Protein AF-A0A418CLB9-F1 (afdb_monomer_lite)

InterPro domains:
  IPR007603 Choline transporter-like [PF04515] (67-381)
  IPR007603 Choline transporter-like [PTHR12385] (2-391)

Sequence (410 aa):
MVLVGALYSLSWICVFFYLPKDIYIRFSTISSFVGLAPLALVLVLSGSWGGFFLGLGVALIAFSDFLWTRKNKLGFDFVAAVFDLVAKVLLDLPSVLLAVVGILLLGTTWAFWCGQLLADVRDDEGWSFNLLWLFFHFYWTSHLVHTLISLLVSGTVMYWYHHWDNSNDAPHLFADPPSSPRSLESKVSSVDLDDDIARRRGSKTKAVRAHVVVLHYTRMSMSYALGSACLAAIFCPIAHLLWNILRMANRDDSYRWLRVVVRPVAPSIETFIQLYHKYSLVFVAGFGQSFATSAADAWKLMHDRGIEAIVDDDLTSRLLLFVANGCAGTMGTLCNIVLLGSHLRVYGTIVSFLVGYFVCQAATTMMNITVKTLFICFAVHPARLSRLNPIIYHRFMRLSELKSFGERHR

Radius of gyration: 22.67 Å; chains: 1; bounding box: 70×41×63 Å

Secondary structure (DSSP, 8-state):
-HHHHHHHHHHHHHHHHHS-HHHHHHHHHHHHHHHHHHHHHHHHTT-SHHHHHHHHHHHHHHHHHHHHHHHTGGGHHHHHHHHHHHHHHHHT-HHHHHHHHHHHHHHHHHHHHHHHHHHHGGGSSS--HHHHHHHHHHHHHHHHHHHHHHHHHHHHHHHHHHHSS-S-------S--SS----SSSSS------TTSHHHHHHHHHHHHHHHHHHHHHHHHHHTSHHHHHHHHHHHHHHHHHHHHHHHHHH-GGGHHHHHHHTTTHHHHHHHHHHH-TTHHHHHHHH---HHHHHHHHHHHHHHTTHHHHHHS--HHHHHHHHHHHHHHHHHHHHHHHTTT-TTHHHHHHHHHHHHHHHHHHHHHHHHHHHHHHHHHHHH-HHHHHHH-HHHHHHHHHHHHHHHHHHHT-

Organism: Aphanomyces astaci (NCBI:txid112090)

Foldseek 3Di:
DLVVLLVLLVVLLVCLQPDQQLVNLVCLLVLLLLQLLLLLVLLCVPPDPLSNVVSVVSVVVSVVSVVVCVVCVVCSVVLSVLSVLLSVLVVLQVLLVVVLSVLLVVLSVVLVVLLVVLVVVPVDPDDDPVNVVSVVVNQLVLLLSLLLNLLLLLLLSLVCLVPVPVPPPDPPPDPDDPDDDDDDPPDPDDDDDDDDVCPVCVVVVSVVVSNVSSVVSNCCCVPVCVVVSSVLSPQQVVLVVLVVLLCVLPPDPVPPVSVVVCVVCVVVSVVSNLQRHPLLSSQCSHVVDHSRVSSNVSVVLCVVQQLVLVVVSDPNLVSLQSSLSSQLSNQLSVQLVVCPPHPCNNVSSVSSSVSSNSSNSSSSSSSVSSSSSVSVSCSVPVPSVCVSPVVSSVVSNVRSVVSVVVVVVD

Structure (mmCIF, N/CA/C/O backbone):
data_AF-A0A418CLB9-F1
#
_entry.id   AF-A0A418CLB9-F1
#
loop_
_atom_site.group_PDB
_atom_site.id
_atom_site.type_symbol
_atom_site.label_atom_id
_atom_site.label_alt_id
_atom_site.label_comp_id
_atom_site.label_asym_id
_atom_site.label_entity_id
_atom_site.label_seq_id
_atom_site.pdbx_PDB_ins_code
_atom_site.Cartn_x
_atom_site.Cartn_y
_atom_site.Cartn_z
_atom_site.occupancy
_atom_site.B_iso_or_equiv
_atom_site.auth_seq_id
_atom_site.auth_comp_id
_atom_site.auth_asym_id
_atom_site.auth_atom_id
_atom_site.pdbx_PDB_model_num
ATOM 1 N N . MET A 1 1 ? -1.755 0.285 -22.817 1.00 73.25 1 MET A N 1
ATOM 2 C CA . MET A 1 1 ? -1.200 -0.020 -21.477 1.00 73.25 1 MET A CA 1
ATOM 3 C C . MET A 1 1 ? -2.201 0.241 -20.362 1.00 73.25 1 MET A C 1
ATOM 5 O O . MET A 1 1 ? -2.532 -0.707 -19.670 1.00 73.25 1 MET A O 1
ATOM 9 N N . VAL A 1 2 ? -2.766 1.449 -20.226 1.00 77.50 2 VAL A N 1
ATOM 10 C CA . VAL A 1 2 ? -3.738 1.743 -19.147 1.00 77.50 2 VAL A CA 1
ATOM 11 C C . VAL A 1 2 ? -4.958 0.826 -19.155 1.00 77.50 2 VAL A C 1
ATOM 13 O O . VAL A 1 2 ? -5.301 0.276 -18.117 1.00 77.50 2 VAL A O 1
ATOM 16 N N . LEU A 1 3 ? -5.562 0.589 -20.323 1.00 81.44 3 LEU A N 1
ATOM 17 C CA . LEU A 1 3 ? -6.720 -0.302 -20.440 1.00 81.44 3 LEU A CA 1
ATOM 18 C C . LEU A 1 3 ? -6.385 -1.746 -20.029 1.00 81.44 3 LEU A C 1
ATOM 20 O O . LEU A 1 3 ? -7.157 -2.376 -19.318 1.00 81.44 3 LEU A O 1
ATOM 24 N N . VAL A 1 4 ? -5.201 -2.243 -20.396 1.00 83.88 4 VAL A N 1
ATOM 25 C CA . VAL A 1 4 ? -4.734 -3.580 -19.991 1.00 83.88 4 VAL A CA 1
ATOM 26 C C . VAL A 1 4 ? -4.486 -3.634 -18.481 1.00 83.88 4 VAL A C 1
ATOM 28 O O . VAL A 1 4 ? -4.910 -4.585 -17.834 1.00 83.88 4 VAL A O 1
ATOM 31 N N . GLY A 1 5 ? -3.876 -2.596 -17.900 1.00 82.69 5 GLY A N 1
ATOM 32 C CA . GLY A 1 5 ? -3.692 -2.477 -16.452 1.00 82.69 5 GLY A CA 1
ATOM 33 C C . GLY A 1 5 ? -5.014 -2.386 -15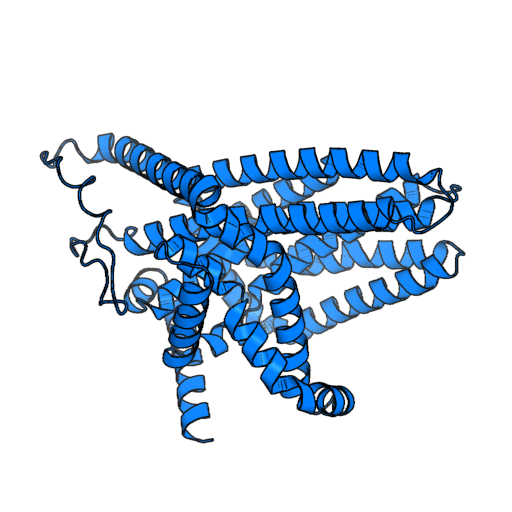.681 1.00 82.69 5 GLY A C 1
ATOM 34 O O . GLY A 1 5 ? -5.137 -2.978 -14.614 1.00 82.69 5 GLY A O 1
ATOM 35 N N . ALA A 1 6 ? -6.021 -1.706 -16.235 1.00 83.25 6 ALA A N 1
ATOM 36 C CA . ALA A 1 6 ? -7.363 -1.624 -15.662 1.00 83.25 6 ALA A CA 1
ATOM 37 C C . ALA A 1 6 ? -8.101 -2.970 -15.736 1.00 83.25 6 ALA A C 1
ATOM 39 O O . ALA A 1 6 ? -8.711 -3.400 -14.763 1.00 83.25 6 ALA A O 1
ATOM 40 N N . LEU A 1 7 ? -8.009 -3.681 -16.864 1.00 87.56 7 LEU A N 1
ATOM 41 C CA . LEU A 1 7 ? -8.554 -5.036 -16.983 1.00 87.56 7 LEU A CA 1
ATOM 42 C C . LEU A 1 7 ? -7.854 -6.005 -16.027 1.00 87.56 7 LEU A C 1
ATOM 44 O O . LEU A 1 7 ? -8.520 -6.813 -15.383 1.00 87.56 7 LEU A O 1
ATOM 48 N N . TYR A 1 8 ? -6.529 -5.901 -15.893 1.00 88.94 8 TYR A N 1
ATOM 49 C CA . TYR A 1 8 ? -5.753 -6.677 -14.929 1.00 88.94 8 TYR A CA 1
ATOM 50 C C . TYR A 1 8 ? -6.223 -6.388 -13.499 1.00 88.94 8 TYR A C 1
ATOM 52 O O . TYR A 1 8 ? -6.535 -7.316 -12.758 1.00 88.94 8 TYR A O 1
ATOM 60 N N . SER A 1 9 ? -6.345 -5.116 -13.113 1.00 86.75 9 SER A N 1
ATOM 61 C CA . SER A 1 9 ? -6.750 -4.737 -11.757 1.00 86.75 9 SER A CA 1
ATOM 62 C C . SER A 1 9 ? -8.186 -5.161 -11.429 1.00 86.75 9 SER A C 1
ATOM 64 O O . SER A 1 9 ? -8.420 -5.727 -10.361 1.00 86.75 9 SER A O 1
ATOM 66 N N . LEU A 1 10 ? -9.129 -4.992 -12.362 1.00 86.56 10 LEU A N 1
ATOM 67 C CA . LEU A 1 10 ? -10.500 -5.494 -12.228 1.00 86.56 10 LEU A CA 1
ATOM 68 C C . LEU A 1 10 ? -10.534 -7.020 -12.117 1.00 86.56 10 LEU A C 1
ATOM 70 O O . LEU A 1 10 ? -11.235 -7.555 -11.261 1.00 86.56 10 LEU A O 1
ATOM 74 N N . SER A 1 11 ? -9.733 -7.718 -12.927 1.00 89.81 11 SER A N 1
ATOM 75 C CA . SER A 1 11 ? -9.612 -9.176 -12.847 1.00 89.81 11 SER A CA 1
ATOM 76 C C . SER A 1 11 ? -9.145 -9.602 -11.460 1.00 89.81 11 SER A C 1
ATOM 78 O O . SER A 1 11 ? -9.739 -10.500 -10.879 1.00 89.81 11 SER A O 1
ATOM 80 N N . TRP A 1 12 ? -8.155 -8.923 -10.875 1.00 89.44 12 TRP A N 1
ATOM 81 C CA . TRP A 1 12 ? -7.668 -9.227 -9.526 1.00 89.44 12 TRP A CA 1
ATOM 82 C C . TRP A 1 12 ? -8.668 -8.934 -8.416 1.00 89.44 12 TRP A C 1
ATOM 84 O O . TRP A 1 12 ? -8.735 -9.696 -7.451 1.00 89.44 12 TRP A O 1
ATOM 94 N N . ILE A 1 13 ? -9.471 -7.879 -8.555 1.00 88.75 13 ILE A N 1
ATOM 95 C CA . ILE A 1 13 ? -10.594 -7.629 -7.647 1.00 88.75 13 ILE A CA 1
ATOM 96 C C . ILE A 1 13 ? -11.585 -8.799 -7.730 1.00 88.75 13 ILE A C 1
ATOM 98 O O . ILE A 1 13 ? -11.977 -9.345 -6.700 1.00 88.75 13 ILE A O 1
ATOM 102 N N . CYS A 1 14 ? -11.935 -9.250 -8.937 1.00 89.62 14 CYS A N 1
ATOM 103 C CA . CYS A 1 14 ? -12.795 -10.419 -9.122 1.00 89.62 14 CYS A CA 1
ATOM 104 C C . CYS A 1 14 ? -12.169 -11.687 -8.519 1.00 89.62 14 CYS A C 1
ATOM 106 O O . CYS A 1 14 ? -12.827 -12.381 -7.748 1.00 89.62 14 CYS A O 1
ATOM 108 N N . VAL A 1 15 ? -10.890 -11.966 -8.798 1.00 91.75 15 VAL A N 1
ATOM 109 C CA . VAL A 1 15 ? -10.156 -13.102 -8.215 1.00 91.75 15 VAL A CA 1
ATOM 110 C C . VAL A 1 15 ? -10.229 -13.049 -6.690 1.00 91.75 15 VAL A C 1
ATOM 112 O O . VAL A 1 15 ? -10.511 -14.067 -6.065 1.00 91.75 15 VAL A O 1
ATOM 115 N N . PHE A 1 16 ? -10.052 -11.874 -6.080 1.00 93.00 16 PHE A N 1
ATOM 116 C CA . PHE A 1 16 ? -10.142 -11.732 -4.631 1.00 93.00 16 PHE A CA 1
ATOM 117 C C . PHE A 1 16 ? -11.512 -12.121 -4.078 1.00 93.00 16 PHE A C 1
ATOM 119 O O . PHE A 1 16 ? -11.559 -12.738 -3.020 1.00 93.00 16 PHE A O 1
ATOM 126 N N . PHE A 1 17 ? -12.619 -11.789 -4.744 1.00 92.00 17 PHE A N 1
ATOM 127 C CA . PHE A 1 17 ? -13.959 -12.104 -4.235 1.00 92.00 17 PHE A CA 1
ATOM 128 C C . PHE A 1 17 ? -14.423 -13.530 -4.549 1.00 92.00 17 PHE A C 1
ATOM 130 O O . PHE A 1 17 ? -15.074 -14.137 -3.703 1.00 92.00 17 PHE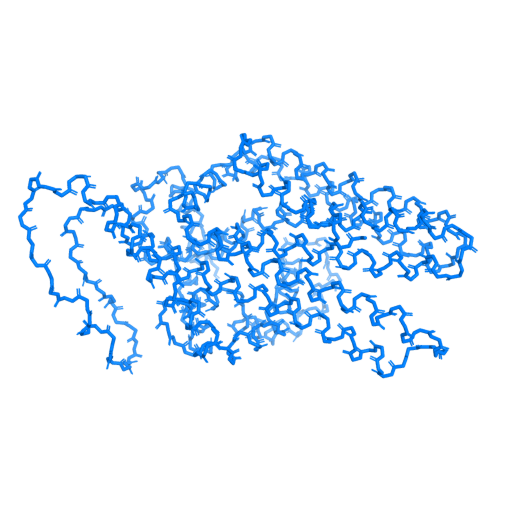 A O 1
ATOM 137 N N . TYR A 1 18 ? -14.075 -14.076 -5.717 1.00 91.50 18 TYR A N 1
ATOM 138 C CA . TYR A 1 18 ? -14.602 -15.365 -6.182 1.00 91.50 18 TYR A CA 1
ATOM 139 C C . TYR A 1 18 ? -13.736 -16.578 -5.827 1.00 91.50 18 TYR A C 1
ATOM 141 O O . TYR A 1 18 ? -14.259 -17.689 -5.767 1.00 91.50 18 TYR A O 1
ATOM 149 N N . LEU A 1 19 ? -12.428 -16.405 -5.605 1.00 92.50 19 LEU A N 1
ATOM 150 C CA . LEU A 1 19 ? -11.536 -17.524 -5.289 1.00 92.50 19 LEU A CA 1
ATOM 151 C C . LEU A 1 19 ? -11.324 -17.698 -3.773 1.00 92.50 19 LEU A C 1
ATOM 153 O O . LEU A 1 19 ? -11.335 -16.716 -3.017 1.00 92.50 19 LEU A O 1
ATOM 157 N N . PRO A 1 20 ? -11.058 -18.942 -3.324 1.00 93.06 20 PRO A N 1
ATOM 158 C CA . PRO A 1 20 ? -10.544 -19.215 -1.985 1.00 93.06 20 PRO A CA 1
ATOM 159 C C . PRO A 1 20 ? -9.265 -18.418 -1.705 1.00 93.06 20 PRO A C 1
ATOM 161 O O . PRO A 1 20 ? -8.402 -18.281 -2.582 1.00 93.06 20 PRO A O 1
ATOM 164 N N . LYS A 1 21 ? -9.108 -17.906 -0.479 1.00 93.69 21 LYS A N 1
ATOM 165 C CA . LYS A 1 21 ? -7.998 -16.992 -0.153 1.00 93.69 21 LYS A CA 1
ATOM 166 C C . LYS A 1 21 ? -6.635 -17.667 -0.195 1.00 93.69 21 LYS A C 1
ATOM 168 O O . LYS A 1 21 ? -5.667 -17.020 -0.584 1.00 93.69 21 LYS A O 1
ATOM 173 N N . ASP A 1 22 ? -6.564 -18.968 0.068 1.00 90.88 22 ASP A N 1
ATOM 174 C CA . ASP A 1 22 ? -5.326 -19.742 -0.083 1.00 90.88 22 ASP A CA 1
ATOM 175 C C . ASP A 1 22 ? -4.823 -19.729 -1.531 1.00 90.88 22 ASP A C 1
ATOM 177 O O . ASP A 1 22 ? -3.630 -19.564 -1.801 1.00 90.88 22 ASP A O 1
ATOM 181 N N . ILE A 1 23 ? -5.753 -19.855 -2.483 1.00 92.31 23 ILE A N 1
ATOM 182 C CA . ILE A 1 23 ? -5.462 -19.807 -3.916 1.00 92.31 23 ILE A CA 1
ATOM 183 C C . ILE A 1 23 ? -5.094 -18.376 -4.322 1.00 92.31 23 ILE A C 1
ATOM 185 O O . ILE A 1 23 ? -4.110 -18.181 -5.036 1.00 92.31 23 ILE A O 1
ATOM 189 N N . TYR A 1 24 ? -5.814 -17.370 -3.813 1.00 93.62 24 TYR A N 1
ATOM 190 C CA . TYR A 1 24 ? -5.489 -15.959 -4.042 1.00 93.62 24 TYR A CA 1
ATOM 191 C C . TYR A 1 24 ? -4.066 -15.605 -3.584 1.00 93.62 24 TYR A C 1
ATOM 193 O O . TYR A 1 24 ? -3.318 -14.981 -4.334 1.00 93.62 24 TYR A O 1
ATOM 201 N N . ILE A 1 25 ? -3.656 -16.035 -2.385 1.00 93.50 25 ILE A N 1
ATOM 202 C CA . ILE A 1 25 ? -2.314 -15.774 -1.839 1.00 93.50 25 ILE A CA 1
ATOM 203 C C . ILE A 1 25 ? -1.238 -16.437 -2.705 1.00 93.50 25 ILE A C 1
ATOM 205 O O . ILE A 1 25 ? -0.226 -15.811 -3.033 1.00 93.50 25 ILE A O 1
ATOM 209 N N . ARG A 1 26 ? -1.462 -17.684 -3.140 1.00 92.00 26 ARG A N 1
ATOM 210 C CA . ARG A 1 26 ? -0.552 -18.365 -4.074 1.00 92.00 26 ARG A CA 1
ATOM 211 C C . ARG A 1 26 ? -0.438 -17.601 -5.389 1.00 92.00 26 ARG A C 1
ATOM 213 O O . ARG A 1 26 ? 0.679 -17.325 -5.815 1.00 92.00 26 ARG A O 1
ATOM 220 N N . PHE A 1 27 ? -1.555 -17.195 -5.990 1.00 92.38 27 PHE A N 1
ATOM 221 C CA . PHE A 1 27 ? -1.519 -16.405 -7.219 1.00 92.38 27 PHE A CA 1
ATOM 222 C C . PHE A 1 27 ? -0.802 -15.070 -7.021 1.00 92.38 27 PHE A C 1
ATOM 224 O O . PHE A 1 27 ? 0.019 -14.711 -7.856 1.00 92.38 27 PHE A O 1
ATOM 231 N N . SER A 1 28 ? -1.059 -14.360 -5.922 1.00 91.88 28 SER A N 1
ATOM 232 C CA . SER A 1 28 ? -0.406 -13.088 -5.591 1.00 91.88 28 SER A CA 1
ATOM 233 C C . SER A 1 28 ? 1.119 -13.233 -5.474 1.00 91.88 28 SER A C 1
ATOM 235 O O . SER A 1 28 ? 1.868 -12.441 -6.042 1.00 91.88 28 SER A O 1
ATOM 237 N N . THR A 1 29 ? 1.615 -14.277 -4.804 1.00 91.56 29 THR A N 1
ATOM 238 C CA . THR A 1 29 ? 3.070 -14.517 -4.708 1.00 91.56 29 THR A CA 1
ATOM 239 C C . THR A 1 29 ? 3.692 -14.886 -6.057 1.00 91.56 29 THR A C 1
ATOM 241 O O . THR A 1 29 ? 4.786 -14.425 -6.382 1.00 91.56 29 THR A O 1
ATOM 244 N N . ILE A 1 30 ? 2.982 -15.672 -6.874 1.00 91.75 30 ILE A N 1
ATOM 245 C CA . ILE A 1 30 ? 3.425 -16.043 -8.223 1.00 91.75 30 ILE A CA 1
ATOM 246 C C . ILE A 1 30 ? 3.414 -14.823 -9.153 1.00 91.75 30 ILE A C 1
ATOM 248 O O . ILE A 1 30 ? 4.333 -14.674 -9.956 1.00 91.75 30 ILE A O 1
ATOM 252 N N . SER A 1 31 ? 2.430 -13.925 -9.034 1.00 91.75 31 SER A N 1
ATOM 253 C CA . SER A 1 31 ? 2.271 -12.792 -9.948 1.00 91.75 31 SER A CA 1
ATOM 254 C C . SER A 1 31 ? 3.449 -11.828 -9.905 1.00 91.75 31 SER A C 1
ATOM 256 O O . SER A 1 31 ? 3.849 -11.345 -10.960 1.00 91.75 31 SER A O 1
ATOM 258 N N . SER A 1 32 ? 4.041 -11.578 -8.730 1.00 92.00 32 SER A N 1
ATOM 259 C CA . SER A 1 32 ? 5.237 -10.725 -8.649 1.00 92.00 32 SER A CA 1
ATOM 260 C C . SER A 1 32 ? 6.406 -11.338 -9.424 1.00 92.00 32 SER A C 1
ATOM 262 O O . SER A 1 32 ? 7.007 -10.677 -10.269 1.00 92.00 32 SER A O 1
ATOM 264 N N . PHE A 1 33 ? 6.680 -12.633 -9.225 1.00 91.06 33 PHE A N 1
ATOM 265 C CA . PHE A 1 33 ? 7.774 -13.314 -9.921 1.00 91.06 33 PHE A CA 1
ATOM 266 C C . PHE A 1 33 ? 7.530 -13.399 -11.434 1.00 91.06 33 PHE A C 1
ATOM 268 O O . PHE A 1 33 ? 8.407 -13.049 -12.221 1.00 91.06 33 PHE A O 1
ATOM 275 N N . VAL A 1 34 ? 6.326 -13.812 -11.842 1.00 91.75 34 VAL A N 1
ATOM 276 C CA . VAL A 1 34 ? 5.940 -13.938 -13.257 1.00 91.75 34 VAL A CA 1
ATOM 277 C C . VAL A 1 34 ? 5.911 -12.582 -13.961 1.00 91.75 34 VAL A C 1
ATOM 279 O O . VAL A 1 34 ? 6.217 -12.518 -15.145 1.00 91.75 34 VAL A O 1
ATOM 282 N N . GLY A 1 35 ? 5.583 -11.494 -13.263 1.00 91.81 35 GLY A N 1
ATOM 283 C CA . GLY A 1 35 ? 5.626 -10.153 -13.841 1.00 91.81 35 GLY A CA 1
ATOM 284 C C . GLY A 1 35 ? 7.040 -9.581 -13.934 1.00 91.81 35 GLY A C 1
ATOM 285 O O . GLY A 1 35 ? 7.417 -9.046 -14.975 1.00 91.81 35 GLY A O 1
ATOM 286 N N . LEU A 1 36 ? 7.832 -9.674 -12.862 1.00 94.44 36 LEU A N 1
ATOM 287 C CA . LEU A 1 36 ? 9.136 -9.009 -12.778 1.00 94.44 36 LEU A CA 1
ATOM 288 C C . LEU A 1 36 ? 10.271 -9.782 -13.463 1.00 94.44 36 LEU A C 1
ATOM 290 O O . LEU A 1 36 ? 11.185 -9.154 -13.993 1.00 94.44 36 LEU A O 1
ATOM 294 N N . ALA A 1 37 ? 10.243 -11.119 -13.484 1.00 93.62 37 ALA A N 1
ATOM 295 C CA . ALA A 1 37 ? 11.332 -11.903 -14.074 1.00 93.62 37 ALA A CA 1
ATOM 296 C C . ALA A 1 37 ? 11.470 -11.703 -15.600 1.00 93.62 37 ALA A C 1
ATOM 298 O O . ALA A 1 37 ? 12.591 -11.454 -16.056 1.00 93.62 37 ALA A O 1
ATOM 299 N N . PRO A 1 38 ? 10.384 -11.719 -16.405 1.00 94.62 38 PRO A N 1
ATOM 300 C CA . PRO A 1 38 ? 10.468 -11.388 -17.827 1.00 94.62 38 PRO A CA 1
ATOM 301 C C . PRO A 1 38 ? 10.926 -9.949 -18.061 1.00 94.62 38 PRO A C 1
ATOM 303 O O . PRO A 1 38 ? 11.736 -9.705 -18.952 1.00 94.62 38 PRO A O 1
ATOM 306 N N . LEU A 1 39 ? 10.470 -9.008 -17.227 1.00 94.31 39 LEU A N 1
ATOM 307 C CA . LEU A 1 39 ? 10.882 -7.610 -17.313 1.00 94.31 39 LEU A CA 1
ATOM 308 C C . LEU A 1 39 ? 12.393 -7.465 -17.106 1.00 94.31 39 LEU A C 1
ATOM 310 O O . LEU A 1 39 ? 13.059 -6.793 -17.892 1.00 94.31 39 LEU A O 1
ATOM 314 N N . ALA A 1 40 ? 12.938 -8.115 -16.075 1.00 94.50 40 ALA A N 1
ATOM 315 C CA . ALA A 1 40 ? 14.369 -8.113 -15.804 1.00 94.50 40 ALA A CA 1
ATOM 316 C C . ALA A 1 40 ? 15.165 -8.684 -16.985 1.00 94.50 40 ALA A C 1
ATOM 318 O O . ALA A 1 40 ? 16.124 -8.060 -17.434 1.00 94.50 40 ALA A O 1
ATOM 319 N N . LEU A 1 41 ? 14.733 -9.828 -17.530 1.00 93.81 41 LEU A N 1
ATOM 320 C CA . LEU A 1 41 ? 15.382 -10.462 -18.678 1.00 93.81 41 LEU A CA 1
ATOM 321 C C . LEU A 1 41 ? 15.398 -9.529 -19.894 1.00 93.81 41 LEU A C 1
ATOM 323 O O . LEU A 1 41 ? 16.443 -9.293 -20.495 1.00 93.81 41 LEU A O 1
ATOM 327 N N . VAL A 1 42 ? 14.243 -8.968 -20.241 1.00 92.44 42 VAL A N 1
ATOM 328 C CA . VAL A 1 42 ? 14.086 -8.119 -21.421 1.00 92.44 42 VAL A CA 1
ATOM 329 C C . VAL A 1 42 ? 14.864 -6.797 -21.286 1.00 92.44 42 VAL A C 1
ATOM 331 O O . VAL A 1 42 ? 15.389 -6.297 -22.283 1.00 92.44 42 VAL A O 1
ATOM 334 N N . LEU A 1 43 ? 14.992 -6.252 -20.071 1.00 91.56 43 LEU A N 1
ATOM 335 C CA . LEU A 1 43 ? 15.820 -5.076 -19.780 1.00 91.56 43 LEU A CA 1
ATOM 336 C C . LEU A 1 43 ? 17.323 -5.376 -19.849 1.00 91.56 43 LEU A C 1
ATOM 338 O O . LEU A 1 43 ? 18.070 -4.588 -20.420 1.00 91.56 43 LEU A O 1
ATOM 342 N N . VAL A 1 44 ? 17.777 -6.522 -19.335 1.00 91.19 44 VAL A N 1
ATOM 343 C CA . VAL A 1 44 ? 19.188 -6.935 -19.452 1.00 91.19 44 VAL A CA 1
ATOM 344 C C . VAL A 1 44 ? 19.567 -7.163 -20.919 1.00 91.19 44 VAL A C 1
ATOM 346 O O . VAL A 1 44 ? 20.643 -6.760 -21.355 1.00 91.19 44 VAL A O 1
ATOM 349 N N . LEU A 1 45 ? 18.657 -7.737 -21.708 1.00 87.69 45 LEU A N 1
ATOM 350 C CA . LEU A 1 45 ? 18.842 -7.976 -23.140 1.00 87.69 45 LEU A CA 1
ATOM 351 C C . LEU A 1 45 ? 18.637 -6.725 -24.011 1.00 87.69 45 LEU A C 1
ATOM 353 O O . LEU A 1 45 ? 18.730 -6.812 -25.235 1.00 87.69 45 LEU A O 1
ATOM 357 N N . SER A 1 46 ? 18.350 -5.550 -23.435 1.00 82.00 46 SER A N 1
ATOM 358 C CA . SER A 1 46 ? 18.108 -4.343 -24.233 1.00 82.00 46 SER A CA 1
ATOM 359 C C . SER A 1 46 ? 19.378 -3.712 -24.812 1.00 82.00 46 SER A C 1
ATOM 361 O O . SER A 1 46 ? 19.266 -2.750 -25.567 1.00 82.00 46 SER A O 1
ATOM 363 N N . GLY A 1 47 ? 20.568 -4.215 -24.457 1.00 81.69 47 GLY A N 1
ATOM 364 C CA . GLY A 1 47 ? 21.858 -3.762 -24.999 1.00 81.69 47 GLY A CA 1
ATOM 365 C C . GLY A 1 47 ? 22.288 -2.358 -24.558 1.00 81.69 47 GLY A C 1
ATOM 366 O O . GLY A 1 47 ? 23.259 -1.823 -25.082 1.00 81.69 47 GLY A O 1
ATOM 367 N N . SER A 1 48 ? 21.581 -1.747 -23.603 1.00 85.31 48 SER A N 1
ATOM 368 C CA . SER A 1 48 ? 21.879 -0.414 -23.074 1.00 85.31 48 SER A CA 1
ATOM 369 C C . SER A 1 48 ? 22.332 -0.497 -21.619 1.00 85.31 48 SER A C 1
ATOM 371 O O . SER A 1 48 ? 21.789 -1.276 -20.836 1.00 85.31 48 SER A O 1
ATOM 373 N N . TRP A 1 49 ? 23.291 0.348 -21.226 1.00 86.75 49 TRP A N 1
ATOM 374 C CA . TRP A 1 49 ? 23.770 0.410 -19.839 1.00 86.75 49 TRP A CA 1
ATOM 375 C C . TRP A 1 49 ? 22.640 0.709 -18.847 1.00 86.75 49 TRP A C 1
ATOM 377 O O . TRP A 1 49 ? 22.531 0.052 -17.814 1.00 86.75 49 TRP A O 1
ATOM 387 N N . GLY A 1 50 ? 21.746 1.644 -19.189 1.00 83.81 50 GLY A N 1
ATOM 388 C CA . GLY A 1 50 ? 20.569 1.948 -18.371 1.00 83.81 50 GLY A CA 1
ATOM 389 C C . GLY A 1 50 ? 19.627 0.751 -18.218 1.00 83.81 50 GLY A C 1
ATOM 390 O O . GLY A 1 50 ? 19.185 0.461 -17.110 1.00 83.81 50 GLY A O 1
ATOM 391 N N . GLY A 1 51 ? 19.365 0.013 -19.303 1.00 87.06 51 GLY A N 1
ATOM 392 C CA . GLY A 1 51 ? 18.551 -1.203 -19.261 1.00 87.06 51 GLY A CA 1
ATOM 393 C C . GLY A 1 51 ? 19.188 -2.305 -18.416 1.00 87.06 51 GLY A C 1
ATOM 394 O O . GLY A 1 51 ? 18.501 -2.914 -17.604 1.00 87.06 51 GLY A O 1
ATOM 395 N N . PHE A 1 52 ? 20.505 -2.491 -18.516 1.00 91.06 52 PHE A N 1
ATOM 396 C CA . PHE A 1 52 ? 21.241 -3.475 -17.724 1.00 91.06 52 PHE A CA 1
ATOM 397 C C . PHE A 1 52 ? 21.120 -3.227 -16.212 1.00 91.06 52 PHE A C 1
ATOM 399 O O . PHE A 1 52 ? 20.709 -4.124 -15.474 1.00 91.06 52 PHE A O 1
ATOM 406 N N . PHE A 1 53 ? 21.416 -2.008 -15.743 1.00 91.88 53 PHE A N 1
ATOM 407 C CA . PHE A 1 53 ? 21.325 -1.684 -14.313 1.00 91.88 53 PHE A CA 1
ATOM 408 C C . PHE A 1 53 ? 19.885 -1.740 -13.791 1.00 91.88 53 PHE A C 1
ATOM 410 O O . PHE A 1 53 ? 19.648 -2.253 -12.696 1.00 91.88 53 PHE A O 1
ATOM 417 N N . LEU A 1 54 ? 18.912 -1.269 -14.580 1.00 90.75 54 LEU A N 1
ATOM 418 C CA . LEU A 1 54 ? 17.495 -1.376 -14.226 1.00 90.75 54 LEU A CA 1
ATOM 419 C C . LEU A 1 54 ? 17.040 -2.837 -14.165 1.00 90.75 54 LEU A C 1
ATOM 421 O O . LEU A 1 54 ? 16.370 -3.226 -13.213 1.00 90.75 54 LEU A O 1
ATOM 425 N N . GLY A 1 55 ? 17.439 -3.657 -15.136 1.00 93.25 55 GLY A N 1
ATOM 426 C CA . GLY A 1 55 ? 17.135 -5.084 -15.175 1.00 93.25 55 GLY A CA 1
ATOM 427 C C . GLY A 1 55 ? 17.712 -5.831 -13.974 1.00 93.25 55 GLY A C 1
ATOM 428 O O . GLY A 1 55 ? 17.004 -6.626 -13.356 1.00 93.25 55 GLY A O 1
ATOM 429 N N . LEU A 1 56 ? 18.948 -5.514 -13.570 1.00 94.44 56 LEU A N 1
ATOM 430 C CA . LEU A 1 56 ? 19.555 -6.055 -12.352 1.00 94.44 56 LEU A CA 1
ATOM 431 C C . LEU A 1 56 ? 18.775 -5.642 -11.094 1.00 94.44 56 LEU A C 1
ATOM 433 O O . LEU A 1 56 ? 18.493 -6.484 -10.243 1.00 94.44 56 LEU A O 1
ATOM 437 N N . GLY A 1 57 ? 18.378 -4.370 -10.989 1.00 93.19 57 GLY A N 1
ATOM 438 C CA . GLY A 1 57 ? 17.548 -3.883 -9.884 1.00 93.19 57 GLY A CA 1
ATOM 439 C C . GLY A 1 57 ? 16.205 -4.614 -9.792 1.00 93.19 57 GLY A C 1
ATOM 440 O O . GLY A 1 57 ? 15.824 -5.081 -8.719 1.00 93.19 57 GLY A O 1
ATOM 441 N N . VAL A 1 58 ? 15.517 -4.793 -10.923 1.00 94.31 58 VAL A N 1
ATOM 442 C CA . VAL A 1 58 ? 14.252 -5.544 -10.994 1.00 94.31 58 VAL A CA 1
ATOM 443 C C . VAL A 1 58 ? 14.458 -7.019 -10.630 1.00 94.31 58 VAL A C 1
ATOM 445 O O . VAL A 1 58 ? 13.648 -7.579 -9.890 1.00 94.31 58 VAL A O 1
ATOM 448 N N . ALA A 1 59 ? 15.555 -7.642 -11.072 1.00 94.44 59 ALA A N 1
ATOM 449 C CA . ALA A 1 59 ? 15.896 -9.017 -10.704 1.00 94.44 59 ALA A CA 1
ATOM 450 C C . ALA A 1 59 ? 16.120 -9.172 -9.191 1.00 94.44 59 ALA A C 1
ATOM 452 O O . ALA A 1 59 ? 15.635 -10.133 -8.591 1.00 94.44 59 ALA A O 1
ATOM 453 N N . LEU A 1 60 ? 16.800 -8.212 -8.554 1.00 93.81 60 LEU A N 1
ATOM 454 C CA . LEU A 1 60 ? 16.998 -8.198 -7.102 1.00 93.81 60 LEU A CA 1
ATOM 455 C C . LEU A 1 60 ? 15.675 -8.047 -6.343 1.00 93.81 60 LEU A C 1
ATOM 457 O O . LEU A 1 60 ? 15.484 -8.715 -5.327 1.00 93.81 60 LEU A O 1
ATOM 461 N N . ILE A 1 61 ? 14.745 -7.223 -6.839 1.00 92.69 61 ILE A N 1
ATOM 462 C CA . ILE A 1 61 ? 13.399 -7.100 -6.259 1.00 92.69 61 ILE A CA 1
ATOM 463 C C . ILE A 1 61 ? 12.650 -8.433 -6.377 1.00 92.69 61 ILE A C 1
ATOM 465 O O . ILE A 1 61 ? 12.150 -8.936 -5.373 1.00 92.69 61 ILE A O 1
ATOM 469 N N . ALA A 1 62 ? 12.637 -9.056 -7.559 1.00 93.50 62 ALA A N 1
ATOM 470 C CA . ALA A 1 62 ? 11.986 -10.351 -7.766 1.00 93.50 62 ALA A CA 1
ATOM 471 C C . ALA A 1 62 ? 12.579 -11.451 -6.863 1.00 93.50 62 ALA A C 1
ATOM 473 O O . ALA A 1 62 ? 11.852 -12.268 -6.292 1.00 93.50 62 ALA A O 1
ATOM 474 N N . PHE A 1 63 ? 13.902 -11.450 -6.686 1.00 93.06 63 PHE A N 1
ATOM 475 C CA . PHE A 1 63 ? 14.590 -12.370 -5.785 1.00 93.06 63 PHE A CA 1
ATOM 476 C C . PHE A 1 63 ? 14.260 -12.097 -4.310 1.00 93.06 63 PHE A C 1
ATOM 478 O O . PHE A 1 63 ? 14.007 -13.032 -3.548 1.00 93.06 63 PHE A O 1
ATOM 485 N N . SER A 1 64 ? 14.198 -10.827 -3.906 1.00 91.06 64 SER A N 1
ATOM 486 C CA . SER A 1 64 ? 13.784 -10.412 -2.560 1.00 91.06 64 SER A CA 1
ATOM 487 C C . SER A 1 64 ? 12.351 -10.855 -2.246 1.00 91.06 64 SER A C 1
ATOM 489 O O . SER A 1 64 ? 12.103 -11.445 -1.191 1.00 91.06 64 SER A O 1
ATOM 491 N N . ASP A 1 65 ? 11.421 -10.670 -3.186 1.00 92.38 65 ASP A N 1
ATOM 492 C CA . ASP A 1 65 ? 10.026 -11.107 -3.065 1.00 92.38 65 ASP A CA 1
ATOM 493 C C . ASP A 1 65 ? 9.930 -12.632 -2.904 1.00 92.38 65 ASP A C 1
ATOM 495 O O . ASP A 1 65 ? 9.172 -13.143 -2.069 1.00 92.38 65 ASP A O 1
ATOM 499 N N . PHE A 1 66 ? 10.756 -13.375 -3.642 1.00 91.00 66 PHE A N 1
ATOM 500 C CA . PHE A 1 66 ? 10.847 -14.826 -3.536 1.00 91.00 66 PHE A CA 1
ATOM 501 C C . PHE A 1 66 ? 11.387 -15.293 -2.177 1.00 91.00 66 PHE A C 1
ATOM 503 O O . PHE A 1 66 ? 10.801 -16.181 -1.545 1.00 91.00 66 PHE A O 1
ATOM 510 N N . LEU A 1 67 ? 12.477 -14.688 -1.694 1.00 91.44 67 LEU A N 1
ATOM 511 C CA . LEU A 1 67 ? 13.038 -14.987 -0.375 1.00 91.44 67 LEU A CA 1
ATOM 512 C C . LEU A 1 67 ? 12.044 -14.660 0.741 1.00 91.44 67 LEU A C 1
ATOM 514 O O . LEU A 1 67 ? 11.843 -15.469 1.650 1.00 91.44 67 LEU A O 1
ATOM 518 N N . TRP A 1 68 ? 11.379 -13.507 0.653 1.00 91.25 68 TRP A N 1
ATOM 519 C CA . TRP A 1 68 ? 10.358 -13.110 1.614 1.00 91.25 68 TRP A CA 1
ATOM 520 C C . TRP A 1 68 ? 9.188 -14.096 1.623 1.00 91.25 68 TRP A C 1
ATOM 522 O O . TRP A 1 68 ? 8.752 -14.517 2.696 1.00 91.25 68 TRP A O 1
ATOM 532 N N . THR A 1 69 ? 8.728 -14.527 0.446 1.00 91.06 69 THR A N 1
ATOM 533 C CA . THR A 1 69 ? 7.655 -15.521 0.315 1.00 91.06 69 THR A CA 1
ATOM 534 C C . THR A 1 69 ? 8.048 -16.832 0.981 1.00 91.06 69 THR A C 1
ATOM 536 O O . THR A 1 69 ? 7.256 -17.396 1.728 1.00 91.06 69 THR A O 1
ATOM 539 N N . ARG A 1 70 ? 9.282 -17.310 0.768 1.00 90.44 70 ARG A N 1
ATOM 540 C CA . ARG A 1 70 ? 9.791 -18.529 1.416 1.00 90.44 70 ARG A CA 1
ATOM 541 C C . ARG A 1 70 ? 9.862 -18.402 2.936 1.00 90.44 70 ARG A C 1
ATOM 543 O O . ARG A 1 70 ? 9.463 -19.339 3.621 1.00 90.44 70 ARG A O 1
ATOM 550 N N . LYS A 1 71 ? 10.328 -17.261 3.452 1.00 89.88 71 LYS A N 1
ATOM 551 C CA . LYS A 1 71 ? 10.481 -17.025 4.896 1.00 89.88 71 LYS A CA 1
ATOM 552 C C . LYS A 1 71 ? 9.140 -16.961 5.634 1.00 89.88 71 LYS A C 1
ATOM 554 O O . LYS A 1 71 ? 9.069 -17.385 6.780 1.00 89.88 71 LYS A O 1
ATOM 559 N N . ASN A 1 72 ? 8.084 -16.461 4.989 1.00 90.44 72 ASN A N 1
ATOM 560 C CA . ASN A 1 72 ? 6.804 -16.170 5.646 1.00 90.44 72 ASN A CA 1
ATOM 561 C C . ASN A 1 72 ? 5.667 -17.148 5.297 1.00 90.44 72 ASN A C 1
ATOM 563 O O . ASN A 1 72 ? 4.522 -16.883 5.657 1.00 90.44 72 ASN A O 1
ATOM 567 N N . LYS A 1 73 ? 5.957 -18.287 4.645 1.00 88.38 73 LYS A N 1
ATOM 568 C CA . LYS A 1 73 ? 4.928 -19.261 4.217 1.00 88.38 73 LYS A CA 1
ATOM 569 C C . LYS A 1 73 ? 3.992 -19.709 5.342 1.00 88.38 73 LYS A C 1
ATOM 571 O O . LYS A 1 73 ? 2.802 -19.861 5.106 1.00 88.38 73 LYS A O 1
ATOM 576 N N . LEU A 1 74 ? 4.521 -19.885 6.554 1.00 88.12 74 LEU A N 1
ATOM 577 C CA . LEU A 1 74 ? 3.750 -20.322 7.725 1.00 88.12 74 LEU A CA 1
ATOM 578 C C . LEU A 1 74 ? 2.691 -19.299 8.170 1.00 88.12 74 LEU A C 1
ATOM 580 O O . LEU A 1 74 ? 1.752 -19.648 8.873 1.00 88.12 74 LEU A O 1
ATOM 584 N N . GLY A 1 75 ? 2.835 -18.028 7.785 1.00 88.56 75 GLY A N 1
ATOM 585 C CA . GLY A 1 75 ? 1.870 -16.983 8.118 1.00 88.56 75 GLY A CA 1
ATOM 586 C C . GLY A 1 75 ? 0.677 -16.906 7.164 1.00 88.56 75 GLY A C 1
ATOM 587 O O . GLY A 1 75 ? -0.277 -16.194 7.469 1.00 88.56 75 GLY A O 1
ATOM 588 N N . PHE A 1 76 ? 0.708 -17.604 6.023 1.00 92.88 76 PHE A N 1
ATOM 589 C CA . PHE A 1 76 ? -0.286 -17.431 4.958 1.00 92.88 76 PHE A CA 1
ATOM 590 C C . PHE A 1 76 ? -1.686 -17.911 5.339 1.00 92.88 76 PHE A C 1
ATOM 592 O O . PHE A 1 76 ? -2.644 -17.224 4.999 1.00 92.88 76 PHE A O 1
ATOM 599 N N . ASP A 1 77 ? -1.812 -18.980 6.123 1.00 92.25 77 ASP A N 1
ATOM 600 C CA . ASP A 1 77 ? -3.120 -19.497 6.556 1.00 92.25 77 ASP A CA 1
ATOM 601 C C . ASP A 1 77 ? -3.880 -18.465 7.407 1.00 92.25 77 ASP A C 1
ATOM 603 O O . ASP A 1 77 ? -5.092 -18.286 7.302 1.00 92.25 77 ASP A O 1
ATOM 607 N N . PHE A 1 78 ? -3.155 -17.702 8.225 1.00 93.06 78 PHE A N 1
ATOM 608 C CA . PHE A 1 78 ? -3.761 -16.617 8.990 1.00 93.06 78 PHE A CA 1
ATOM 609 C C . PHE A 1 78 ? -4.140 -15.426 8.117 1.00 93.06 78 PHE A C 1
ATOM 611 O O . PHE A 1 78 ? -5.194 -14.821 8.310 1.00 93.06 78 PHE A O 1
ATOM 618 N N . VAL A 1 79 ? -3.295 -15.093 7.141 1.00 94.44 79 VAL A N 1
ATOM 619 C CA . VAL A 1 79 ? -3.619 -14.044 6.173 1.00 94.44 79 VAL A CA 1
ATOM 620 C C . VAL A 1 79 ? -4.873 -14.406 5.382 1.00 94.44 79 VAL A C 1
ATOM 622 O O . VAL A 1 79 ? -5.689 -13.524 5.130 1.00 94.44 79 VAL A O 1
ATOM 625 N N . ALA A 1 80 ? -5.059 -15.683 5.037 1.00 95.19 80 ALA A N 1
ATOM 626 C CA . ALA A 1 80 ? -6.266 -16.168 4.383 1.00 95.19 80 ALA A CA 1
ATOM 627 C C . ALA A 1 80 ? -7.510 -15.862 5.229 1.00 95.19 80 ALA A C 1
ATOM 629 O O . ALA A 1 80 ? -8.431 -15.221 4.728 1.00 95.19 80 ALA A O 1
ATOM 630 N N . ALA A 1 81 ? -7.482 -16.172 6.531 1.00 94.69 81 ALA A N 1
ATOM 631 C CA . ALA A 1 81 ? -8.575 -15.842 7.449 1.00 94.69 81 ALA A CA 1
ATOM 632 C C . ALA A 1 81 ? -8.852 -14.327 7.536 1.00 94.69 81 ALA A C 1
ATOM 634 O O . ALA A 1 81 ? -10.009 -13.900 7.544 1.00 94.69 81 ALA A O 1
ATOM 635 N N . VAL A 1 82 ? -7.804 -13.493 7.566 1.00 95.69 82 VAL A N 1
ATOM 636 C CA . VAL A 1 82 ? -7.954 -12.026 7.542 1.00 95.69 82 VAL A CA 1
ATOM 637 C C . VAL A 1 82 ? -8.565 -11.558 6.218 1.00 95.69 82 VAL A C 1
ATOM 639 O O . VAL A 1 82 ? -9.457 -10.711 6.223 1.00 95.69 82 VAL A O 1
ATOM 642 N N . PHE A 1 83 ? -8.142 -12.114 5.083 1.00 96.31 83 PHE A N 1
ATOM 643 C CA . PHE A 1 83 ? -8.717 -11.796 3.777 1.00 96.31 83 PHE A CA 1
ATOM 644 C C . PHE A 1 83 ? -10.156 -12.285 3.613 1.00 96.31 83 PHE A C 1
ATOM 646 O O . PHE A 1 83 ? -10.936 -11.601 2.952 1.00 96.31 83 PHE A O 1
ATOM 653 N N . ASP A 1 84 ? -10.537 -13.403 4.228 1.00 95.56 84 ASP A N 1
ATOM 654 C CA . ASP A 1 84 ? -11.932 -13.847 4.286 1.00 95.56 84 ASP A CA 1
ATOM 655 C C . ASP A 1 84 ? -12.791 -12.856 5.062 1.00 95.56 84 ASP A C 1
ATOM 657 O O . ASP A 1 84 ? -13.864 -12.465 4.597 1.00 95.56 84 ASP A O 1
ATOM 661 N N . LEU A 1 85 ? -12.289 -12.372 6.202 1.00 95.00 85 LEU A N 1
ATOM 662 C CA . LEU A 1 85 ? -12.975 -11.333 6.958 1.00 95.00 85 LEU A CA 1
ATOM 663 C C . LEU A 1 85 ? -13.115 -10.043 6.138 1.00 95.00 85 LEU A C 1
ATOM 665 O O . LEU A 1 85 ? -14.202 -9.477 6.069 1.00 95.00 85 LEU A O 1
ATOM 669 N N . VAL A 1 86 ? -12.046 -9.598 5.474 1.00 96.00 86 VAL A N 1
ATOM 670 C CA . VAL A 1 86 ? -12.070 -8.413 4.599 1.00 96.00 86 VAL A CA 1
ATOM 671 C C . VAL A 1 86 ? -13.066 -8.585 3.454 1.00 96.00 86 VAL A C 1
ATOM 673 O O . VAL A 1 86 ? -13.829 -7.666 3.170 1.00 96.00 86 VAL A O 1
ATOM 676 N N . ALA A 1 87 ? -13.093 -9.752 2.806 1.00 95.31 87 ALA A N 1
ATOM 677 C CA . ALA A 1 87 ? -14.043 -10.033 1.737 1.00 95.31 87 ALA A CA 1
ATOM 678 C C . ALA A 1 87 ? -15.488 -9.972 2.249 1.00 95.31 87 ALA A C 1
ATOM 680 O O . ALA A 1 87 ? -16.321 -9.342 1.604 1.00 95.31 87 ALA A O 1
ATOM 681 N N . LYS A 1 88 ? -15.768 -10.541 3.429 1.00 93.31 88 LYS A N 1
ATOM 682 C CA . LYS A 1 88 ? -17.087 -10.468 4.072 1.00 93.31 88 LYS A CA 1
ATOM 683 C C . LYS A 1 88 ? -17.515 -9.020 4.335 1.00 93.31 88 LYS A C 1
ATOM 685 O O . LYS A 1 88 ? -18.596 -8.625 3.917 1.00 93.31 88 LYS A O 1
ATOM 690 N N . VAL A 1 89 ? -16.643 -8.220 4.954 1.00 92.56 89 VAL A N 1
ATOM 691 C CA . VAL A 1 89 ? -16.893 -6.794 5.246 1.00 92.56 89 VAL A CA 1
ATOM 692 C C . VAL A 1 89 ? -17.226 -6.018 3.970 1.00 92.56 89 VAL A C 1
ATOM 694 O O . VAL A 1 89 ? -18.170 -5.234 3.935 1.00 92.56 89 VAL A O 1
ATOM 697 N N . LEU A 1 90 ? -16.445 -6.228 2.909 1.00 92.75 90 LEU A N 1
ATOM 698 C CA . LEU A 1 90 ? -16.611 -5.505 1.651 1.00 92.75 90 LEU A CA 1
ATOM 699 C C . LEU A 1 90 ? -17.857 -5.949 0.872 1.00 92.75 90 LEU A C 1
ATOM 701 O O . LEU A 1 90 ? -18.497 -5.114 0.238 1.00 92.75 90 LEU A O 1
ATOM 705 N N . LEU A 1 91 ? -18.229 -7.232 0.939 1.00 91.12 91 LEU A N 1
ATOM 706 C CA . LEU A 1 91 ? -19.462 -7.746 0.332 1.00 91.12 91 LEU A CA 1
ATOM 707 C C . LEU A 1 91 ? -20.722 -7.223 1.036 1.00 91.12 91 LEU A C 1
ATOM 709 O O . LEU A 1 91 ? -21.727 -6.979 0.370 1.00 91.12 91 LEU A O 1
ATOM 713 N N . ASP A 1 92 ? -20.652 -6.967 2.344 1.00 88.88 92 ASP A N 1
ATOM 714 C CA . ASP A 1 92 ? -21.732 -6.315 3.095 1.00 88.88 92 ASP A CA 1
ATOM 715 C C . ASP A 1 92 ? -21.875 -4.813 2.756 1.00 88.88 92 ASP A C 1
ATOM 717 O O . ASP A 1 92 ? -22.878 -4.184 3.106 1.00 88.88 92 ASP A O 1
ATOM 721 N N . LEU A 1 93 ? -20.899 -4.230 2.046 1.00 88.38 93 LEU A N 1
ATOM 722 C CA . LEU A 1 93 ? -20.829 -2.812 1.675 1.00 88.38 93 LEU A CA 1
ATOM 723 C C . LEU A 1 93 ? -20.752 -2.603 0.144 1.00 88.38 93 LEU A C 1
ATOM 725 O O . LEU A 1 93 ? -19.795 -2.005 -0.363 1.00 88.38 93 LEU A O 1
ATOM 729 N N . PRO A 1 94 ? -21.779 -3.004 -0.633 1.00 87.00 94 PRO A N 1
ATOM 730 C CA . PRO A 1 94 ? -21.743 -2.921 -2.098 1.00 87.00 94 PRO A CA 1
ATOM 731 C C . PRO A 1 94 ? -21.658 -1.479 -2.625 1.00 87.00 94 PRO A C 1
ATOM 733 O O . PRO A 1 94 ? -21.090 -1.232 -3.689 1.00 87.00 94 PRO A O 1
ATOM 736 N N . SER A 1 95 ? -22.177 -0.504 -1.874 1.00 85.88 95 SER A N 1
ATOM 737 C CA . SER A 1 95 ? -22.080 0.918 -2.215 1.00 85.88 95 SER A CA 1
ATOM 738 C C . SER A 1 95 ? -20.638 1.437 -2.161 1.00 85.88 95 SER A C 1
ATOM 740 O O . SER A 1 95 ? -20.270 2.287 -2.972 1.00 85.88 95 SER A O 1
ATOM 742 N N . VAL A 1 96 ? -19.807 0.903 -1.258 1.00 88.25 96 VAL A N 1
ATOM 743 C CA . VAL A 1 96 ? -18.375 1.235 -1.166 1.00 88.25 96 VAL A CA 1
ATOM 744 C C . VAL A 1 96 ? -17.631 0.662 -2.361 1.00 88.25 96 VAL A C 1
ATOM 746 O O . VAL A 1 96 ? -16.858 1.380 -2.988 1.00 88.25 96 VAL A O 1
ATOM 749 N N . LEU A 1 97 ? -17.913 -0.595 -2.725 1.00 88.69 97 LEU A N 1
ATOM 750 C CA . LEU A 1 97 ? -17.328 -1.234 -3.907 1.00 88.69 97 LEU A CA 1
ATOM 751 C C . LEU A 1 97 ? -17.592 -0.411 -5.171 1.00 88.69 97 LEU A C 1
ATOM 753 O O . LEU A 1 97 ? -16.660 -0.112 -5.914 1.00 88.69 97 LEU A O 1
ATOM 757 N N . LEU A 1 98 ? -18.842 0.015 -5.381 1.00 88.50 98 LEU A N 1
ATOM 758 C CA . LEU A 1 98 ? -19.212 0.828 -6.539 1.00 88.50 98 LEU A CA 1
ATOM 759 C C . LEU A 1 98 ? -18.494 2.186 -6.545 1.00 88.50 98 LEU A C 1
ATOM 761 O O . LEU A 1 98 ? -17.973 2.604 -7.579 1.00 88.50 98 LEU A O 1
ATOM 765 N N . ALA A 1 99 ? -18.436 2.863 -5.396 1.00 88.44 99 ALA A N 1
ATOM 766 C CA . ALA A 1 99 ? -17.758 4.150 -5.273 1.00 88.44 99 ALA A CA 1
ATOM 767 C C . ALA A 1 99 ? -16.246 4.030 -5.526 1.00 88.44 99 ALA A C 1
ATOM 769 O O . ALA A 1 99 ? -15.680 4.844 -6.255 1.00 88.44 99 ALA A O 1
ATOM 770 N N . VAL A 1 100 ? -15.598 2.990 -4.992 1.00 88.38 100 VAL A N 1
ATOM 771 C CA . VAL A 1 100 ? -14.176 2.714 -5.231 1.00 88.38 100 VAL A CA 1
ATOM 772 C C . VAL A 1 100 ? -13.924 2.406 -6.703 1.00 88.38 100 VAL A C 1
ATOM 774 O O . VAL A 1 100 ? -13.012 2.988 -7.276 1.00 88.38 100 VAL A O 1
ATOM 777 N N . VAL A 1 101 ? -14.743 1.569 -7.349 1.00 88.12 101 VAL A N 1
ATOM 778 C CA . VAL A 1 101 ? -14.627 1.313 -8.797 1.00 88.12 101 VAL A CA 1
ATOM 779 C C . VAL A 1 101 ? -14.753 2.615 -9.593 1.00 88.12 101 VAL A C 1
ATOM 781 O O . VAL A 1 101 ? -13.949 2.849 -10.491 1.00 88.12 101 VAL A O 1
ATOM 784 N N . GLY A 1 102 ? -15.682 3.504 -9.229 1.00 88.31 102 GLY A N 1
ATOM 785 C CA . GLY A 1 102 ? -15.797 4.832 -9.841 1.00 88.31 102 GLY A CA 1
ATOM 786 C C . GLY A 1 102 ? -14.531 5.684 -9.683 1.00 88.31 102 GLY A C 1
ATOM 787 O O . GLY A 1 102 ? -14.041 6.246 -10.663 1.00 88.31 102 GLY A O 1
ATOM 788 N N . ILE A 1 103 ? -13.955 5.730 -8.476 1.00 88.19 103 ILE A N 1
ATOM 789 C CA . ILE A 1 103 ? -12.693 6.439 -8.203 1.00 88.19 103 ILE A CA 1
ATOM 790 C C . ILE A 1 103 ? -11.533 5.829 -9.005 1.00 88.19 103 ILE A C 1
ATOM 792 O O . ILE A 1 103 ? -10.713 6.565 -9.554 1.00 88.19 103 ILE A O 1
ATOM 796 N N . LEU A 1 104 ? -11.472 4.500 -9.124 1.00 85.88 104 LEU A N 1
ATOM 797 C CA . LEU A 1 104 ? -10.459 3.808 -9.922 1.00 85.88 104 LEU A CA 1
ATOM 798 C C . LEU A 1 104 ?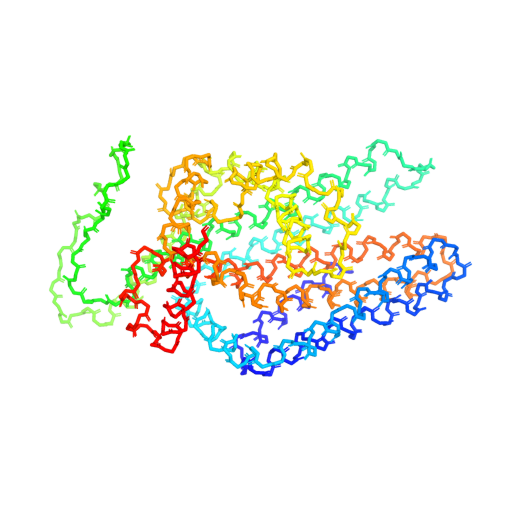 -10.598 4.131 -11.407 1.00 85.88 104 LEU A C 1
ATOM 800 O O . LEU A 1 104 ? -9.600 4.443 -12.047 1.00 85.88 104 LEU A O 1
ATOM 804 N N . LEU A 1 105 ? -11.810 4.116 -11.963 1.00 87.00 105 LEU A N 1
ATOM 805 C CA . LEU A 1 105 ? -12.043 4.479 -13.364 1.00 87.00 105 LEU A CA 1
ATOM 806 C C . LEU A 1 105 ? -11.616 5.924 -13.647 1.00 87.00 105 LEU A C 1
ATOM 808 O O . LEU A 1 105 ? -10.926 6.177 -14.637 1.00 87.00 105 LEU A O 1
ATOM 812 N N . LEU A 1 106 ? -11.931 6.855 -12.745 1.00 88.69 106 LEU A N 1
ATOM 813 C CA . LEU A 1 106 ? -11.466 8.236 -12.852 1.00 88.69 106 LEU A CA 1
ATOM 814 C C . LEU A 1 106 ? -9.931 8.319 -12.789 1.00 88.69 106 LEU A C 1
ATOM 816 O O . LEU A 1 106 ? -9.313 8.946 -13.647 1.00 88.69 106 LEU A O 1
ATOM 820 N N . GLY A 1 107 ? -9.312 7.628 -11.827 1.00 86.19 107 GLY A N 1
ATOM 821 C CA . GLY A 1 107 ? -7.858 7.566 -11.676 1.00 86.19 107 GLY A CA 1
ATOM 822 C C . GLY A 1 107 ? -7.154 6.940 -12.883 1.00 86.19 107 GLY A C 1
ATOM 823 O O . GLY A 1 107 ? -6.131 7.449 -13.327 1.00 86.19 107 GLY A O 1
ATOM 824 N N . THR A 1 108 ? -7.715 5.882 -13.476 1.00 84.31 108 THR A N 1
ATOM 825 C CA . THR A 1 108 ? -7.172 5.275 -14.703 1.00 84.31 108 THR A CA 1
ATOM 826 C C . THR A 1 108 ? -7.306 6.201 -15.907 1.00 84.31 108 THR A C 1
ATOM 828 O O . THR A 1 108 ? -6.360 6.325 -16.678 1.00 84.31 108 THR A O 1
ATOM 831 N N . THR A 1 109 ? -8.429 6.910 -16.046 1.00 86.44 109 THR A N 1
ATOM 832 C CA . THR A 1 109 ? -8.628 7.896 -17.120 1.00 86.44 109 THR A CA 1
ATOM 833 C C . THR A 1 109 ? -7.616 9.034 -17.007 1.00 86.44 109 THR A C 1
ATOM 835 O O . THR A 1 109 ? -6.976 9.409 -17.988 1.00 86.44 109 THR A O 1
ATOM 838 N N . TRP A 1 110 ? -7.400 9.534 -15.791 1.00 88.50 110 TRP A N 1
ATOM 839 C CA . TRP A 1 110 ? -6.379 10.537 -15.514 1.00 88.50 110 TRP A CA 1
ATOM 840 C C . TRP A 1 110 ? -4.956 10.010 -15.793 1.00 88.50 110 TRP A C 1
ATOM 842 O O . TRP A 1 110 ? -4.174 10.679 -16.466 1.00 88.50 110 TRP A O 1
ATOM 852 N N . ALA A 1 111 ? -4.632 8.781 -15.378 1.00 84.38 111 ALA A N 1
ATOM 853 C CA . ALA A 1 111 ? -3.327 8.172 -15.641 1.00 84.38 111 ALA A CA 1
ATOM 854 C C . ALA A 1 111 ? -3.074 7.959 -17.143 1.00 84.38 111 ALA A C 1
ATOM 856 O O . ALA A 1 111 ? -1.941 8.089 -17.606 1.00 84.38 111 ALA A O 1
ATOM 857 N N . PHE A 1 112 ? -4.124 7.662 -17.917 1.00 84.06 112 PHE A N 1
ATOM 858 C CA . PHE A 1 112 ? -4.059 7.628 -19.376 1.00 84.06 112 PHE A CA 1
ATOM 859 C C . PHE A 1 112 ? -3.706 8.995 -19.946 1.00 84.06 112 PHE A C 1
ATOM 861 O O . PHE A 1 112 ? -2.781 9.085 -20.749 1.00 84.06 112 PHE A O 1
ATOM 868 N N . TRP A 1 113 ? -4.381 10.050 -19.493 1.00 84.81 113 TRP A N 1
ATOM 869 C CA . TRP A 1 113 ? -4.112 11.408 -19.951 1.00 84.81 113 TRP A CA 1
ATOM 870 C C . TRP A 1 113 ? -2.679 11.859 -19.629 1.00 84.81 113 TRP A C 1
ATOM 872 O O . TRP A 1 113 ? -1.968 12.331 -20.514 1.00 84.81 113 TRP A O 1
ATOM 882 N N . CYS A 1 114 ? -2.195 11.613 -18.407 1.00 79.81 114 CYS A N 1
ATOM 883 C CA . CYS A 1 114 ? -0.801 11.890 -18.051 1.00 79.81 114 CYS A CA 1
ATOM 884 C C . CYS A 1 114 ? 0.202 11.047 -18.848 1.00 79.81 114 CYS A C 1
ATOM 886 O O . CYS A 1 114 ? 1.269 11.548 -19.194 1.00 79.81 114 CYS A O 1
ATOM 888 N N . GLY A 1 115 ? -0.130 9.792 -19.163 1.00 75.06 115 GLY A N 1
ATOM 889 C CA . GLY A 1 115 ? 0.705 8.934 -20.001 1.00 75.06 115 GLY A CA 1
ATOM 890 C C . GLY A 1 115 ? 0.884 9.466 -21.426 1.00 75.06 115 GLY A C 1
ATOM 891 O O . GLY A 1 115 ? 1.972 9.323 -21.974 1.00 75.06 115 GLY A O 1
ATOM 892 N N . GLN A 1 116 ? -0.143 10.106 -21.998 1.00 76.81 116 GLN A N 1
ATOM 893 C CA . GLN A 1 116 ? -0.040 10.775 -23.302 1.00 76.81 116 GLN A CA 1
ATOM 894 C C . GLN A 1 116 ? 0.819 12.041 -23.214 1.00 76.81 116 GLN A C 1
ATOM 896 O O . GLN A 1 116 ? 1.748 12.207 -23.993 1.00 76.81 116 GLN A O 1
ATOM 901 N N . LEU A 1 117 ? 0.606 12.874 -22.190 1.00 76.25 117 LEU A N 1
ATOM 902 C CA . LEU A 1 117 ? 1.421 14.077 -21.967 1.00 76.25 117 LEU A CA 1
ATOM 903 C C . LEU A 1 117 ? 2.914 13.760 -21.768 1.00 76.25 117 LEU A C 1
ATOM 905 O O . LEU A 1 117 ? 3.774 14.497 -22.239 1.00 76.25 117 LEU A O 1
ATOM 909 N N . LEU A 1 118 ? 3.235 12.651 -21.090 1.00 71.88 118 LEU A N 1
ATOM 910 C CA . LEU A 1 118 ? 4.610 12.152 -20.945 1.00 71.88 118 LEU A CA 1
ATOM 911 C C . LEU A 1 118 ? 5.233 11.733 -22.286 1.00 71.88 118 LEU A C 1
ATOM 913 O O . LEU A 1 118 ? 6.453 11.796 -22.425 1.00 71.88 118 LEU A O 1
ATOM 917 N N . ALA A 1 119 ? 4.423 11.277 -23.245 1.00 67.62 119 ALA A N 1
ATOM 918 C CA . ALA A 1 119 ? 4.896 10.922 -24.578 1.00 67.62 119 ALA A CA 1
ATOM 919 C C . ALA A 1 119 ? 5.198 12.171 -25.422 1.00 67.62 119 ALA A C 1
ATOM 921 O O . ALA A 1 119 ? 6.219 12.184 -26.103 1.00 67.62 119 ALA A O 1
ATOM 922 N N . ASP A 1 120 ? 4.372 13.215 -25.309 1.00 68.62 120 ASP A N 1
ATOM 923 C CA . ASP A 1 120 ? 4.487 14.443 -26.110 1.00 68.62 120 ASP A CA 1
ATOM 924 C C . ASP A 1 120 ? 5.615 15.385 -25.637 1.00 68.62 120 ASP A C 1
ATOM 926 O O . ASP A 1 120 ? 6.279 16.020 -26.446 1.00 68.62 120 ASP A O 1
ATOM 930 N N . VAL A 1 121 ? 5.887 15.472 -24.327 1.00 63.88 121 VAL A N 1
ATOM 931 C CA . VAL A 1 121 ? 6.902 16.393 -23.746 1.00 63.88 121 VAL A CA 1
ATOM 932 C C . VAL A 1 121 ? 8.356 15.963 -24.035 1.00 63.88 121 VAL A C 1
ATOM 934 O O . VAL A 1 121 ? 9.305 16.651 -23.669 1.00 63.88 121 VAL A O 1
ATOM 937 N N . ARG A 1 122 ? 8.569 14.808 -24.672 1.00 57.53 122 ARG A N 1
ATOM 938 C CA . ARG A 1 122 ? 9.895 14.185 -24.795 1.00 57.53 122 ARG A CA 1
ATOM 939 C C . ARG A 1 122 ? 10.706 14.610 -26.025 1.00 57.53 122 ARG A C 1
ATOM 941 O O . ARG A 1 122 ? 11.872 14.229 -26.116 1.00 57.53 122 ARG A O 1
ATOM 948 N N . ASP A 1 123 ? 10.146 15.416 -26.918 1.00 57.59 123 ASP A N 1
ATOM 949 C CA . ASP A 1 123 ? 10.932 15.997 -28.015 1.00 57.59 123 ASP A CA 1
ATOM 950 C C . ASP A 1 123 ? 12.008 16.988 -27.511 1.00 57.59 123 ASP A C 1
ATOM 952 O O . ASP A 1 123 ? 12.930 17.321 -28.253 1.00 57.59 123 ASP A O 1
ATOM 956 N N . ASP A 1 124 ? 11.963 17.378 -26.229 1.00 54.84 124 ASP A N 1
ATOM 957 C CA . ASP A 1 124 ? 13.008 18.163 -25.570 1.00 54.84 124 ASP A CA 1
ATOM 958 C C . ASP A 1 124 ? 14.123 17.267 -24.984 1.00 54.84 124 ASP A C 1
ATOM 960 O O . ASP A 1 124 ? 13.889 16.379 -24.154 1.00 54.84 124 ASP A O 1
ATOM 964 N N . GLU A 1 125 ? 15.374 17.517 -25.378 1.00 54.06 125 GLU A N 1
ATOM 965 C CA . GLU A 1 125 ? 16.554 16.777 -24.917 1.00 54.06 125 GLU A CA 1
ATOM 966 C C . GLU A 1 125 ? 16.821 16.979 -23.406 1.00 54.06 125 GLU A C 1
ATOM 968 O O . GLU A 1 125 ? 17.491 17.920 -22.984 1.00 54.06 125 GLU A O 1
ATOM 973 N N . GLY A 1 126 ? 16.342 16.055 -22.562 1.00 62.69 126 GLY A N 1
ATOM 974 C CA . GLY A 1 126 ? 16.840 15.861 -21.192 1.00 62.69 126 GLY A CA 1
ATOM 975 C C . GLY A 1 126 ? 15.795 15.865 -20.070 1.00 62.69 126 GLY A C 1
ATOM 976 O O . GLY A 1 126 ? 14.586 15.819 -20.287 1.00 62.69 126 GLY A O 1
ATOM 977 N N . TRP A 1 127 ? 16.281 15.889 -18.821 1.00 68.62 127 TRP A N 1
ATOM 978 C CA . TRP A 1 127 ? 15.448 16.061 -17.624 1.00 68.62 127 TRP A CA 1
ATOM 979 C C . TRP A 1 127 ? 15.017 17.527 -17.506 1.00 68.62 127 TRP A C 1
ATOM 981 O O . TRP A 1 127 ? 15.606 18.300 -16.751 1.00 68.62 127 TRP A O 1
ATOM 991 N N . SER A 1 128 ? 14.008 17.926 -18.278 1.00 79.00 128 SER A N 1
ATOM 992 C CA . SER A 1 128 ? 13.439 19.268 -18.173 1.00 79.00 128 SER A CA 1
ATOM 993 C C . SER A 1 128 ? 12.684 19.443 -16.848 1.00 79.00 128 SER A C 1
ATOM 995 O O . SER A 1 128 ? 12.153 18.488 -16.270 1.00 79.00 128 SER A O 1
ATOM 997 N N . PHE A 1 129 ? 12.601 20.684 -16.360 1.00 81.94 129 PHE A N 1
ATOM 998 C CA . PHE A 1 129 ? 11.782 21.015 -15.188 1.00 81.94 129 PHE A CA 1
ATOM 999 C C . PHE A 1 129 ? 10.320 20.579 -15.386 1.00 81.94 129 PHE A C 1
ATOM 1001 O O . PHE A 1 129 ? 9.706 20.050 -14.463 1.00 81.94 129 PHE A O 1
ATOM 1008 N N . ASN A 1 130 ? 9.799 20.710 -16.611 1.00 81.44 130 ASN A N 1
ATOM 1009 C CA . ASN A 1 130 ? 8.453 20.274 -16.986 1.00 81.44 130 ASN A CA 1
ATOM 1010 C C . ASN A 1 130 ? 8.270 18.763 -16.808 1.00 81.44 130 ASN A C 1
ATOM 1012 O O . ASN A 1 130 ? 7.259 18.328 -16.259 1.00 81.44 130 ASN A O 1
ATOM 1016 N N . LEU A 1 131 ? 9.261 17.962 -17.211 1.00 78.81 131 LEU A N 1
ATOM 1017 C CA . LEU A 1 131 ? 9.239 16.513 -17.033 1.00 78.81 131 LEU A CA 1
ATOM 1018 C C . LEU A 1 131 ? 9.269 16.132 -15.544 1.00 78.81 131 LEU A C 1
ATOM 1020 O O . LEU A 1 131 ? 8.486 15.292 -15.101 1.00 78.81 131 LEU A O 1
ATOM 1024 N N . LEU A 1 132 ? 10.142 16.768 -14.755 1.00 82.56 132 LEU A N 1
ATOM 1025 C CA . LEU A 1 132 ? 10.233 16.524 -13.312 1.00 82.56 132 LEU A CA 1
ATOM 1026 C C . LEU A 1 132 ? 8.934 16.918 -12.591 1.00 82.56 132 LEU A C 1
ATOM 1028 O O . LEU A 1 132 ? 8.440 16.171 -11.745 1.00 82.56 132 LEU A O 1
ATOM 1032 N N . TRP A 1 133 ? 8.348 18.054 -12.970 1.00 85.38 133 TRP A N 1
ATOM 1033 C CA . TRP A 1 133 ? 7.054 18.508 -12.471 1.00 85.38 133 TRP A CA 1
ATOM 1034 C C . TRP A 1 133 ? 5.928 17.541 -12.838 1.00 85.38 133 TRP A C 1
ATOM 1036 O O . TRP A 1 133 ? 5.096 17.218 -11.993 1.00 85.38 133 TRP A O 1
ATOM 1046 N N . LEU A 1 134 ? 5.923 17.017 -14.065 1.00 83.88 134 LEU A N 1
ATOM 1047 C CA . LEU A 1 134 ? 4.939 16.039 -14.521 1.00 83.88 134 LEU A CA 1
ATOM 1048 C C . LEU A 1 134 ? 5.043 14.723 -13.738 1.00 83.88 134 LEU A C 1
ATOM 1050 O O . LEU A 1 134 ? 4.017 14.188 -13.319 1.00 83.88 134 LEU A O 1
ATOM 1054 N N . PHE A 1 135 ? 6.258 14.233 -13.466 1.00 82.75 135 PHE A N 1
ATOM 1055 C CA . PHE A 1 135 ? 6.470 13.066 -12.601 1.00 82.75 135 PHE A CA 1
ATOM 1056 C C . PHE A 1 135 ? 6.013 13.317 -11.165 1.00 82.75 135 PHE A C 1
ATOM 1058 O O . PHE A 1 135 ? 5.344 12.461 -10.583 1.00 82.75 135 PHE A O 1
ATOM 1065 N N . PHE A 1 136 ? 6.334 14.481 -10.597 1.00 87.19 136 PHE A N 1
ATOM 1066 C CA . PHE A 1 136 ? 5.869 14.864 -9.266 1.00 87.19 136 PHE A CA 1
ATOM 1067 C C . PHE A 1 136 ? 4.341 14.936 -9.208 1.00 87.19 136 PHE A C 1
ATOM 1069 O O . PHE A 1 136 ? 3.731 14.340 -8.322 1.00 87.19 136 PHE A O 1
ATOM 1076 N N . HIS A 1 137 ? 3.717 15.606 -10.179 1.00 88.56 137 HIS A N 1
ATOM 1077 C CA . HIS A 1 137 ? 2.268 15.707 -10.287 1.00 88.56 137 HIS A CA 1
ATOM 1078 C C . HIS A 1 137 ? 1.640 14.321 -10.413 1.00 88.56 137 HIS A C 1
ATOM 1080 O O . HIS A 1 137 ? 0.686 14.023 -9.697 1.00 88.56 137 HIS A O 1
ATOM 1086 N N . PHE A 1 138 ? 2.204 13.452 -11.257 1.00 86.94 138 PHE A N 1
ATOM 1087 C CA . PHE A 1 138 ? 1.725 12.087 -11.444 1.00 86.94 138 PHE A CA 1
ATOM 1088 C C . PHE A 1 138 ? 1.822 11.255 -10.158 1.00 86.94 138 PHE A C 1
ATOM 1090 O O . PHE A 1 138 ? 0.870 10.577 -9.771 1.00 86.94 138 PHE A O 1
ATOM 1097 N N . TYR A 1 139 ? 2.951 11.342 -9.455 1.00 88.00 139 TYR A N 1
ATOM 1098 C CA . TYR A 1 139 ? 3.139 10.702 -8.157 1.00 88.00 139 TYR A CA 1
ATOM 1099 C C . TYR A 1 139 ? 2.125 11.213 -7.123 1.00 88.00 139 TYR A C 1
ATOM 1101 O O . TYR A 1 139 ? 1.432 10.419 -6.484 1.00 88.00 139 TYR A O 1
ATOM 1109 N N . TRP A 1 140 ? 2.009 12.535 -6.981 1.00 90.62 140 TRP A N 1
ATOM 1110 C CA . TRP A 1 140 ? 1.178 13.170 -5.963 1.00 90.62 140 TRP A CA 1
ATOM 1111 C C . TRP A 1 140 ? -0.305 12.856 -6.150 1.00 90.62 140 TRP A C 1
ATOM 1113 O O . TRP A 1 140 ? -0.973 12.428 -5.213 1.00 90.62 140 TRP A O 1
ATOM 1123 N N . THR A 1 141 ? -0.816 13.009 -7.368 1.00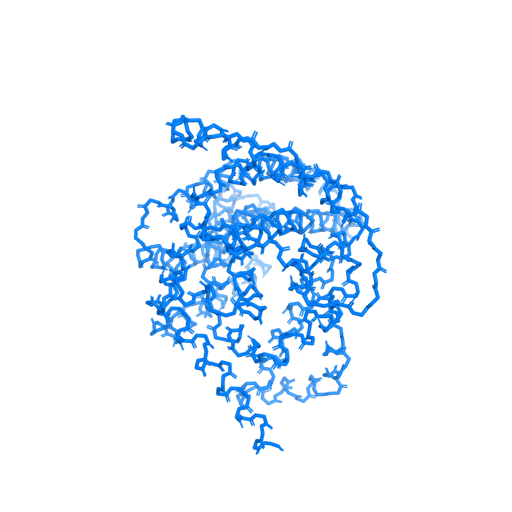 90.50 141 THR A N 1
ATOM 1124 C CA . THR A 1 141 ? -2.224 12.738 -7.697 1.00 90.50 141 THR A CA 1
ATOM 1125 C C . THR A 1 141 ? -2.565 11.247 -7.631 1.00 90.50 141 THR A C 1
ATOM 1127 O O . THR A 1 141 ? -3.626 10.901 -7.114 1.00 90.50 141 THR A O 1
ATOM 1130 N N . SER A 1 142 ? -1.662 10.345 -8.040 1.00 89.25 142 SER A N 1
ATOM 1131 C CA . SER A 1 142 ? -1.851 8.896 -7.843 1.00 89.25 142 SER A CA 1
ATOM 1132 C C . SER A 1 142 ? -1.984 8.555 -6.357 1.00 89.25 142 SER A C 1
ATOM 1134 O O . SER A 1 142 ? -2.870 7.802 -5.950 1.00 89.25 142 SER A O 1
ATOM 1136 N N . HIS A 1 143 ? -1.143 9.161 -5.515 1.00 90.81 143 HIS A N 1
ATOM 1137 C CA . HIS A 1 143 ? -1.242 9.002 -4.069 1.00 90.81 143 HIS A CA 1
ATOM 1138 C C . HIS A 1 143 ? -2.474 9.684 -3.468 1.00 90.81 143 HIS A C 1
ATOM 1140 O O . HIS A 1 143 ? -3.045 9.149 -2.519 1.00 90.81 143 HIS A O 1
ATOM 1146 N N . LEU A 1 144 ? -2.932 10.803 -4.030 1.00 91.44 144 LEU A N 1
ATOM 1147 C CA . LEU A 1 144 ? -4.177 11.456 -3.629 1.00 91.44 144 LEU A CA 1
ATOM 1148 C C . LEU A 1 144 ? -5.385 10.541 -3.868 1.00 91.44 144 LEU A C 1
ATOM 1150 O O . LEU A 1 144 ? -6.252 10.422 -3.007 1.00 91.44 144 LEU A O 1
ATOM 1154 N N . VAL A 1 145 ? -5.419 9.811 -4.987 1.00 90.25 145 VAL A N 1
ATOM 1155 C CA . VAL A 1 145 ? -6.452 8.789 -5.230 1.00 90.25 145 VAL A CA 1
ATOM 1156 C C . VAL A 1 145 ? -6.436 7.729 -4.122 1.00 90.25 145 VAL A C 1
ATOM 1158 O O . VAL A 1 145 ? -7.491 7.360 -3.604 1.00 90.25 145 VAL A O 1
ATOM 1161 N N . HIS A 1 146 ? -5.254 7.282 -3.687 1.00 90.75 146 HIS A N 1
ATOM 1162 C CA . HIS A 1 146 ? -5.146 6.312 -2.593 1.00 90.75 146 HIS A CA 1
ATOM 1163 C C . HIS A 1 146 ? -5.645 6.878 -1.262 1.00 90.75 146 HIS A C 1
ATOM 1165 O O . HIS A 1 146 ? -6.302 6.155 -0.510 1.00 90.75 146 HIS A O 1
ATOM 1171 N N . THR A 1 147 ? -5.346 8.139 -0.938 1.00 92.19 147 THR A N 1
ATOM 1172 C CA . THR A 1 147 ? -5.803 8.752 0.319 1.00 92.19 147 THR A CA 1
ATOM 1173 C C . THR A 1 147 ? -7.312 8.981 0.319 1.00 92.19 147 THR A C 1
ATOM 1175 O O . THR A 1 147 ? -7.951 8.724 1.336 1.00 92.19 147 THR A O 1
ATOM 1178 N N . LEU A 1 148 ? -7.908 9.337 -0.823 1.00 91.38 148 LEU A N 1
ATOM 1179 C CA . LEU A 1 148 ? -9.362 9.440 -0.976 1.00 91.38 148 LEU A CA 1
ATOM 1180 C C . LEU A 1 148 ? -10.063 8.085 -0.805 1.00 91.38 148 LEU A C 1
ATOM 1182 O O . LEU A 1 148 ? -11.022 7.989 -0.039 1.00 91.38 148 LEU A O 1
ATOM 1186 N N . ILE A 1 149 ? -9.554 7.022 -1.445 1.00 92.19 149 ILE A N 1
ATOM 1187 C CA . ILE A 1 149 ? -10.042 5.650 -1.207 1.00 92.19 149 ILE A CA 1
ATOM 1188 C C . ILE A 1 149 ? -9.879 5.295 0.274 1.00 92.19 149 ILE A C 1
ATOM 1190 O O . ILE A 1 149 ? -10.774 4.698 0.866 1.00 92.19 149 ILE A O 1
ATOM 1194 N N . SER A 1 150 ? -8.761 5.691 0.890 1.00 92.44 150 SER A N 1
ATOM 1195 C CA . SER A 1 150 ? -8.494 5.396 2.296 1.00 92.44 150 SER A CA 1
ATOM 1196 C C . SER A 1 150 ? -9.523 6.028 3.225 1.00 92.44 150 SER A C 1
ATOM 1198 O O . SER A 1 150 ? -10.049 5.333 4.090 1.00 92.44 150 SER A O 1
ATOM 1200 N N . LEU A 1 151 ? -9.845 7.309 3.036 1.00 91.06 151 LEU A N 1
ATOM 1201 C CA . LEU A 1 151 ? -10.842 8.012 3.845 1.00 91.06 151 LEU A CA 1
ATOM 1202 C C . LEU A 1 151 ? -12.241 7.410 3.664 1.00 91.06 151 LEU A C 1
ATOM 1204 O O . LEU A 1 151 ? -12.927 7.125 4.645 1.00 91.06 151 LEU A O 1
ATOM 1208 N N . LEU A 1 152 ? -12.633 7.137 2.418 1.00 91.44 152 LEU A N 1
ATOM 1209 C CA . LEU A 1 152 ? -13.931 6.546 2.104 1.00 91.44 152 LEU A CA 1
ATOM 1210 C C . LEU A 1 152 ? -14.100 5.149 2.721 1.00 91.44 152 LEU A C 1
ATOM 1212 O O . LEU A 1 152 ? -15.101 4.863 3.382 1.00 91.44 152 LEU A O 1
ATOM 1216 N N . VAL A 1 153 ? -13.126 4.265 2.495 1.00 92.81 153 VAL A N 1
ATOM 1217 C CA . VAL A 1 153 ? -13.183 2.868 2.942 1.00 92.81 153 VAL A CA 1
ATOM 1218 C C . VAL A 1 153 ? -13.065 2.785 4.459 1.00 92.81 153 VAL A C 1
ATOM 1220 O O . VAL A 1 153 ? -13.839 2.072 5.082 1.00 92.81 153 VAL A O 1
ATOM 1223 N N . SER A 1 154 ? -12.150 3.531 5.082 1.00 91.69 154 SER A N 1
ATOM 1224 C CA . SER A 1 154 ? -11.982 3.466 6.540 1.00 91.69 154 SER A CA 1
ATOM 1225 C C . SER A 1 154 ? -13.204 3.978 7.304 1.00 91.69 154 SER A C 1
ATOM 1227 O O . SER A 1 154 ? -13.652 3.307 8.232 1.00 91.69 154 SER A O 1
ATOM 1229 N N . GLY A 1 155 ? -13.808 5.095 6.881 1.00 86.31 155 GLY A N 1
ATOM 1230 C CA . GLY A 1 155 ? -15.027 5.613 7.509 1.00 86.31 155 GLY A CA 1
ATOM 1231 C C . GLY A 1 155 ? -16.200 4.632 7.403 1.00 86.31 155 GLY A C 1
ATOM 1232 O O . GLY A 1 155 ? -16.868 4.329 8.391 1.00 86.31 155 GLY A O 1
ATOM 1233 N N . THR A 1 156 ? -16.408 4.059 6.216 1.00 87.25 156 THR A N 1
ATOM 1234 C CA . THR A 1 156 ? -17.511 3.116 5.960 1.00 87.25 156 THR A CA 1
ATOM 1235 C C . THR A 1 156 ? -17.314 1.763 6.647 1.00 87.25 156 THR A C 1
ATOM 1237 O O . THR A 1 156 ? -18.258 1.240 7.239 1.00 87.25 156 THR A O 1
ATOM 1240 N N . VAL A 1 157 ? -16.092 1.219 6.637 1.00 91.06 157 VAL A N 1
ATOM 1241 C CA . VAL A 1 157 ? -15.739 -0.020 7.347 1.00 91.06 157 VAL A CA 1
ATOM 1242 C C . VAL A 1 157 ? -15.857 0.165 8.855 1.00 91.06 157 VAL A C 1
ATOM 1244 O O . VAL A 1 157 ? -16.385 -0.718 9.527 1.00 91.06 157 VAL A O 1
ATOM 1247 N N . MET A 1 158 ? -15.421 1.304 9.400 1.00 87.94 158 MET A N 1
ATOM 1248 C CA . MET A 1 158 ? -15.562 1.558 10.830 1.00 87.94 158 MET A CA 1
ATOM 1249 C C . MET A 1 158 ? -17.034 1.696 11.227 1.00 87.94 158 MET A C 1
ATOM 1251 O O . MET A 1 158 ? -17.463 1.072 12.196 1.00 87.94 158 MET A O 1
ATOM 1255 N N . TYR A 1 159 ? -17.839 2.415 10.438 1.00 86.25 159 TYR A N 1
ATOM 1256 C CA . TYR A 1 159 ? -19.288 2.463 10.640 1.00 86.25 159 TYR A CA 1
ATOM 1257 C C . TYR A 1 159 ? -19.909 1.058 10.647 1.00 86.25 159 TYR A C 1
ATOM 1259 O O . TYR A 1 159 ? -20.662 0.726 11.565 1.00 86.25 159 TYR A O 1
ATOM 1267 N N . TRP A 1 160 ? -19.556 0.215 9.670 1.00 88.00 160 TRP A N 1
ATOM 1268 C CA . TRP A 1 160 ? -20.020 -1.172 9.590 1.00 88.00 160 TRP A CA 1
ATOM 1269 C C . TRP A 1 160 ? -19.589 -1.994 10.808 1.00 88.00 160 TRP A C 1
ATOM 1271 O O . TRP A 1 160 ? -20.427 -2.634 11.436 1.00 88.00 160 TRP A O 1
ATOM 1281 N N . TYR A 1 161 ? -18.320 -1.912 11.219 1.00 86.81 161 TYR A N 1
ATOM 1282 C CA . TYR A 1 161 ? -17.805 -2.622 12.396 1.00 86.81 161 TYR A CA 1
ATOM 1283 C C . TYR A 1 161 ? -18.565 -2.238 13.673 1.00 86.81 161 TYR A C 1
ATOM 1285 O O . TYR A 1 161 ? -18.713 -3.042 14.598 1.00 86.81 161 TYR A O 1
ATOM 1293 N N . HIS A 1 162 ? -19.098 -1.016 13.717 1.00 81.44 162 HIS A N 1
ATOM 1294 C CA . HIS A 1 162 ? -19.898 -0.558 14.837 1.00 81.44 162 HIS A CA 1
ATOM 1295 C C . HIS A 1 162 ? -21.384 -0.953 14.793 1.00 81.44 162 HIS A C 1
ATOM 1297 O O . HIS A 1 162 ? -22.038 -0.909 15.833 1.00 81.44 162 HIS A O 1
ATOM 1303 N N . HIS A 1 163 ? -21.916 -1.365 13.644 1.00 79.81 163 HIS A N 1
ATOM 1304 C CA . HIS A 1 163 ? -23.357 -1.580 13.458 1.00 79.81 163 HIS A CA 1
ATOM 1305 C C . HIS A 1 163 ? -23.705 -2.932 12.812 1.00 79.81 163 HIS A C 1
ATOM 1307 O O . HIS A 1 163 ? -24.848 -3.136 12.409 1.00 79.81 163 HIS A O 1
ATOM 1313 N N . TRP A 1 164 ? -22.743 -3.851 12.667 1.00 81.31 164 TRP A N 1
ATOM 1314 C CA . TRP A 1 164 ? -22.988 -5.144 12.014 1.00 81.31 164 TRP A CA 1
ATOM 1315 C C . TRP A 1 164 ? -23.850 -6.091 12.867 1.00 81.31 164 TRP A C 1
ATOM 1317 O O . TRP A 1 164 ? -24.660 -6.837 12.316 1.00 81.31 164 TRP A O 1
ATOM 1327 N N . ASP A 1 165 ? -23.696 -6.047 14.193 1.00 71.12 165 ASP A N 1
ATOM 1328 C CA . ASP A 1 165 ? -24.460 -6.833 15.166 1.00 71.12 165 ASP A CA 1
ATOM 1329 C C . ASP A 1 165 ? -25.605 -5.955 15.698 1.00 71.12 165 ASP A C 1
ATOM 1331 O O . ASP A 1 165 ? -25.387 -5.053 16.502 1.00 71.12 165 ASP A O 1
ATOM 1335 N N . ASN A 1 166 ? -26.825 -6.167 15.194 1.00 60.44 166 ASN A N 1
ATOM 1336 C CA . ASN A 1 166 ? -28.046 -5.418 15.544 1.00 60.44 166 ASN A CA 1
ATOM 1337 C C . ASN A 1 166 ? -28.533 -5.670 16.998 1.00 60.44 166 ASN A C 1
ATOM 1339 O O . ASN A 1 166 ? -29.705 -5.442 17.296 1.00 60.44 166 ASN A O 1
ATOM 1343 N N . SER A 1 167 ? -27.692 -6.175 17.905 1.00 46.94 167 SER A N 1
ATOM 1344 C CA . SER A 1 167 ? -28.016 -6.225 19.333 1.00 46.94 167 SER A CA 1
ATOM 1345 C C . SER A 1 167 ? -28.219 -4.799 19.857 1.00 46.94 167 SER A C 1
ATOM 1347 O O . SER A 1 167 ? -27.410 -3.933 19.536 1.00 46.94 167 SER A O 1
ATOM 1349 N N . ASN A 1 168 ? -29.274 -4.570 20.647 1.00 42.56 168 ASN A N 1
ATOM 1350 C CA . ASN A 1 168 ? -29.724 -3.294 21.240 1.00 42.56 168 ASN A CA 1
ATOM 1351 C C . ASN A 1 168 ? -28.710 -2.579 22.169 1.00 42.56 168 ASN A C 1
ATOM 1353 O O . ASN A 1 168 ? -29.106 -1.884 23.104 1.00 42.56 168 ASN A O 1
ATOM 1357 N N . ASP A 1 169 ? -27.408 -2.705 21.932 1.00 41.19 169 ASP A N 1
ATOM 1358 C CA . ASP A 1 169 ? -26.410 -1.843 22.543 1.00 41.19 169 ASP A CA 1
ATOM 1359 C C . ASP A 1 169 ? -26.541 -0.467 21.877 1.00 41.19 169 ASP A C 1
ATOM 1361 O O . ASP A 1 169 ? -26.056 -0.222 20.769 1.00 41.19 169 ASP A O 1
ATOM 1365 N N . ALA A 1 170 ? -27.301 0.396 22.550 1.00 36.47 170 ALA A N 1
ATOM 1366 C CA . ALA A 1 170 ? -27.560 1.789 22.226 1.00 36.47 170 ALA A CA 1
ATOM 1367 C C . ALA A 1 170 ? -26.295 2.546 21.756 1.00 36.47 170 ALA A C 1
ATOM 1369 O O . ALA A 1 170 ? -25.172 2.162 22.099 1.00 36.47 170 ALA A O 1
ATOM 1370 N N . PRO A 1 171 ? -26.456 3.649 20.997 1.00 37.75 171 PRO A N 1
ATOM 1371 C CA . PRO A 1 171 ? -25.358 4.479 20.510 1.00 37.75 171 PRO A CA 1
ATOM 1372 C C . PRO A 1 171 ? -24.688 5.224 21.672 1.00 37.75 171 PRO A C 1
ATOM 1374 O O . PRO A 1 171 ? -24.856 6.425 21.847 1.00 37.75 171 PRO A O 1
ATOM 1377 N N . HIS A 1 172 ? -23.896 4.525 22.478 1.00 37.41 172 HIS A N 1
ATOM 1378 C CA . HIS A 1 172 ? -22.892 5.155 23.321 1.00 37.41 172 HIS A CA 1
ATOM 1379 C C . HIS A 1 172 ? -21.700 5.475 22.424 1.00 37.41 172 HIS A C 1
ATOM 1381 O O . HIS A 1 172 ? -20.709 4.750 22.335 1.00 37.41 172 HIS A O 1
ATOM 1387 N N . LEU A 1 173 ? -21.886 6.553 21.668 1.00 40.25 173 LEU A N 1
ATOM 1388 C CA . LEU A 1 173 ? -20.826 7.302 21.033 1.00 40.25 173 LEU A CA 1
ATOM 1389 C C . LEU A 1 173 ? -19.811 7.700 22.119 1.00 40.25 173 LEU A C 1
ATOM 1391 O O . LEU A 1 173 ? -20.184 8.287 23.127 1.00 40.25 173 LEU A O 1
ATOM 1395 N N . PHE A 1 174 ? -18.541 7.381 21.868 1.00 43.22 174 PHE A N 1
ATOM 1396 C CA . PHE A 1 174 ? -17.359 8.031 22.440 1.00 43.22 174 PHE A CA 1
ATOM 1397 C C . PHE A 1 174 ? -17.245 8.059 23.978 1.00 43.22 174 PHE A C 1
ATOM 1399 O O . PHE A 1 174 ? -17.714 8.977 24.640 1.00 43.22 174 PHE A O 1
ATOM 1406 N N . ALA A 1 175 ? -16.459 7.137 24.545 1.00 33.19 175 ALA A N 1
ATOM 1407 C CA . ALA A 1 175 ? -15.636 7.536 25.687 1.00 33.19 175 ALA A CA 1
ATOM 1408 C C . ALA A 1 175 ? -14.706 8.669 25.206 1.00 33.19 175 ALA A C 1
ATOM 1410 O O . ALA A 1 175 ? -14.055 8.535 24.166 1.00 33.19 175 ALA A O 1
ATOM 1411 N N . ASP A 1 176 ? -14.742 9.790 25.919 1.00 30.30 176 ASP A N 1
ATOM 1412 C CA . ASP A 1 176 ? -14.238 11.112 25.542 1.00 30.30 176 ASP A CA 1
ATOM 1413 C C . ASP A 1 176 ? -12.834 11.135 24.888 1.00 30.30 176 ASP A C 1
ATOM 1415 O O . ASP A 1 176 ? -11.857 10.715 25.514 1.00 30.30 176 ASP A O 1
ATOM 1419 N N . PRO A 1 177 ? -12.658 11.727 23.689 1.00 36.25 177 PRO A N 1
ATOM 1420 C CA . PRO A 1 177 ? -11.418 12.425 23.359 1.00 36.25 177 PRO A CA 1
ATOM 1421 C C . PRO A 1 177 ? -11.357 13.755 24.143 1.00 36.25 177 PRO A C 1
ATOM 1423 O O . PRO A 1 177 ? -12.396 14.395 24.346 1.00 36.25 177 PRO A O 1
ATOM 1426 N N . PRO A 1 178 ? -10.174 14.218 24.591 1.00 37.16 178 PRO A N 1
ATOM 1427 C CA . PRO A 1 178 ? -10.069 15.484 25.302 1.00 37.16 178 PRO A CA 1
ATOM 1428 C C . PRO A 1 178 ? -10.499 16.632 24.375 1.00 37.16 178 PRO A C 1
ATOM 1430 O O . PRO A 1 178 ? -9.852 16.925 23.375 1.00 37.16 178 PRO A O 1
ATOM 1433 N N . SER A 1 179 ? -11.585 17.303 24.766 1.00 33.84 179 SER A N 1
ATOM 1434 C CA . SER A 1 179 ? -12.171 18.528 24.196 1.00 33.84 179 SER A CA 1
ATOM 1435 C C . SER A 1 179 ? -12.815 18.442 22.794 1.00 33.84 179 SER A C 1
ATOM 1437 O O . SER A 1 179 ? -12.191 18.185 21.773 1.00 33.84 179 SER A O 1
ATOM 1439 N N . SER A 1 180 ? -14.123 18.713 22.791 1.00 31.89 180 SER A N 1
ATOM 1440 C CA . SER A 1 180 ? -15.089 18.726 21.679 1.00 31.89 180 SER A CA 1
ATOM 1441 C C . SER A 1 180 ? -14.818 19.770 20.567 1.00 31.89 180 SER A C 1
ATOM 1443 O O . SER A 1 180 ? -13.986 20.652 20.769 1.00 31.89 180 SER A O 1
ATOM 1445 N N . PRO A 1 181 ? -15.583 19.772 19.447 1.00 35.69 181 PRO A N 1
ATOM 1446 C CA . PRO A 1 181 ? -16.925 20.385 19.457 1.00 35.69 181 PRO A CA 1
ATOM 1447 C C . PRO A 1 181 ? -18.059 19.461 18.982 1.00 35.69 181 PRO A C 1
ATOM 1449 O O . PRO A 1 181 ? -18.034 18.879 17.899 1.00 35.69 181 PRO A O 1
ATOM 1452 N N . ARG A 1 182 ? -19.112 19.423 19.804 1.00 35.31 182 ARG A N 1
ATOM 1453 C CA . ARG A 1 182 ? -20.440 18.852 19.549 1.00 35.31 182 ARG A CA 1
ATOM 1454 C C . ARG A 1 182 ? -21.108 19.561 18.364 1.00 35.31 182 ARG A C 1
ATOM 1456 O O . ARG A 1 182 ? -21.344 20.761 18.453 1.00 35.31 182 ARG A O 1
ATOM 1463 N N . SER A 1 183 ? -21.462 18.849 17.291 1.00 26.78 183 SER A N 1
ATOM 1464 C CA . SER A 1 183 ? -22.460 19.358 16.319 1.00 26.78 183 SER A CA 1
ATOM 1465 C C . SER A 1 183 ? -23.106 18.336 15.366 1.00 26.78 183 SER A C 1
ATOM 1467 O O . SER A 1 183 ? -23.942 18.740 14.563 1.00 26.78 183 SER A O 1
ATOM 1469 N N . LEU A 1 184 ? -22.813 17.030 15.433 1.00 34.69 184 LEU A N 1
ATOM 1470 C CA . LEU A 1 184 ? -23.329 16.074 14.430 1.00 34.69 184 LEU A CA 1
ATOM 1471 C C . LEU A 1 184 ? -24.333 15.024 14.927 1.00 34.69 184 LEU A C 1
ATOM 1473 O O . LEU A 1 184 ? -24.809 14.219 14.131 1.00 34.69 184 LEU A O 1
ATOM 1477 N N . GLU A 1 185 ? -24.731 15.067 16.196 1.00 32.22 185 GLU A N 1
ATOM 1478 C CA . GLU A 1 185 ? -25.618 14.053 16.788 1.00 32.22 185 GLU A CA 1
ATOM 1479 C C . GLU A 1 185 ? -27.126 14.351 16.623 1.00 32.22 185 GLU A C 1
ATOM 1481 O O . GLU A 1 185 ? -27.963 13.512 16.931 1.00 32.22 185 GLU A O 1
ATOM 1486 N N . SER A 1 186 ? -27.515 15.512 16.077 1.00 24.86 186 SER A N 1
ATOM 1487 C CA . SER A 1 186 ? -28.919 15.970 16.077 1.00 24.86 186 SER A CA 1
ATOM 1488 C C . SER A 1 186 ? -29.733 15.711 14.797 1.00 24.86 186 SER A C 1
ATOM 1490 O O . SER A 1 186 ? -30.812 16.280 14.649 1.00 24.86 186 SER A O 1
ATOM 1492 N N . LYS A 1 187 ? -29.273 14.877 13.850 1.00 26.59 187 LYS A N 1
ATOM 1493 C CA . LYS A 1 187 ? -30.002 14.663 12.573 1.00 26.59 187 LYS A CA 1
ATOM 1494 C C . LYS A 1 187 ? -30.398 13.228 12.215 1.00 26.59 187 LYS A C 1
ATOM 1496 O O . LYS A 1 187 ? -30.876 13.015 11.104 1.00 26.59 187 LYS A O 1
ATOM 1501 N N . VAL A 1 188 ? -30.255 12.253 13.115 1.00 29.72 188 VAL A N 1
ATOM 1502 C CA . VAL A 1 188 ? -30.600 10.840 12.812 1.00 29.72 188 VAL A CA 1
ATOM 1503 C C . VAL A 1 188 ? -31.552 10.196 13.836 1.00 29.72 188 VAL A C 1
ATOM 1505 O O . VAL A 1 188 ? -31.866 9.016 13.728 1.00 29.72 188 VAL A O 1
ATOM 1508 N N . SER A 1 189 ? -32.108 10.952 14.785 1.00 29.80 189 SER A N 1
ATOM 1509 C CA . SER A 1 189 ? -33.135 10.453 15.710 1.00 29.80 189 SER A CA 1
ATOM 1510 C C . SER A 1 189 ? -34.516 11.026 15.378 1.00 29.80 189 SER A C 1
ATOM 1512 O O . SER A 1 189 ? -34.869 12.121 15.800 1.00 29.80 189 SER A O 1
ATOM 1514 N N . SER A 1 190 ? -35.295 10.299 14.574 1.00 29.22 190 SER A N 1
ATOM 1515 C CA . SER A 1 190 ? -36.773 10.275 14.636 1.00 29.22 190 SER A CA 1
ATOM 1516 C C . SER A 1 190 ? -37.352 9.467 13.477 1.00 29.22 190 SER A C 1
ATOM 1518 O O . SER A 1 190 ? -37.764 10.035 12.475 1.00 29.22 190 SER A O 1
ATOM 1520 N N . VAL A 1 191 ? -37.412 8.139 13.610 1.00 30.70 191 VAL A N 1
ATOM 1521 C CA . VAL A 1 191 ? -38.477 7.345 12.972 1.00 30.70 191 VAL A CA 1
ATOM 1522 C C . VAL A 1 191 ? -38.725 6.104 13.833 1.00 30.70 191 VAL A C 1
ATOM 1524 O O . VAL A 1 191 ? -38.010 5.111 13.705 1.00 30.70 191 VAL A O 1
ATOM 1527 N N . ASP A 1 192 ? -39.734 6.177 14.697 1.00 36.62 192 ASP A N 1
ATOM 1528 C CA . ASP A 1 192 ? -40.421 5.005 15.246 1.00 36.62 192 ASP A CA 1
ATOM 1529 C C . ASP A 1 192 ? -41.301 4.389 14.150 1.00 36.62 192 ASP A C 1
ATOM 1531 O O . ASP A 1 192 ? -42.024 5.132 13.480 1.00 36.62 192 ASP A O 1
ATOM 1535 N N . LEU A 1 193 ? -41.265 3.060 13.962 1.00 31.95 193 LEU A N 1
ATOM 1536 C CA . LEU A 1 193 ? -42.451 2.298 13.539 1.00 31.95 193 LEU A CA 1
ATOM 1537 C C . LEU A 1 193 ? -42.295 0.773 13.689 1.00 31.95 193 LEU A C 1
ATOM 1539 O O . LEU A 1 193 ? -41.262 0.207 13.334 1.00 31.95 193 LEU A O 1
ATOM 1543 N N . ASP A 1 194 ? -43.400 0.177 14.141 1.00 30.61 194 ASP A N 1
ATOM 1544 C CA . ASP A 1 194 ? -43.723 -1.213 14.489 1.00 30.61 194 ASP A CA 1
ATOM 1545 C C . ASP A 1 194 ? -43.160 -2.364 13.624 1.00 30.61 194 ASP A C 1
ATOM 1547 O O . ASP A 1 194 ? -42.943 -2.267 12.411 1.00 30.61 194 ASP A O 1
ATOM 1551 N N . ASP A 1 195 ? -43.005 -3.511 14.295 1.00 42.34 195 ASP A N 1
ATOM 1552 C CA . ASP A 1 195 ? -41.969 -4.530 14.071 1.00 42.34 195 ASP A CA 1
ATOM 1553 C C . ASP A 1 195 ? -42.305 -5.649 13.050 1.00 42.34 195 ASP A C 1
ATOM 1555 O O . ASP A 1 195 ? -41.416 -6.376 12.613 1.00 42.34 195 ASP A O 1
ATOM 1559 N N . ASP A 1 196 ? -43.537 -5.781 12.542 1.00 35.59 196 ASP A N 1
ATOM 1560 C CA . ASP A 1 196 ? -43.901 -6.964 11.721 1.00 35.59 196 ASP A CA 1
ATOM 1561 C C . ASP A 1 196 ? -43.846 -6.770 10.187 1.00 35.59 196 ASP A C 1
ATOM 1563 O O . ASP A 1 196 ? -43.827 -7.736 9.419 1.00 35.59 196 ASP A O 1
ATOM 1567 N N . ILE A 1 197 ? -43.696 -5.533 9.694 1.00 39.31 197 ILE A N 1
ATOM 1568 C CA . ILE A 1 197 ? -43.480 -5.225 8.255 1.00 39.31 197 ILE A CA 1
ATOM 1569 C C . ILE A 1 197 ? -41.970 -5.048 7.933 1.00 39.31 197 ILE A C 1
ATOM 1571 O O . ILE A 1 197 ? -41.542 -4.978 6.770 1.00 39.31 197 ILE A O 1
ATOM 1575 N N . ALA A 1 198 ? -41.120 -5.042 8.966 1.00 40.59 198 ALA A N 1
ATOM 1576 C CA . ALA A 1 198 ? -39.714 -4.641 8.926 1.00 40.59 198 ALA A CA 1
ATOM 1577 C C . ALA A 1 198 ? -38.784 -5.587 8.141 1.00 40.59 198 ALA A C 1
ATOM 1579 O O . ALA A 1 198 ? -37.777 -5.137 7.589 1.00 40.59 198 ALA A O 1
ATOM 1580 N N . ARG A 1 199 ? -39.108 -6.880 7.990 1.00 39.16 199 ARG A N 1
ATOM 1581 C CA . ARG A 1 199 ? -38.202 -7.836 7.314 1.00 39.16 199 ARG A CA 1
ATOM 1582 C C . ARG A 1 199 ? -38.090 -7.643 5.798 1.00 39.16 199 ARG A C 1
ATOM 1584 O O . ARG A 1 199 ? -36.991 -7.761 5.260 1.00 39.16 199 ARG A O 1
ATOM 1591 N N . ARG A 1 200 ? -39.176 -7.289 5.096 1.00 35.56 200 ARG A N 1
ATOM 1592 C CA . ARG A 1 200 ? -39.138 -7.003 3.640 1.00 35.56 200 ARG A CA 1
ATOM 1593 C C . ARG A 1 200 ? -38.721 -5.562 3.326 1.00 35.56 200 ARG A C 1
ATOM 1595 O O . ARG A 1 200 ? -38.083 -5.323 2.302 1.00 35.56 200 ARG A O 1
ATOM 1602 N N . ARG A 1 201 ? -39.026 -4.605 4.211 1.00 37.97 201 ARG A N 1
ATOM 1603 C CA . ARG A 1 201 ? -38.599 -3.198 4.085 1.00 37.97 201 ARG A CA 1
ATOM 1604 C C . ARG A 1 201 ? -37.145 -2.987 4.524 1.00 37.97 201 ARG A C 1
ATOM 1606 O O . ARG A 1 201 ? -36.477 -2.105 3.996 1.00 37.97 201 ARG A O 1
ATOM 1613 N N . GLY A 1 202 ? -36.626 -3.845 5.402 1.00 43.97 202 GLY A N 1
ATOM 1614 C CA . GLY A 1 202 ? -35.278 -3.774 5.963 1.00 43.97 202 GLY A CA 1
ATOM 1615 C C . GLY A 1 202 ? -34.154 -3.869 4.932 1.00 43.97 202 GLY A C 1
ATOM 1616 O O . GLY A 1 202 ? -33.152 -3.185 5.092 1.00 43.97 202 GLY A O 1
ATOM 1617 N N . SER A 1 203 ? -34.324 -4.620 3.838 1.00 45.59 203 SER A N 1
ATOM 1618 C CA . SER A 1 203 ? -33.346 -4.647 2.733 1.00 45.59 203 SER A CA 1
ATOM 1619 C C . SER A 1 203 ? -33.241 -3.283 2.035 1.00 45.59 203 SER A C 1
ATOM 1621 O O . SER A 1 203 ? -32.141 -2.751 1.884 1.00 45.59 203 SER A O 1
ATOM 1623 N N . LYS A 1 204 ? -34.383 -2.665 1.694 1.00 44.12 204 LYS A N 1
ATOM 1624 C CA . LYS A 1 204 ? -34.417 -1.325 1.085 1.00 44.12 204 LYS A CA 1
ATOM 1625 C C . LYS A 1 204 ? -33.925 -0.252 2.058 1.00 44.12 204 LYS A C 1
ATOM 1627 O O . LYS A 1 204 ? -33.132 0.592 1.664 1.00 44.12 204 LYS A O 1
ATOM 1632 N N . THR A 1 205 ? -34.320 -0.306 3.329 1.00 53.34 205 THR A N 1
ATOM 1633 C CA . THR A 1 205 ? -33.880 0.657 4.352 1.00 53.34 205 THR A CA 1
ATOM 1634 C C . THR A 1 205 ? -32.385 0.531 4.666 1.00 53.34 205 THR A C 1
ATOM 1636 O O . THR A 1 205 ? -31.710 1.551 4.793 1.00 53.34 205 THR A O 1
ATOM 1639 N N . LYS A 1 206 ? -31.833 -0.691 4.731 1.00 55.00 206 LYS A N 1
ATOM 1640 C CA . LYS A 1 206 ? -30.385 -0.921 4.891 1.00 55.00 206 LYS A CA 1
ATOM 1641 C C . LYS A 1 206 ? -29.600 -0.421 3.679 1.00 55.00 206 LYS A C 1
ATOM 1643 O O . LYS A 1 206 ? -28.596 0.258 3.866 1.00 55.00 206 LYS A O 1
ATOM 1648 N N . ALA A 1 207 ? -30.079 -0.678 2.460 1.00 53.38 207 ALA A N 1
ATOM 1649 C CA . ALA A 1 207 ? -29.450 -0.172 1.240 1.00 53.38 207 ALA A CA 1
ATOM 1650 C C . ALA A 1 207 ? -29.465 1.368 1.179 1.00 53.38 207 ALA A C 1
ATOM 1652 O O . ALA A 1 207 ? -28.433 1.985 0.922 1.00 53.38 207 ALA A O 1
ATOM 1653 N N . VAL A 1 208 ? -30.602 2.002 1.496 1.00 56.91 208 VAL A N 1
ATOM 1654 C CA . VAL A 1 208 ? -30.720 3.470 1.573 1.00 56.91 208 VAL A CA 1
ATOM 1655 C C . VAL A 1 208 ? -29.768 4.038 2.630 1.00 56.91 208 VAL A C 1
ATOM 1657 O O . VAL A 1 208 ? -29.046 4.992 2.348 1.00 56.91 208 VAL A O 1
ATOM 1660 N N . ARG A 1 209 ? -29.681 3.417 3.815 1.00 66.12 209 ARG A N 1
ATOM 1661 C CA . ARG A 1 209 ? -28.750 3.830 4.877 1.00 66.12 209 ARG A CA 1
ATOM 1662 C C . ARG A 1 209 ? -27.287 3.690 4.439 1.00 66.12 209 ARG A C 1
ATOM 1664 O O . ARG A 1 209 ? -26.510 4.617 4.640 1.00 66.12 209 ARG A O 1
ATOM 1671 N N . ALA A 1 210 ? -26.923 2.594 3.773 1.00 66.69 210 ALA A N 1
ATOM 1672 C CA . ALA A 1 210 ? -25.567 2.365 3.274 1.00 66.69 210 ALA A CA 1
ATOM 1673 C C . ALA A 1 210 ? -25.151 3.384 2.199 1.00 66.69 210 ALA A C 1
ATOM 1675 O O . ALA A 1 210 ? -24.029 3.885 2.231 1.00 66.69 210 ALA A O 1
ATOM 1676 N N . HIS A 1 211 ? -26.040 3.735 1.265 1.00 70.88 211 HIS A N 1
ATOM 1677 C CA . HIS A 1 211 ? -25.749 4.764 0.261 1.00 70.88 211 HIS A CA 1
ATOM 1678 C C . HIS A 1 211 ? -25.594 6.159 0.877 1.00 70.88 211 HIS A C 1
ATOM 1680 O O . HIS A 1 211 ? -24.701 6.897 0.468 1.00 70.88 211 HIS A O 1
ATOM 1686 N N . VAL A 1 212 ? -26.406 6.508 1.881 1.00 75.06 212 VAL A N 1
ATOM 1687 C CA . VAL A 1 212 ? -26.282 7.786 2.604 1.00 75.06 212 VAL A CA 1
ATOM 1688 C C . VAL A 1 212 ? -24.948 7.874 3.347 1.00 75.06 212 VAL A C 1
ATOM 1690 O O . VAL A 1 212 ? -24.284 8.906 3.281 1.00 75.06 212 VAL A O 1
ATOM 1693 N N . VAL A 1 213 ? -24.520 6.788 3.997 1.00 75.81 213 VAL A N 1
ATOM 1694 C CA . VAL A 1 213 ? -23.229 6.723 4.699 1.00 75.81 213 VAL A CA 1
ATOM 1695 C C . VAL A 1 213 ? -22.061 6.867 3.720 1.00 75.81 213 VAL A C 1
ATOM 1697 O O . VAL A 1 213 ? -21.168 7.682 3.942 1.00 75.81 213 VAL A O 1
ATOM 1700 N N . VAL A 1 214 ? -22.086 6.144 2.597 1.00 76.38 214 VAL A N 1
ATOM 1701 C CA . VAL A 1 214 ? -21.053 6.271 1.555 1.00 76.38 214 VAL A CA 1
ATOM 1702 C C . VAL A 1 214 ? -21.020 7.683 0.983 1.00 76.38 214 VAL A C 1
ATOM 1704 O O . VAL A 1 214 ? -19.948 8.267 0.873 1.00 76.38 214 VAL A O 1
ATOM 1707 N N . LEU A 1 215 ? -22.175 8.272 0.668 1.00 72.75 215 LEU A N 1
ATOM 1708 C CA . LEU A 1 215 ? -22.246 9.638 0.153 1.00 72.75 215 LEU A CA 1
ATOM 1709 C C . LEU A 1 215 ? -21.698 10.656 1.161 1.00 72.75 215 LEU A C 1
ATOM 1711 O O . LEU A 1 215 ? -20.990 11.584 0.768 1.00 72.75 215 LEU A O 1
ATOM 1715 N N . HIS A 1 216 ? -21.994 10.471 2.450 1.00 76.94 216 HIS A N 1
ATOM 1716 C CA . HIS A 1 216 ? -21.456 11.303 3.520 1.00 76.94 216 HIS A CA 1
ATOM 1717 C C . HIS A 1 216 ? -19.926 11.247 3.550 1.00 76.94 216 HIS A C 1
ATOM 1719 O O . HIS A 1 216 ? -19.288 12.296 3.480 1.00 76.94 216 HIS A O 1
ATOM 1725 N N . TYR A 1 217 ? -19.332 10.050 3.571 1.00 79.12 217 TYR A N 1
ATOM 1726 C CA . TYR A 1 217 ? -17.874 9.899 3.597 1.00 79.12 217 TYR A CA 1
ATOM 1727 C C . TYR A 1 217 ? -17.198 10.360 2.303 1.00 79.12 217 TYR A C 1
ATOM 1729 O O . TYR A 1 217 ? -16.126 10.962 2.360 1.00 79.12 217 TYR A O 1
ATOM 1737 N N . THR A 1 218 ? -17.834 10.176 1.144 1.00 74.88 218 THR A N 1
ATOM 1738 C CA . THR A 1 218 ? -17.348 10.732 -0.127 1.00 74.88 218 THR A CA 1
ATOM 1739 C C . THR A 1 218 ? -17.324 12.260 -0.080 1.00 74.88 218 THR A C 1
ATOM 1741 O O . THR A 1 218 ? -16.301 12.870 -0.389 1.00 74.88 218 THR A O 1
ATOM 1744 N N . ARG A 1 219 ? -18.411 12.899 0.374 1.00 76.56 219 ARG A N 1
ATOM 1745 C CA . ARG A 1 219 ? -18.481 14.363 0.518 1.00 76.56 219 ARG A CA 1
ATOM 1746 C C . ARG A 1 219 ? -17.491 14.881 1.561 1.00 76.56 219 ARG A C 1
ATOM 1748 O O . ARG A 1 219 ? -16.831 15.889 1.334 1.00 76.56 219 ARG A O 1
ATOM 1755 N N . MET A 1 220 ? -17.364 14.188 2.688 1.00 77.00 220 MET A N 1
ATOM 1756 C CA . MET A 1 220 ? -16.409 14.522 3.743 1.00 77.00 220 MET A CA 1
ATOM 1757 C C . MET A 1 220 ? -14.970 14.475 3.216 1.00 77.00 220 MET A C 1
ATOM 1759 O O . MET A 1 220 ? -14.227 15.437 3.407 1.00 77.00 220 MET A O 1
ATOM 1763 N N . SER A 1 221 ? -14.624 13.431 2.458 1.00 74.75 221 SER A N 1
ATOM 1764 C CA . SER A 1 221 ? -13.305 13.269 1.835 1.00 74.75 221 SER A CA 1
ATOM 1765 C C . SER A 1 221 ? -13.000 14.370 0.815 1.00 74.75 221 SER A C 1
ATOM 1767 O O . SER A 1 221 ? -11.896 14.906 0.800 1.00 74.75 221 SER A O 1
ATOM 1769 N N . MET A 1 222 ? -13.982 14.731 -0.018 1.00 74.06 222 MET A N 1
ATOM 1770 C CA . MET A 1 222 ? -13.812 15.730 -1.080 1.00 74.06 222 MET A CA 1
ATOM 1771 C C . MET A 1 222 ? -13.827 17.178 -0.581 1.00 74.06 222 MET A C 1
ATOM 1773 O O . MET A 1 222 ? -13.264 18.044 -1.242 1.00 74.06 222 MET A O 1
ATOM 1777 N N . SER A 1 223 ? -14.480 17.468 0.546 1.00 78.56 223 SER A N 1
ATOM 1778 C CA . SER A 1 223 ? -14.639 18.843 1.039 1.00 78.56 223 SER A CA 1
ATOM 1779 C C . SER A 1 223 ? -13.828 19.112 2.304 1.00 78.56 223 SER A C 1
ATOM 1781 O O . SER A 1 223 ? -12.942 19.959 2.301 1.00 78.56 223 SER A O 1
ATOM 1783 N N . TYR A 1 224 ? -14.116 18.393 3.390 1.00 71.25 224 TYR A N 1
ATOM 1784 C CA . TYR A 1 224 ? -13.589 18.714 4.719 1.00 71.25 224 TYR A CA 1
ATOM 1785 C C . TYR A 1 224 ? -12.190 18.141 4.950 1.00 71.25 224 TYR A C 1
ATOM 1787 O O . TYR A 1 224 ? -11.318 18.823 5.481 1.00 71.25 224 TYR A O 1
ATOM 1795 N N . ALA A 1 225 ? -11.955 16.902 4.518 1.00 79.25 225 ALA A N 1
ATOM 1796 C CA . ALA A 1 225 ? -10.684 16.218 4.721 1.00 79.25 225 ALA A CA 1
ATOM 1797 C C . ALA A 1 225 ? -9.701 16.396 3.552 1.00 79.25 225 ALA A C 1
ATOM 1799 O O . ALA A 1 225 ? -8.608 15.834 3.600 1.00 79.25 225 ALA A O 1
ATOM 1800 N N . LEU A 1 226 ? -10.032 17.196 2.530 1.00 82.19 226 LEU A N 1
ATOM 1801 C CA . LEU A 1 226 ? -9.207 17.330 1.326 1.00 82.19 226 LEU A CA 1
ATOM 1802 C C . LEU A 1 226 ? -7.798 17.856 1.641 1.00 82.19 226 LEU A C 1
ATOM 1804 O O . LEU A 1 226 ? -6.815 17.299 1.164 1.00 82.19 226 LEU A O 1
ATOM 1808 N N . GLY A 1 227 ? -7.674 18.866 2.509 1.00 83.88 227 GLY A N 1
ATOM 1809 C CA . GLY A 1 227 ? -6.364 19.389 2.921 1.00 83.88 227 GLY A CA 1
ATOM 1810 C C . GLY A 1 227 ? -5.503 18.336 3.631 1.00 83.88 227 GLY A C 1
ATOM 1811 O O . GLY A 1 227 ? -4.319 18.182 3.334 1.00 83.88 227 GLY A O 1
ATOM 1812 N N . SER A 1 228 ? -6.120 17.545 4.514 1.00 86.06 228 SER A N 1
ATOM 1813 C CA . SER A 1 228 ? -5.465 16.418 5.191 1.00 86.06 228 SER A CA 1
ATOM 1814 C C . SER A 1 228 ? -5.099 15.292 4.219 1.00 86.06 228 SER A C 1
ATOM 1816 O O . SER A 1 228 ? -4.010 14.733 4.314 1.00 86.06 228 SER A O 1
ATOM 1818 N N . ALA A 1 229 ? -5.961 14.999 3.242 1.00 87.19 229 ALA A N 1
ATOM 1819 C CA . ALA A 1 229 ? -5.718 14.007 2.198 1.00 87.19 229 ALA A CA 1
ATOM 1820 C C . ALA A 1 229 ? -4.539 14.397 1.294 1.00 87.19 229 ALA A C 1
ATOM 1822 O O . ALA A 1 229 ? -3.723 13.537 0.958 1.00 87.19 229 ALA A O 1
ATOM 1823 N N . CYS A 1 230 ? -4.421 15.682 0.941 1.00 89.06 230 CYS A N 1
ATOM 1824 C CA . CYS A 1 230 ? -3.317 16.222 0.147 1.00 89.06 230 CYS A CA 1
ATOM 1825 C C . CYS A 1 230 ? -1.976 16.146 0.887 1.00 89.06 230 CYS A C 1
ATOM 1827 O O . CYS A 1 230 ? -0.984 15.717 0.298 1.00 89.06 230 CYS A O 1
ATOM 1829 N N . LEU A 1 231 ? -1.944 16.513 2.175 1.00 89.06 231 LEU A N 1
ATOM 1830 C CA . LEU A 1 231 ? -0.742 16.380 3.010 1.00 89.06 231 LEU A CA 1
ATOM 1831 C C . LEU A 1 231 ? -0.340 14.910 3.178 1.00 89.06 231 LEU A C 1
ATOM 1833 O O . LEU A 1 231 ? 0.827 14.553 3.000 1.00 89.06 231 LEU A O 1
ATOM 1837 N N . ALA A 1 232 ? -1.314 14.041 3.451 1.00 90.00 232 ALA A N 1
ATOM 1838 C CA . ALA A 1 232 ? -1.094 12.607 3.579 1.00 90.00 232 ALA A CA 1
ATOM 1839 C C . ALA A 1 232 ? -0.554 11.979 2.284 1.00 90.00 232 ALA A C 1
ATOM 1841 O O . ALA A 1 232 ? 0.322 11.118 2.341 1.00 90.00 232 ALA A O 1
ATOM 1842 N N . ALA A 1 233 ? -1.024 12.426 1.114 1.00 90.50 233 ALA A N 1
ATOM 1843 C CA . ALA A 1 233 ? -0.574 11.913 -0.180 1.00 90.50 233 ALA A CA 1
ATOM 1844 C C . ALA A 1 233 ? 0.930 12.136 -0.413 1.00 90.50 233 ALA A C 1
ATOM 1846 O O . ALA A 1 233 ? 1.585 11.301 -1.033 1.00 90.50 233 ALA A O 1
ATOM 1847 N N . ILE A 1 234 ? 1.491 13.225 0.121 1.00 90.44 234 ILE A N 1
ATOM 1848 C CA . ILE A 1 234 ? 2.921 13.537 0.012 1.00 90.44 234 ILE A CA 1
ATOM 1849 C C . ILE A 1 234 ? 3.718 12.803 1.094 1.00 90.44 234 ILE A C 1
ATOM 1851 O O . ILE A 1 234 ? 4.688 12.108 0.788 1.00 90.44 234 ILE A O 1
ATOM 1855 N N . PHE A 1 235 ? 3.315 12.949 2.359 1.00 92.81 235 PHE A N 1
ATOM 1856 C CA . PHE A 1 235 ? 4.157 12.563 3.491 1.00 92.81 235 PHE A CA 1
ATOM 1857 C C . PHE A 1 235 ? 3.961 11.120 3.966 1.00 92.81 235 PHE A C 1
ATOM 1859 O O . PHE A 1 235 ? 4.936 10.502 4.393 1.00 92.81 235 PHE A O 1
ATOM 1866 N N . CYS A 1 236 ? 2.762 10.530 3.863 1.00 91.88 236 CYS A N 1
ATOM 1867 C CA . CYS A 1 236 ? 2.541 9.155 4.332 1.00 91.88 236 CYS A CA 1
ATOM 1868 C C . CYS A 1 236 ? 3.412 8.105 3.620 1.00 91.88 236 CYS A C 1
ATOM 1870 O O . CYS A 1 236 ? 3.901 7.197 4.301 1.00 91.88 236 CYS A O 1
ATOM 1872 N N . PRO A 1 237 ? 3.646 8.172 2.293 1.00 90.00 237 PRO A N 1
ATOM 1873 C CA . PRO A 1 237 ? 4.548 7.234 1.625 1.00 90.00 237 PRO A CA 1
ATOM 1874 C C . PRO A 1 237 ? 5.996 7.379 2.104 1.00 90.00 237 PRO A C 1
ATOM 1876 O O . PRO A 1 237 ? 6.664 6.372 2.334 1.00 90.00 237 PRO A O 1
ATOM 1879 N N . ILE A 1 238 ? 6.452 8.617 2.331 1.00 90.75 238 ILE A N 1
ATOM 1880 C CA . ILE A 1 238 ? 7.787 8.912 2.869 1.00 90.75 238 ILE A CA 1
ATOM 1881 C C . ILE A 1 238 ? 7.908 8.353 4.289 1.00 90.75 238 ILE A C 1
ATOM 1883 O O . ILE A 1 238 ? 8.860 7.638 4.593 1.00 90.75 238 ILE A O 1
ATOM 1887 N N . ALA A 1 239 ? 6.909 8.590 5.142 1.00 91.62 239 ALA A N 1
ATOM 1888 C CA . ALA A 1 239 ? 6.867 8.042 6.493 1.00 91.62 239 ALA A CA 1
ATOM 1889 C C . ALA A 1 239 ? 6.872 6.508 6.474 1.00 91.62 239 ALA A C 1
ATOM 1891 O O . ALA A 1 239 ? 7.561 5.878 7.272 1.00 91.62 239 ALA A O 1
ATOM 1892 N N . HIS A 1 240 ? 6.162 5.881 5.532 1.00 90.31 240 HIS A N 1
ATOM 1893 C CA . HIS A 1 240 ? 6.169 4.427 5.394 1.00 90.31 240 HIS A CA 1
ATOM 1894 C C . HIS A 1 240 ? 7.533 3.881 4.944 1.00 90.31 240 HIS A C 1
ATOM 1896 O O . HIS A 1 240 ? 7.971 2.847 5.453 1.00 90.31 240 HIS A O 1
ATOM 1902 N N . LEU A 1 241 ? 8.221 4.573 4.032 1.00 88.44 241 LEU A N 1
ATOM 1903 C CA . LEU A 1 241 ? 9.580 4.226 3.619 1.00 88.44 241 LEU A CA 1
ATOM 1904 C C . LEU A 1 241 ? 10.556 4.330 4.797 1.00 88.44 241 LEU A C 1
ATOM 1906 O O . LEU A 1 241 ? 11.293 3.383 5.068 1.00 88.44 241 LEU A O 1
ATOM 1910 N N . LEU A 1 242 ? 10.513 5.444 5.529 1.00 89.81 242 LEU A N 1
ATOM 1911 C CA . LEU A 1 242 ? 11.345 5.669 6.708 1.00 89.81 242 LEU A CA 1
ATOM 1912 C C . LEU A 1 242 ? 11.070 4.643 7.813 1.00 89.81 242 LEU A C 1
ATOM 1914 O O . LEU A 1 242 ? 12.015 4.122 8.404 1.00 89.81 242 LEU A O 1
ATOM 1918 N N . TRP A 1 243 ? 9.802 4.276 8.030 1.00 88.62 243 TRP A N 1
ATOM 1919 C CA . TRP A 1 243 ? 9.429 3.195 8.945 1.00 88.62 243 TRP A CA 1
ATOM 1920 C C . TRP A 1 243 ? 10.116 1.891 8.550 1.00 88.62 243 TRP A C 1
ATOM 1922 O O . TRP A 1 243 ? 10.724 1.225 9.388 1.00 88.62 243 TRP A O 1
ATOM 1932 N N . ASN A 1 244 ? 10.053 1.515 7.271 1.00 85.19 244 ASN A N 1
ATOM 1933 C CA . ASN A 1 244 ? 10.666 0.278 6.790 1.00 85.19 244 ASN A CA 1
ATOM 1934 C C . ASN A 1 244 ? 12.193 0.289 6.965 1.00 85.19 244 ASN A C 1
ATOM 1936 O O . ASN A 1 244 ? 12.759 -0.730 7.363 1.00 85.19 244 ASN A O 1
ATOM 1940 N N . ILE A 1 245 ? 12.848 1.430 6.724 1.00 85.56 245 ILE A N 1
ATOM 1941 C CA . ILE A 1 245 ? 14.292 1.606 6.938 1.00 85.56 245 ILE A CA 1
ATOM 1942 C C . ILE A 1 245 ? 14.643 1.448 8.421 1.00 85.56 245 ILE A C 1
ATOM 1944 O O . ILE A 1 245 ? 15.530 0.662 8.759 1.00 85.56 245 ILE A O 1
ATOM 1948 N N . LEU A 1 246 ? 13.923 2.139 9.311 1.00 85.56 246 LEU A N 1
ATOM 1949 C CA . LEU A 1 246 ? 14.154 2.077 10.755 1.00 85.56 246 LEU A CA 1
ATOM 1950 C C . LEU A 1 246 ? 13.925 0.659 11.296 1.00 85.56 246 LEU A C 1
ATOM 1952 O O . LEU A 1 246 ? 14.736 0.135 12.060 1.00 85.56 246 LEU A O 1
ATOM 1956 N N . ARG A 1 247 ? 12.863 -0.012 10.836 1.00 81.88 247 ARG A N 1
ATOM 1957 C CA . ARG A 1 247 ? 12.564 -1.401 11.202 1.00 81.88 247 ARG A CA 1
ATOM 1958 C C . ARG A 1 247 ? 13.673 -2.349 10.741 1.00 81.88 247 ARG A C 1
ATOM 1960 O O . ARG A 1 247 ? 14.085 -3.207 11.514 1.00 81.88 247 ARG A O 1
ATOM 1967 N N . MET A 1 248 ? 14.182 -2.194 9.518 1.00 77.94 248 MET A N 1
ATOM 1968 C CA . MET A 1 248 ? 15.285 -3.015 9.001 1.00 77.94 248 MET A CA 1
ATOM 1969 C C . MET A 1 248 ? 16.588 -2.782 9.776 1.00 77.94 248 MET A C 1
ATOM 1971 O O . MET A 1 248 ? 17.304 -3.737 10.067 1.00 77.94 248 MET A O 1
ATOM 1975 N N . ALA A 1 249 ? 16.859 -1.536 10.171 1.00 80.94 249 ALA A N 1
ATOM 1976 C CA . ALA A 1 249 ? 18.010 -1.187 11.000 1.00 80.94 249 ALA A CA 1
ATOM 1977 C C . ALA A 1 249 ? 17.931 -1.794 12.414 1.00 80.94 249 ALA A C 1
ATOM 1979 O O . ALA A 1 249 ? 18.964 -2.151 12.984 1.00 80.94 249 ALA A O 1
ATOM 1980 N N . ASN A 1 250 ? 16.722 -1.927 12.973 1.00 75.38 250 ASN A N 1
ATOM 1981 C CA . ASN A 1 250 ? 16.509 -2.412 14.338 1.00 75.38 250 ASN A CA 1
ATOM 1982 C C . ASN A 1 250 ? 16.366 -3.940 14.445 1.00 75.38 250 ASN A C 1
ATOM 1984 O O . ASN A 1 250 ? 16.789 -4.505 15.453 1.00 75.38 250 ASN A O 1
ATOM 1988 N N . ARG A 1 251 ? 15.785 -4.606 13.436 1.00 67.75 251 ARG A N 1
ATOM 1989 C CA . ARG A 1 251 ? 15.343 -6.013 13.513 1.00 67.75 251 ARG A CA 1
ATOM 1990 C C . ARG A 1 251 ? 16.464 -7.045 13.357 1.00 67.75 251 ARG A C 1
ATOM 1992 O O . ARG A 1 251 ? 16.367 -8.099 13.972 1.00 67.75 251 ARG A O 1
ATOM 1999 N N . ASP A 1 252 ? 17.516 -6.741 12.594 1.00 61.16 252 ASP A N 1
ATOM 2000 C CA . ASP A 1 252 ? 18.571 -7.711 12.273 1.00 61.16 252 ASP A CA 1
ATOM 2001 C C . ASP A 1 252 ? 19.974 -7.189 12.648 1.00 61.16 252 ASP A C 1
ATOM 2003 O O . ASP A 1 252 ? 20.344 -6.047 12.361 1.00 61.16 252 ASP A O 1
ATOM 2007 N N . ASP A 1 253 ? 20.808 -8.055 13.230 1.00 60.97 253 ASP A N 1
ATOM 2008 C CA . ASP A 1 253 ? 22.252 -7.808 13.402 1.00 60.97 253 ASP A CA 1
ATOM 2009 C C . ASP A 1 253 ? 23.032 -7.919 12.084 1.00 60.97 253 ASP A C 1
ATOM 2011 O O . ASP A 1 253 ? 24.216 -7.595 12.029 1.00 60.97 253 ASP A O 1
ATOM 2015 N N . SER A 1 254 ? 22.376 -8.351 11.004 1.00 59.31 254 SER A N 1
ATOM 2016 C CA . SER A 1 254 ? 22.992 -8.524 9.686 1.00 59.31 254 SER A CA 1
ATOM 2017 C C . SER A 1 254 ? 23.314 -7.183 9.003 1.00 59.31 254 SER A C 1
ATOM 2019 O O . SER A 1 254 ? 24.333 -7.059 8.328 1.00 59.31 254 SER A O 1
ATOM 2021 N N . TYR A 1 255 ? 22.521 -6.132 9.250 1.00 68.00 255 TYR A N 1
ATOM 2022 C CA . TYR A 1 255 ? 22.698 -4.807 8.639 1.00 68.00 255 TYR A CA 1
ATOM 2023 C C . TYR A 1 255 ? 23.388 -3.814 9.584 1.00 68.00 255 TYR A C 1
ATOM 2025 O O . TYR A 1 255 ? 22.900 -2.705 9.815 1.00 68.00 255 TYR A O 1
ATOM 2033 N N . ARG A 1 256 ? 24.547 -4.193 10.146 1.00 75.12 256 ARG A N 1
ATOM 2034 C CA . ARG A 1 256 ? 25.319 -3.314 11.053 1.00 75.12 256 ARG A CA 1
ATOM 2035 C C . ARG A 1 256 ? 25.614 -1.943 10.441 1.00 75.12 256 ARG A C 1
ATOM 2037 O O . ARG A 1 256 ? 25.508 -0.941 11.142 1.00 75.12 256 ARG A O 1
ATOM 2044 N N . TRP A 1 257 ? 25.920 -1.891 9.143 1.00 80.69 257 TRP A N 1
ATOM 2045 C CA . TRP A 1 257 ? 26.199 -0.642 8.427 1.00 80.69 257 TRP A CA 1
ATOM 2046 C C . TRP A 1 257 ? 24.986 0.301 8.404 1.00 80.69 257 TRP A C 1
ATOM 2048 O O . TRP A 1 257 ? 25.125 1.489 8.688 1.00 80.69 257 TRP A O 1
ATOM 2058 N N . LEU A 1 258 ? 23.783 -0.230 8.158 1.00 80.50 258 LEU A N 1
ATOM 2059 C CA . LEU A 1 258 ? 22.549 0.556 8.129 1.00 80.50 258 LEU A CA 1
ATOM 2060 C C . LEU A 1 258 ? 22.248 1.134 9.513 1.00 80.50 258 LEU A C 1
ATOM 2062 O O . LEU A 1 258 ? 21.855 2.289 9.642 1.00 80.50 258 LEU A O 1
ATOM 2066 N N . ARG A 1 259 ? 22.494 0.346 10.563 1.00 80.69 259 ARG A N 1
ATOM 2067 C CA . ARG A 1 259 ? 22.295 0.774 11.948 1.00 80.69 259 ARG A CA 1
ATOM 2068 C C . ARG A 1 259 ? 23.190 1.956 12.322 1.00 80.69 259 ARG A C 1
ATOM 2070 O O . ARG A 1 259 ? 22.723 2.864 13.000 1.00 80.69 259 ARG A O 1
ATOM 2077 N N . VAL A 1 260 ? 24.448 1.972 11.876 1.00 83.19 260 VAL A N 1
ATOM 2078 C CA . VAL A 1 260 ? 25.375 3.092 12.130 1.00 83.19 260 VAL A CA 1
ATOM 2079 C C . VAL A 1 260 ? 24.873 4.385 11.480 1.00 83.19 260 VAL A C 1
ATOM 2081 O O . VAL A 1 260 ? 24.896 5.427 12.127 1.00 83.19 260 VAL A O 1
ATOM 2084 N N . VAL A 1 261 ? 24.363 4.307 10.247 1.00 84.62 261 VAL A N 1
ATOM 2085 C CA . VAL A 1 261 ? 23.856 5.472 9.499 1.00 84.62 261 VAL A CA 1
ATOM 2086 C C . VAL A 1 261 ? 22.524 5.984 10.054 1.00 84.62 261 VAL A C 1
ATOM 2088 O O . VAL A 1 261 ? 22.314 7.190 10.142 1.00 84.62 261 VAL A O 1
ATOM 2091 N N . VAL A 1 262 ? 21.616 5.083 10.439 1.00 86.19 262 VAL A N 1
ATOM 2092 C CA . VAL A 1 262 ? 20.256 5.449 10.870 1.00 86.19 262 VAL A CA 1
ATOM 2093 C C . VAL A 1 262 ? 20.220 5.945 12.318 1.00 86.19 262 VAL A C 1
ATOM 2095 O O . VAL A 1 262 ? 19.443 6.845 12.619 1.00 86.19 262 VAL A O 1
ATOM 2098 N N . ARG A 1 263 ? 21.074 5.422 13.212 1.00 84.31 263 ARG A N 1
ATOM 2099 C CA . ARG A 1 263 ? 21.125 5.796 14.643 1.00 84.31 263 ARG A CA 1
ATOM 2100 C C . ARG A 1 263 ? 21.074 7.305 14.934 1.00 84.31 263 ARG A C 1
ATOM 2102 O O . ARG A 1 263 ? 20.240 7.681 15.753 1.00 84.31 263 ARG A O 1
ATOM 2109 N N . PRO A 1 264 ? 21.899 8.170 14.311 1.00 88.06 264 PRO A N 1
ATOM 2110 C CA . PRO A 1 264 ? 21.888 9.599 14.629 1.00 88.06 264 PRO A CA 1
ATOM 2111 C C . PRO A 1 264 ? 20.587 10.308 14.225 1.00 88.06 264 PRO A C 1
ATOM 2113 O O . PRO A 1 264 ? 20.218 11.294 14.851 1.00 88.06 264 PRO A O 1
ATOM 2116 N N . VAL A 1 265 ? 19.878 9.811 13.205 1.00 89.88 265 VAL A N 1
ATOM 2117 C CA . VAL A 1 265 ? 18.645 10.433 12.679 1.00 89.88 265 VAL A CA 1
ATOM 2118 C C . VAL A 1 265 ? 17.385 9.704 13.166 1.00 89.88 265 VAL A C 1
ATOM 2120 O O . VAL A 1 265 ? 16.270 10.162 12.926 1.00 89.88 265 VAL A O 1
ATOM 2123 N N . ALA A 1 266 ? 17.536 8.582 13.877 1.00 89.06 266 ALA A N 1
ATOM 2124 C CA . ALA A 1 266 ? 16.425 7.746 14.320 1.00 89.06 266 ALA A CA 1
ATOM 2125 C C . ALA A 1 266 ? 15.346 8.521 15.108 1.00 89.06 266 ALA A C 1
ATOM 2127 O O . ALA A 1 266 ? 14.183 8.374 14.738 1.00 89.06 266 ALA A O 1
ATOM 2128 N N . PRO A 1 267 ? 15.669 9.408 16.077 1.00 90.88 267 PRO A N 1
ATOM 2129 C CA . PRO A 1 267 ? 14.646 10.173 16.803 1.00 90.88 267 PRO A CA 1
ATOM 2130 C C . PRO A 1 267 ? 13.846 11.132 15.907 1.00 90.88 267 PRO A C 1
ATOM 2132 O O . PRO A 1 267 ? 12.633 11.290 16.064 1.00 90.88 267 PRO A O 1
ATOM 2135 N N . SER A 1 268 ? 14.510 11.753 14.927 1.00 92.19 268 SER A N 1
ATOM 2136 C CA . SER A 1 268 ? 13.864 12.647 13.958 1.00 92.19 268 SER A CA 1
ATOM 2137 C C . SER A 1 268 ? 12.958 11.870 13.006 1.00 92.19 268 SER A C 1
ATOM 2139 O O . SER A 1 268 ? 11.847 12.305 12.709 1.00 92.19 268 SER A O 1
ATOM 2141 N N . ILE A 1 269 ? 13.416 10.699 12.552 1.00 91.94 269 ILE A N 1
ATOM 2142 C CA . ILE A 1 269 ? 12.624 9.784 11.727 1.00 91.94 269 ILE A CA 1
ATOM 2143 C C . ILE A 1 269 ? 11.397 9.298 12.500 1.00 91.94 269 ILE A C 1
ATOM 2145 O O . ILE A 1 269 ? 10.302 9.279 11.947 1.00 91.94 269 ILE A O 1
ATOM 2149 N N . GLU A 1 270 ? 11.565 8.933 13.766 1.00 90.88 270 GLU A N 1
ATOM 2150 C CA . GLU A 1 270 ? 10.478 8.458 14.614 1.00 90.88 270 GLU A CA 1
ATOM 2151 C C . GLU A 1 270 ? 9.425 9.545 14.834 1.00 90.88 270 GLU A C 1
ATOM 2153 O O . GLU A 1 270 ? 8.252 9.307 14.563 1.00 90.88 270 GLU A O 1
ATOM 2158 N N . THR A 1 271 ? 9.840 10.766 15.180 1.00 91.94 271 THR A N 1
ATOM 2159 C CA . THR A 1 271 ? 8.931 11.921 15.265 1.00 91.94 271 THR A CA 1
ATOM 2160 C C . THR A 1 271 ? 8.196 12.143 13.938 1.00 91.94 271 THR A C 1
ATOM 2162 O O . THR A 1 271 ? 6.977 12.283 13.906 1.00 91.94 271 THR A O 1
ATOM 2165 N N . PHE A 1 272 ? 8.901 12.112 12.805 1.00 93.50 272 PHE A N 1
ATOM 2166 C CA . PHE A 1 272 ? 8.270 12.277 11.493 1.00 93.50 272 PHE A CA 1
ATOM 2167 C C . PHE A 1 272 ? 7.235 11.176 11.196 1.00 93.50 272 PHE A C 1
ATOM 2169 O O . PHE A 1 272 ? 6.148 11.452 10.687 1.00 93.50 272 PHE A O 1
ATOM 2176 N N . ILE A 1 273 ? 7.547 9.927 11.543 1.00 92.38 273 ILE A N 1
ATOM 2177 C CA . ILE A 1 273 ? 6.628 8.794 11.414 1.00 92.38 273 ILE A CA 1
ATOM 2178 C C . ILE A 1 273 ? 5.395 8.991 12.305 1.00 92.38 273 ILE A C 1
ATOM 2180 O O . ILE A 1 273 ? 4.275 8.780 11.838 1.00 92.38 273 ILE A O 1
ATOM 2184 N N . GLN A 1 274 ? 5.582 9.430 13.550 1.00 91.62 274 GLN A N 1
ATOM 2185 C CA . GLN A 1 274 ? 4.491 9.709 14.485 1.00 91.62 274 GLN A CA 1
ATOM 2186 C C . GLN A 1 274 ? 3.501 10.721 13.904 1.00 91.62 274 GLN A C 1
ATOM 2188 O O . GLN A 1 274 ? 2.296 10.490 13.971 1.00 91.62 274 GLN A O 1
ATOM 2193 N N . LEU A 1 275 ? 3.984 11.772 13.235 1.00 90.81 275 LEU A N 1
ATOM 2194 C CA . LEU A 1 275 ? 3.118 12.782 12.621 1.00 90.81 275 LEU A CA 1
ATOM 2195 C C . LEU A 1 275 ? 2.425 12.320 11.328 1.00 90.81 275 LEU A C 1
ATOM 2197 O O . LEU A 1 275 ? 1.294 12.727 11.079 1.00 90.81 275 LEU A O 1
ATOM 2201 N N . TYR A 1 276 ? 3.074 11.501 10.490 1.00 92.31 276 TYR A N 1
ATOM 2202 C CA . TYR A 1 276 ? 2.612 11.236 9.114 1.00 92.31 276 TYR A CA 1
ATOM 2203 C C . TYR A 1 276 ? 2.313 9.763 8.799 1.00 92.31 276 TYR A C 1
ATOM 2205 O O . TYR A 1 276 ? 2.227 9.376 7.633 1.00 92.31 276 TYR A O 1
ATOM 2213 N N . HIS A 1 277 ? 2.144 8.899 9.795 1.00 92.19 277 HIS A N 1
ATOM 2214 C CA . HIS A 1 277 ? 1.829 7.492 9.554 1.00 92.19 277 HIS A CA 1
ATOM 2215 C C . HIS A 1 277 ? 0.434 7.292 8.929 1.00 92.19 277 HIS A C 1
ATOM 2217 O O . HIS A 1 277 ? -0.533 7.984 9.217 1.00 92.19 277 HIS A O 1
ATOM 2223 N N . LYS A 1 278 ? 0.301 6.251 8.104 1.00 89.38 278 LYS A N 1
ATOM 2224 C CA . LYS A 1 278 ? -0.918 5.925 7.335 1.00 89.38 278 LYS A CA 1
ATOM 2225 C C . LYS A 1 278 ? -2.183 5.619 8.159 1.00 89.38 278 LYS A C 1
ATOM 2227 O O . LYS A 1 278 ? -3.268 5.613 7.586 1.00 89.38 278 LYS A O 1
ATOM 2232 N N . TYR A 1 279 ? -2.059 5.310 9.453 1.00 90.88 279 TYR A N 1
ATOM 2233 C CA . TYR A 1 279 ? -3.211 5.031 10.328 1.00 90.88 279 TYR A CA 1
ATOM 2234 C C . TYR A 1 279 ? -3.941 6.302 10.775 1.00 90.88 279 TYR A C 1
ATOM 2236 O O . TYR A 1 279 ? -5.124 6.219 11.096 1.00 90.88 279 TYR A O 1
ATOM 2244 N N . SER A 1 280 ? -3.306 7.475 10.689 1.00 91.31 280 SER A N 1
ATOM 2245 C CA . SER A 1 280 ? -3.964 8.752 10.982 1.00 91.31 280 SER A CA 1
ATOM 2246 C C . SER A 1 280 ? -5.171 8.995 10.071 1.00 91.31 280 SER A C 1
ATOM 2248 O O . SER A 1 280 ? -6.190 9.497 10.528 1.00 91.31 280 SER A O 1
ATOM 2250 N N . LEU A 1 281 ? -5.120 8.554 8.806 1.00 90.31 281 LEU A N 1
ATOM 2251 C CA . LEU A 1 281 ? -6.245 8.655 7.866 1.00 90.31 281 LEU A CA 1
ATOM 2252 C C . LEU A 1 281 ? -7.486 7.883 8.331 1.00 90.31 281 LEU A C 1
ATOM 2254 O O . LEU A 1 281 ? -8.601 8.332 8.085 1.00 90.31 281 LEU A O 1
ATOM 2258 N N . VAL A 1 282 ? -7.300 6.753 9.022 1.00 90.56 282 VAL A N 1
ATOM 2259 C CA . VAL A 1 282 ? -8.412 5.981 9.600 1.00 90.56 282 VAL A CA 1
ATOM 2260 C C . VAL A 1 282 ? -9.095 6.796 10.700 1.00 90.56 282 VAL A C 1
ATOM 2262 O O . VAL A 1 282 ? -10.320 6.832 10.772 1.00 90.56 282 VAL A O 1
ATOM 2265 N N . PHE A 1 283 ? -8.312 7.509 11.513 1.00 87.12 283 PHE A N 1
ATOM 2266 C CA . PHE A 1 283 ? -8.832 8.393 12.554 1.00 87.12 283 PHE A CA 1
ATOM 2267 C C . PHE A 1 283 ? -9.493 9.650 11.985 1.00 87.12 283 PHE A C 1
ATOM 2269 O O . PHE A 1 283 ? -10.566 10.024 12.447 1.00 87.12 283 PHE A O 1
ATOM 2276 N N . VAL A 1 284 ? -8.920 10.257 10.941 1.00 86.75 284 VAL A N 1
ATOM 2277 C CA . VAL A 1 284 ? -9.535 11.403 10.253 1.00 86.75 284 VAL A CA 1
ATOM 2278 C C . VAL A 1 284 ? -10.912 11.016 9.716 1.00 86.75 284 VAL A C 1
ATOM 2280 O O . VAL A 1 284 ? -11.889 11.715 9.974 1.00 86.75 284 VAL A O 1
ATOM 2283 N N . ALA A 1 285 ? -11.015 9.884 9.014 1.00 84.00 285 ALA A N 1
ATOM 2284 C CA . ALA A 1 285 ? -12.294 9.399 8.501 1.00 84.00 285 ALA A CA 1
ATOM 2285 C C . ALA A 1 285 ? -13.269 9.023 9.622 1.00 84.00 285 ALA A C 1
ATOM 2287 O O . ALA A 1 285 ? -14.470 9.233 9.503 1.00 84.00 285 ALA A O 1
ATOM 2288 N N . GLY A 1 286 ? -12.753 8.462 10.708 1.00 79.06 286 GLY A N 1
ATOM 2289 C CA . GLY A 1 286 ? -13.541 7.961 11.817 1.00 79.06 286 GLY A CA 1
ATOM 2290 C C . GLY A 1 286 ? -14.124 9.002 12.755 1.00 79.06 286 GLY A C 1
ATOM 2291 O O . GLY A 1 286 ? -15.302 8.947 13.099 1.00 79.06 286 GLY A O 1
ATOM 2292 N N . PHE A 1 287 ? -13.271 9.925 13.185 1.00 78.88 287 PHE A N 1
ATOM 2293 C CA . PHE A 1 287 ? -13.543 10.885 14.250 1.00 78.88 287 PHE A CA 1
ATOM 2294 C C . PHE A 1 287 ? -13.702 12.315 13.723 1.00 78.88 287 PHE A C 1
ATOM 2296 O O . PHE A 1 287 ? -14.088 13.202 14.478 1.00 78.88 287 PHE A O 1
ATOM 2303 N N . GLY A 1 288 ? -13.421 12.562 12.436 1.00 76.69 288 GLY A N 1
ATOM 2304 C CA . GLY A 1 288 ? -13.610 13.872 11.806 1.00 76.69 288 GLY A CA 1
ATOM 2305 C C . GLY A 1 288 ? -12.663 14.962 12.317 1.00 76.69 288 GLY A C 1
ATOM 2306 O O . GLY A 1 288 ? -12.963 16.146 12.182 1.00 76.69 288 GLY A O 1
ATOM 2307 N N . GLN A 1 289 ? -11.539 14.579 12.924 1.00 80.75 289 GLN A N 1
ATOM 2308 C CA . GLN A 1 289 ? -10.558 15.501 13.492 1.00 80.75 289 GLN A CA 1
ATOM 2309 C C . GLN A 1 289 ? -9.496 15.930 12.467 1.00 80.75 289 GLN A C 1
ATOM 2311 O O . GLN A 1 289 ? -9.371 15.363 11.379 1.00 80.75 289 GLN A O 1
ATOM 2316 N N . SER A 1 290 ? -8.686 16.931 12.834 1.00 86.38 290 SER A N 1
ATOM 2317 C CA . SER A 1 290 ? -7.527 17.343 12.034 1.00 86.38 290 SER A CA 1
ATOM 2318 C C . SER A 1 290 ? -6.515 16.198 11.881 1.00 86.38 290 SER A C 1
ATOM 2320 O O . SER A 1 290 ? -6.413 15.331 12.754 1.00 86.38 290 SER A O 1
ATOM 2322 N N . PHE A 1 291 ? -5.731 16.203 10.797 1.00 87.38 291 PHE A N 1
ATOM 2323 C CA . PHE A 1 291 ? -4.715 15.173 10.550 1.00 87.38 291 PHE A CA 1
ATOM 2324 C C . PHE A 1 291 ? -3.688 15.050 11.683 1.00 87.38 291 PHE A C 1
ATOM 2326 O O . PHE A 1 291 ? -3.354 13.938 12.076 1.00 87.38 291 PHE A O 1
ATOM 2333 N N . ALA A 1 292 ? -3.214 16.175 12.230 1.00 89.00 292 ALA A N 1
ATOM 2334 C CA . ALA A 1 292 ? -2.196 16.178 13.280 1.00 89.00 292 ALA A CA 1
ATOM 2335 C C . ALA A 1 292 ? -2.728 15.596 14.600 1.00 89.00 292 ALA A C 1
ATOM 2337 O O . ALA A 1 292 ? -2.073 14.746 15.200 1.00 89.00 292 ALA A O 1
ATOM 2338 N N . THR A 1 293 ? -3.938 15.994 15.011 1.00 88.12 293 THR A N 1
ATOM 2339 C CA . THR A 1 293 ? -4.609 15.430 16.196 1.00 88.12 293 THR A CA 1
ATOM 2340 C C . THR A 1 293 ? -4.873 13.939 16.005 1.00 88.12 293 THR A C 1
ATOM 2342 O O . THR A 1 293 ? -4.503 13.132 16.849 1.00 88.12 293 THR A O 1
ATOM 2345 N N . SER A 1 294 ? -5.399 13.567 14.835 1.00 89.06 294 SER A N 1
ATOM 2346 C CA . SER A 1 294 ? -5.669 12.172 14.477 1.00 89.06 294 SER A CA 1
ATOM 2347 C C . SER A 1 294 ? -4.406 11.314 14.493 1.00 89.06 294 SER A C 1
ATOM 2349 O O . SER A 1 294 ? -4.465 10.152 14.871 1.00 89.06 294 SER A O 1
ATOM 2351 N N . ALA A 1 295 ? -3.260 11.863 14.080 1.00 91.12 295 ALA A N 1
ATOM 2352 C CA . ALA A 1 295 ? -1.986 11.161 14.137 1.00 91.12 295 ALA A CA 1
ATOM 2353 C C . ALA A 1 295 ? -1.521 10.961 15.589 1.00 91.12 295 ALA A C 1
ATOM 2355 O O . ALA A 1 295 ? -1.169 9.847 15.969 1.00 91.12 295 ALA A O 1
ATOM 2356 N N . ALA A 1 296 ? -1.573 12.001 16.423 1.00 91.19 296 ALA A N 1
ATOM 2357 C CA . ALA A 1 296 ? -1.199 11.883 17.832 1.00 91.19 296 ALA A CA 1
ATOM 2358 C C . ALA A 1 296 ? -2.067 10.848 18.573 1.00 91.19 296 ALA A C 1
ATOM 2360 O O . ALA A 1 296 ? -1.536 9.960 19.243 1.00 91.19 296 ALA A O 1
ATOM 2361 N N . ASP A 1 297 ? -3.387 10.908 18.384 1.00 90.25 297 ASP A N 1
ATOM 2362 C CA . ASP A 1 297 ? -4.340 9.992 19.017 1.00 90.25 297 ASP A CA 1
ATOM 2363 C C . ASP A 1 297 ? -4.188 8.556 18.496 1.00 90.25 297 ASP A C 1
ATOM 2365 O O . ASP A 1 297 ? -4.190 7.605 19.282 1.00 90.25 297 ASP A O 1
ATOM 2369 N N . ALA A 1 298 ? -3.987 8.383 17.183 1.00 90.50 298 ALA A N 1
ATOM 2370 C CA . ALA A 1 298 ? -3.732 7.076 16.584 1.00 90.50 298 ALA A CA 1
ATOM 2371 C C . ALA A 1 298 ? -2.446 6.446 17.116 1.00 90.50 298 ALA A C 1
ATOM 2373 O O . ALA A 1 298 ? -2.441 5.265 17.466 1.00 90.50 298 ALA A O 1
ATOM 2374 N N . TRP A 1 299 ? -1.370 7.231 17.206 1.00 91.56 299 TRP A N 1
ATOM 2375 C CA . TRP A 1 299 ? -0.096 6.755 17.726 1.00 91.56 299 TRP A CA 1
ATOM 2376 C C . TRP A 1 299 ? -0.219 6.323 19.184 1.00 91.56 299 TRP A C 1
ATOM 2378 O O . TRP A 1 299 ? 0.168 5.208 19.532 1.00 91.56 299 TRP A O 1
ATOM 2388 N N . LYS A 1 300 ? -0.832 7.170 20.017 1.00 91.06 300 LYS A N 1
ATOM 2389 C CA . LYS A 1 300 ? -1.079 6.871 21.427 1.00 91.06 300 LYS A CA 1
ATOM 2390 C C . LYS A 1 300 ? -1.893 5.589 21.591 1.00 91.06 300 LYS A C 1
ATOM 2392 O O . LYS A 1 300 ? -1.479 4.699 22.323 1.00 91.06 300 LYS A O 1
ATOM 2397 N N . LEU A 1 301 ? -2.999 5.444 20.855 1.00 89.69 301 LEU A N 1
ATOM 2398 C CA . LEU A 1 301 ? -3.822 4.235 20.925 1.00 89.69 301 LEU A CA 1
ATOM 2399 C C . LEU A 1 301 ? -3.046 2.985 20.487 1.00 89.69 301 LEU A C 1
ATOM 2401 O O . LEU A 1 301 ? -3.167 1.932 21.114 1.00 89.69 301 LEU A O 1
ATOM 2405 N N . MET A 1 302 ? -2.266 3.081 19.406 1.00 89.38 302 MET A N 1
ATOM 2406 C CA . MET A 1 302 ? -1.468 1.959 18.907 1.00 89.38 302 MET A CA 1
ATOM 2407 C C . MET A 1 302 ? -0.409 1.511 19.914 1.00 89.38 302 MET A C 1
ATOM 2409 O O . MET A 1 302 ? -0.183 0.303 20.049 1.00 89.38 302 MET A O 1
ATOM 2413 N N . HIS A 1 303 ? 0.200 2.468 20.611 1.00 89.38 303 HIS A N 1
ATOM 2414 C CA . HIS A 1 303 ? 1.186 2.217 21.647 1.00 89.38 303 HIS A CA 1
ATOM 2415 C C . HIS A 1 303 ? 0.535 1.593 22.889 1.00 89.38 303 HIS A C 1
ATOM 2417 O O . HIS A 1 303 ? 0.857 0.459 23.242 1.00 89.38 303 HIS A O 1
ATOM 2423 N N . ASP A 1 304 ? -0.479 2.257 23.458 1.00 88.19 304 ASP A N 1
ATOM 2424 C CA . ASP A 1 304 ? -1.174 1.847 24.688 1.00 88.19 304 ASP A CA 1
ATOM 2425 C C . ASP A 1 304 ? -1.811 0.450 24.575 1.00 88.19 304 ASP A C 1
ATOM 2427 O O . ASP A 1 304 ? -1.901 -0.297 25.550 1.00 88.19 304 ASP A O 1
ATOM 2431 N N . ARG A 1 305 ? -2.280 0.082 23.375 1.00 87.12 305 ARG A N 1
ATOM 2432 C CA . ARG A 1 305 ? -2.941 -1.207 23.105 1.00 87.12 305 ARG A CA 1
ATOM 2433 C C . ARG A 1 305 ? -2.019 -2.255 22.477 1.00 87.12 305 ARG A C 1
ATOM 2435 O O . ARG A 1 305 ? -2.485 -3.344 22.152 1.00 87.12 305 ARG A O 1
ATOM 2442 N N . GLY A 1 306 ? -0.737 -1.953 22.269 1.00 88.12 306 GLY A N 1
ATOM 2443 C CA . GLY A 1 306 ? 0.229 -2.894 21.693 1.00 88.12 306 GLY A CA 1
ATOM 2444 C C . GLY A 1 306 ? -0.046 -3.294 20.234 1.00 88.12 306 GLY A C 1
ATOM 2445 O O . GLY A 1 306 ? 0.411 -4.345 19.781 1.00 88.12 306 GLY A O 1
ATOM 2446 N N . ILE A 1 307 ? -0.774 -2.470 19.473 1.00 90.62 307 ILE A N 1
ATOM 2447 C CA . ILE A 1 307 ? -1.180 -2.749 18.080 1.00 90.62 307 ILE A CA 1
ATOM 2448 C C . ILE A 1 307 ? 0.013 -2.767 17.129 1.00 90.62 307 ILE A C 1
ATOM 2450 O O . ILE A 1 307 ? -0.019 -3.438 16.099 1.00 90.62 307 ILE A O 1
ATOM 2454 N N . GLU A 1 308 ? 1.095 -2.074 17.478 1.00 89.69 308 GLU A N 1
ATOM 2455 C CA . GLU A 1 308 ? 2.329 -2.078 16.693 1.00 89.69 308 GLU A CA 1
ATOM 2456 C C . GLU A 1 308 ? 2.855 -3.498 16.425 1.00 89.69 308 GLU A C 1
ATOM 2458 O O . GLU A 1 308 ? 3.315 -3.762 15.3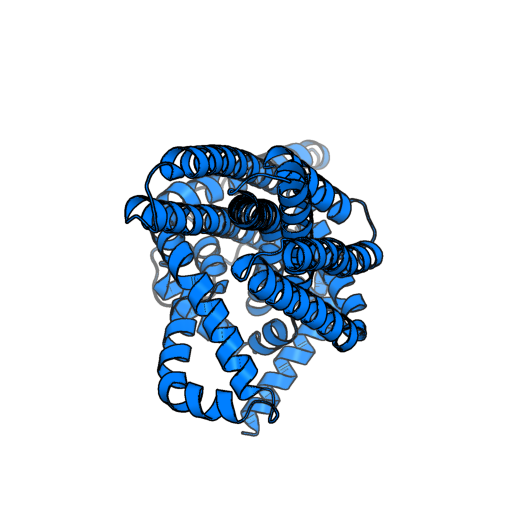18 1.00 89.69 308 GLU A O 1
ATOM 2463 N N . ALA A 1 309 ? 2.707 -4.443 17.365 1.00 89.75 309 ALA A N 1
ATOM 2464 C CA . ALA A 1 309 ? 3.119 -5.832 17.142 1.00 89.75 309 ALA A CA 1
ATOM 2465 C C . ALA A 1 309 ? 2.254 -6.551 16.099 1.00 89.75 309 ALA A C 1
ATOM 2467 O O . ALA A 1 309 ? 2.766 -7.338 15.305 1.00 89.75 309 ALA A O 1
ATOM 2468 N N . ILE A 1 310 ? 0.954 -6.246 16.053 1.00 92.88 310 ILE A N 1
ATOM 2469 C CA . ILE A 1 310 ? 0.045 -6.758 15.018 1.00 92.88 310 ILE A CA 1
ATOM 2470 C C . ILE A 1 310 ? 0.445 -6.182 13.654 1.00 92.88 310 ILE A C 1
ATOM 2472 O O . ILE A 1 310 ? 0.510 -6.903 12.662 1.00 92.88 310 ILE A O 1
ATOM 2476 N N . VAL A 1 311 ? 0.774 -4.889 13.608 1.00 90.31 311 VAL A N 1
ATOM 2477 C CA . VAL A 1 311 ? 1.248 -4.203 12.396 1.00 90.31 311 VAL A CA 1
ATOM 2478 C C . VAL A 1 311 ? 2.616 -4.719 11.931 1.00 90.31 311 VAL A C 1
ATOM 2480 O O . VAL A 1 311 ? 2.900 -4.735 10.732 1.00 90.31 311 VAL A O 1
ATOM 2483 N N . ASP A 1 312 ? 3.480 -5.122 12.857 1.00 87.56 312 ASP A N 1
ATOM 2484 C CA . ASP A 1 312 ? 4.790 -5.708 12.567 1.00 87.56 312 ASP A CA 1
ATOM 2485 C C . ASP A 1 312 ? 4.695 -7.146 12.029 1.00 87.56 312 ASP A C 1
ATOM 2487 O O . ASP A 1 312 ? 5.560 -7.552 11.242 1.00 87.56 312 ASP A O 1
ATOM 2491 N N . ASP A 1 313 ? 3.658 -7.888 12.432 1.00 88.62 313 ASP A N 1
ATOM 2492 C CA . ASP A 1 313 ? 3.325 -9.238 11.950 1.00 88.62 313 ASP A CA 1
ATOM 2493 C C . ASP A 1 313 ? 2.442 -9.221 10.682 1.00 88.62 313 ASP A C 1
ATOM 2495 O O . ASP A 1 313 ? 2.181 -10.267 10.087 1.00 88.62 313 ASP A O 1
ATOM 2499 N N . ASP A 1 314 ? 1.997 -8.044 10.220 1.00 91.75 314 ASP A N 1
ATOM 2500 C CA . ASP A 1 314 ? 1.134 -7.922 9.041 1.00 91.75 314 ASP A CA 1
ATOM 2501 C C . ASP A 1 314 ? 1.855 -8.310 7.738 1.00 91.75 314 ASP A C 1
ATOM 2503 O O . ASP A 1 314 ? 2.733 -7.606 7.226 1.00 91.75 314 ASP A O 1
ATOM 2507 N N . LEU A 1 315 ? 1.408 -9.417 7.143 1.00 93.19 315 LEU A N 1
ATOM 2508 C CA . LEU A 1 315 ? 1.842 -9.890 5.828 1.00 93.19 315 LEU A CA 1
ATOM 2509 C C . LEU A 1 315 ? 0.884 -9.454 4.702 1.00 93.19 315 LEU A C 1
ATOM 2511 O O . LEU A 1 315 ? 1.264 -9.496 3.527 1.00 93.19 315 LEU A O 1
ATOM 2515 N N . THR A 1 316 ? -0.341 -9.019 5.032 1.00 94.81 316 THR A N 1
ATOM 2516 C CA . THR A 1 316 ? -1.400 -8.714 4.050 1.00 94.81 316 THR A CA 1
ATOM 2517 C C . THR A 1 316 ? -0.975 -7.586 3.116 1.00 94.81 316 THR A C 1
ATOM 2519 O O . THR A 1 316 ? -1.100 -7.701 1.895 1.00 94.81 316 THR A O 1
ATOM 2522 N N . SER A 1 317 ? -0.383 -6.525 3.678 1.00 91.81 317 SER A N 1
ATOM 2523 C CA . SER A 1 317 ? 0.062 -5.355 2.927 1.00 91.81 317 SER A CA 1
ATOM 2524 C C . SER A 1 317 ? 1.072 -5.711 1.837 1.00 91.81 317 SER A C 1
ATOM 2526 O O . SER A 1 317 ? 1.028 -5.128 0.755 1.00 91.81 317 SER A O 1
ATOM 2528 N N . ARG A 1 318 ? 1.970 -6.671 2.102 1.00 92.00 318 ARG A N 1
ATOM 2529 C CA . ARG A 1 318 ? 2.994 -7.073 1.132 1.00 92.00 318 ARG A CA 1
ATOM 2530 C C . ARG A 1 318 ? 2.456 -8.035 0.075 1.00 92.00 318 ARG A C 1
ATOM 2532 O O . ARG A 1 318 ? 2.826 -7.909 -1.085 1.00 92.00 318 ARG A O 1
ATOM 2539 N N . LEU A 1 319 ? 1.539 -8.931 0.431 1.00 94.25 319 LEU A N 1
ATOM 2540 C CA . LEU A 1 319 ? 0.865 -9.780 -0.558 1.00 94.25 319 LEU A CA 1
ATOM 2541 C C . LEU A 1 319 ? 0.045 -8.942 -1.552 1.00 94.25 319 LEU A C 1
ATOM 2543 O O . LEU A 1 319 ? 0.087 -9.170 -2.758 1.00 94.25 319 LEU A O 1
ATOM 2547 N N . LEU A 1 320 ? -0.635 -7.898 -1.076 1.00 94.38 320 LEU A N 1
ATOM 2548 C CA . LEU A 1 320 ? -1.326 -6.952 -1.958 1.00 94.38 320 LEU A CA 1
ATOM 2549 C C . LEU A 1 320 ? -0.355 -6.160 -2.856 1.00 94.38 320 LEU A C 1
ATOM 2551 O O . LEU A 1 320 ? -0.687 -5.879 -4.006 1.00 94.38 320 LEU A O 1
ATOM 2555 N N . LEU A 1 321 ? 0.856 -5.860 -2.371 1.00 92.69 321 LEU A N 1
ATOM 2556 C CA . LEU A 1 321 ? 1.918 -5.228 -3.163 1.00 92.69 321 LEU A CA 1
ATOM 2557 C C . LEU A 1 321 ? 2.433 -6.146 -4.288 1.00 92.69 321 LEU A C 1
ATOM 2559 O O . LEU A 1 321 ? 2.693 -5.672 -5.389 1.00 92.69 321 LEU A O 1
ATOM 2563 N N . PHE A 1 322 ? 2.534 -7.459 -4.057 1.00 94.12 322 PHE A N 1
ATOM 2564 C CA . PHE A 1 322 ? 2.970 -8.420 -5.082 1.00 94.12 322 PHE A CA 1
ATOM 2565 C C . PHE A 1 322 ? 2.052 -8.461 -6.308 1.00 94.12 322 PHE A C 1
ATOM 2567 O O . PHE A 1 322 ? 2.518 -8.676 -7.430 1.00 94.12 322 PHE A O 1
ATOM 2574 N N . VAL A 1 323 ? 0.759 -8.193 -6.115 1.00 93.44 323 VAL A N 1
ATOM 2575 C CA . VAL A 1 323 ? -0.200 -8.069 -7.219 1.00 93.44 323 VAL A CA 1
ATOM 2576 C C . VAL A 1 323 ? 0.128 -6.843 -8.080 1.00 93.44 323 VAL A C 1
ATOM 2578 O O . VAL A 1 323 ? 0.168 -6.950 -9.310 1.00 93.44 323 VAL A O 1
ATOM 2581 N N . ALA A 1 324 ? 0.441 -5.707 -7.445 1.00 93.06 324 ALA A N 1
ATOM 2582 C CA . ALA A 1 324 ? 0.835 -4.478 -8.134 1.00 93.06 324 ALA A CA 1
ATOM 2583 C C . ALA A 1 324 ? 2.191 -4.609 -8.844 1.00 93.06 324 ALA A C 1
ATOM 2585 O O . ALA A 1 324 ? 2.307 -4.203 -10.000 1.00 93.06 324 ALA A O 1
ATOM 2586 N N . ASN A 1 325 ? 3.181 -5.249 -8.210 1.00 94.00 325 ASN A N 1
ATOM 2587 C CA . ASN A 1 325 ? 4.473 -5.566 -8.831 1.00 94.00 325 ASN A CA 1
ATOM 2588 C C . ASN A 1 325 ? 4.305 -6.465 -10.065 1.00 94.00 325 ASN A C 1
ATOM 2590 O O . ASN A 1 325 ? 4.932 -6.222 -11.096 1.00 94.00 325 ASN A O 1
ATOM 2594 N N . GLY A 1 326 ? 3.420 -7.465 -9.990 1.00 93.50 326 GLY A N 1
ATOM 2595 C CA . GLY A 1 326 ? 3.095 -8.331 -11.123 1.00 93.50 326 GLY A CA 1
ATOM 2596 C C . GLY A 1 326 ? 2.479 -7.566 -12.299 1.00 93.50 326 GLY A C 1
ATOM 2597 O O . GLY A 1 326 ? 2.913 -7.724 -13.443 1.00 93.50 326 GLY A O 1
ATOM 2598 N N . CYS A 1 327 ? 1.522 -6.672 -12.023 1.00 92.75 327 CYS A N 1
ATOM 2599 C CA . CYS A 1 327 ? 0.947 -5.780 -13.036 1.00 92.75 327 CYS A CA 1
ATOM 2600 C C . CYS A 1 327 ? 2.024 -4.904 -13.686 1.00 92.75 327 CYS A C 1
ATOM 2602 O O . CYS A 1 327 ? 2.161 -4.859 -14.905 1.00 92.75 327 CYS A O 1
ATOM 2604 N N . ALA A 1 328 ? 2.828 -4.231 -12.863 1.00 93.44 328 ALA A N 1
ATOM 2605 C CA . ALA A 1 328 ? 3.874 -3.329 -13.321 1.00 93.44 328 ALA A CA 1
ATOM 2606 C C . ALA A 1 328 ? 4.905 -4.054 -14.199 1.00 93.44 328 ALA A C 1
ATOM 2608 O O . ALA A 1 328 ? 5.254 -3.578 -15.279 1.00 93.44 328 ALA A O 1
ATOM 2609 N N . GLY A 1 329 ? 5.336 -5.244 -13.770 1.00 93.88 329 GLY A N 1
ATOM 2610 C CA . GLY A 1 329 ? 6.273 -6.094 -14.497 1.00 93.88 329 GLY A CA 1
ATOM 2611 C C . GLY A 1 329 ? 5.745 -6.559 -15.854 1.00 93.88 329 GLY A C 1
ATOM 2612 O O . GLY A 1 329 ? 6.420 -6.409 -16.876 1.00 93.88 329 GLY A O 1
ATOM 2613 N N . THR A 1 330 ? 4.505 -7.055 -15.891 1.00 92.88 330 THR A N 1
ATOM 2614 C CA . THR A 1 330 ? 3.864 -7.481 -17.146 1.00 92.88 330 THR A CA 1
ATOM 2615 C C . THR A 1 330 ? 3.668 -6.311 -18.111 1.00 92.88 330 THR A C 1
ATOM 2617 O O . THR A 1 330 ? 4.008 -6.435 -19.287 1.00 92.88 330 THR A O 1
ATOM 2620 N N . MET A 1 331 ? 3.208 -5.152 -17.628 1.00 90.75 331 MET A N 1
ATOM 2621 C CA . MET A 1 331 ? 3.042 -3.951 -18.457 1.00 90.75 331 MET A CA 1
ATOM 2622 C C . MET A 1 331 ? 4.379 -3.440 -18.998 1.00 90.75 331 MET A C 1
ATOM 2624 O O . MET A 1 331 ? 4.478 -3.135 -20.188 1.00 90.75 331 MET A O 1
ATOM 2628 N N . GLY A 1 332 ? 5.413 -3.408 -18.153 1.00 91.94 332 GLY A N 1
ATOM 2629 C CA . GLY A 1 332 ? 6.771 -3.053 -18.553 1.00 91.94 332 GLY A CA 1
ATOM 2630 C C . GLY A 1 332 ? 7.308 -3.983 -19.642 1.00 91.94 332 GLY A C 1
ATOM 2631 O O . GLY A 1 332 ? 7.823 -3.517 -20.657 1.00 91.94 332 GLY A O 1
ATOM 2632 N N . THR A 1 333 ? 7.127 -5.295 -19.472 1.00 92.69 333 THR A N 1
ATOM 2633 C CA . THR A 1 333 ? 7.587 -6.306 -20.437 1.00 92.69 333 THR A CA 1
ATOM 2634 C C . THR A 1 333 ? 6.895 -6.135 -21.788 1.00 92.69 333 THR A C 1
ATOM 2636 O O . THR A 1 333 ? 7.563 -6.072 -22.818 1.00 92.69 333 THR A O 1
ATOM 2639 N N . LEU A 1 334 ? 5.563 -6.004 -21.791 1.00 91.50 334 LEU A N 1
ATOM 2640 C CA . LEU A 1 334 ? 4.782 -5.802 -23.014 1.00 91.50 334 LEU A CA 1
ATOM 2641 C C . LEU A 1 334 ? 5.199 -4.522 -23.742 1.00 91.50 334 LEU A C 1
ATOM 2643 O O . LEU A 1 334 ? 5.403 -4.544 -24.953 1.00 91.50 334 LEU A O 1
ATOM 2647 N N . CYS A 1 335 ? 5.369 -3.418 -23.014 1.00 89.69 335 CYS A N 1
ATOM 2648 C CA . CYS A 1 335 ? 5.805 -2.154 -23.600 1.00 89.69 335 CYS A CA 1
ATOM 2649 C C . CYS A 1 335 ? 7.209 -2.259 -24.208 1.00 89.69 335 CYS A C 1
ATOM 2651 O O . CYS A 1 335 ? 7.449 -1.775 -25.313 1.00 89.69 335 CYS A O 1
ATOM 2653 N N . ASN A 1 336 ? 8.127 -2.942 -23.522 1.00 90.75 336 ASN A N 1
ATOM 2654 C CA . ASN A 1 336 ? 9.483 -3.128 -24.017 1.00 90.75 336 ASN A CA 1
ATOM 2655 C C . ASN A 1 336 ? 9.523 -3.917 -25.336 1.00 90.75 336 ASN A C 1
ATOM 2657 O O . ASN A 1 336 ? 10.289 -3.560 -26.230 1.00 90.75 336 ASN A O 1
ATOM 2661 N N . ILE A 1 337 ? 8.687 -4.955 -25.460 1.00 89.88 337 ILE A N 1
ATOM 2662 C CA . ILE A 1 337 ? 8.553 -5.754 -26.686 1.00 89.88 337 ILE A CA 1
ATOM 2663 C C . ILE A 1 337 ? 7.942 -4.909 -27.810 1.00 89.88 337 ILE A C 1
ATOM 2665 O O . ILE A 1 337 ? 8.469 -4.889 -28.915 1.00 89.88 337 ILE A O 1
ATOM 2669 N N . VAL A 1 338 ? 6.866 -4.166 -27.538 1.00 89.31 338 VAL A N 1
ATOM 2670 C CA . VAL A 1 338 ? 6.215 -3.313 -28.551 1.00 89.31 338 VAL A CA 1
ATOM 2671 C C . VAL A 1 338 ? 7.165 -2.234 -29.089 1.00 89.31 338 VAL A C 1
ATOM 2673 O O . VAL A 1 338 ? 7.094 -1.887 -30.262 1.00 89.31 338 VAL A O 1
ATOM 2676 N N . LEU A 1 339 ? 8.080 -1.731 -28.257 1.00 87.19 339 LEU A N 1
ATOM 2677 C CA . LEU A 1 339 ? 9.058 -0.701 -28.624 1.00 87.19 339 LEU A CA 1
ATOM 2678 C C . LEU A 1 339 ? 10.412 -1.271 -29.091 1.00 87.19 339 LEU A C 1
ATOM 2680 O O . LEU A 1 339 ? 11.430 -0.571 -29.043 1.00 87.19 339 LEU A O 1
ATOM 2684 N N . LEU A 1 340 ? 10.457 -2.533 -29.531 1.00 86.00 340 LEU A N 1
ATOM 2685 C CA . LEU A 1 340 ? 11.652 -3.129 -30.136 1.00 86.00 340 LEU A CA 1
ATOM 2686 C C . LEU A 1 340 ? 12.135 -2.283 -31.329 1.00 86.00 340 LEU A C 1
ATOM 2688 O O . LEU A 1 340 ? 11.363 -1.932 -32.214 1.00 86.00 340 LEU A O 1
ATOM 2692 N N . GLY A 1 341 ? 13.425 -1.938 -31.334 1.00 78.50 341 GLY A N 1
ATOM 2693 C CA . GLY A 1 341 ? 14.043 -1.106 -32.377 1.00 78.50 341 GLY A CA 1
ATOM 2694 C C . GLY A 1 341 ? 13.897 0.410 -32.186 1.00 78.50 341 GLY A C 1
ATOM 2695 O O . GLY A 1 341 ? 14.528 1.164 -32.917 1.00 78.50 341 GLY A O 1
ATOM 2696 N N . SER A 1 342 ? 13.136 0.877 -31.190 1.00 82.62 342 SER A N 1
ATOM 2697 C CA . SER A 1 342 ? 13.002 2.308 -30.884 1.00 82.62 342 SER A CA 1
ATOM 2698 C C . SER A 1 342 ? 13.994 2.770 -29.809 1.00 82.62 342 SER A C 1
ATOM 2700 O O . SER A 1 342 ? 14.191 2.099 -28.793 1.00 82.62 342 SER A O 1
ATOM 2702 N N . HIS A 1 343 ? 14.537 3.985 -29.947 1.00 76.75 343 HIS A N 1
ATOM 2703 C CA . HIS A 1 343 ? 15.305 4.655 -28.885 1.00 76.75 343 HIS A CA 1
ATOM 2704 C C . HIS A 1 343 ? 14.471 4.911 -27.613 1.00 76.75 343 HIS A C 1
ATOM 2706 O O . HIS A 1 343 ? 15.014 5.130 -26.527 1.00 76.75 343 HIS A O 1
ATOM 2712 N N . LEU A 1 344 ? 13.138 4.840 -27.707 1.00 77.75 344 LEU A N 1
ATOM 2713 C CA . LEU A 1 344 ? 12.228 5.050 -26.582 1.00 77.75 344 LEU A CA 1
ATOM 2714 C C . LEU A 1 344 ? 12.042 3.800 -25.710 1.00 77.75 344 LEU A C 1
ATOM 2716 O O . LEU A 1 344 ? 11.380 3.886 -24.677 1.00 77.75 344 LEU A O 1
ATOM 2720 N N . ARG A 1 345 ? 12.640 2.662 -26.078 1.00 82.50 345 ARG A N 1
ATOM 2721 C CA . ARG A 1 345 ? 12.398 1.346 -25.469 1.00 82.50 345 ARG A CA 1
ATOM 2722 C C . ARG A 1 345 ? 12.524 1.322 -23.942 1.00 82.50 345 ARG A C 1
ATOM 2724 O O . ARG A 1 345 ? 11.593 0.905 -23.254 1.00 82.50 345 ARG A O 1
ATOM 2731 N N . VAL A 1 346 ? 13.646 1.793 -23.390 1.00 82.25 346 VAL A N 1
ATOM 2732 C CA . VAL A 1 346 ? 13.887 1.767 -21.930 1.00 82.25 346 VAL A CA 1
ATOM 2733 C C . VAL A 1 346 ? 12.939 2.716 -21.197 1.00 82.25 346 VAL A C 1
ATOM 2735 O O . VAL A 1 346 ? 12.320 2.341 -20.208 1.00 82.25 346 VAL A O 1
ATOM 2738 N N . TYR A 1 347 ? 12.763 3.929 -21.711 1.00 82.00 347 TYR A N 1
ATOM 2739 C CA . TYR A 1 347 ? 11.880 4.921 -21.100 1.00 82.00 347 TYR A CA 1
ATOM 2740 C C . TYR A 1 347 ? 10.409 4.487 -21.120 1.00 82.00 347 TYR A C 1
ATOM 2742 O O . TYR A 1 347 ? 9.743 4.540 -20.090 1.00 82.00 347 TYR A O 1
ATOM 2750 N N . GLY A 1 348 ? 9.910 3.988 -22.256 1.00 83.12 348 GLY A N 1
ATOM 2751 C CA . GLY A 1 348 ? 8.543 3.474 -22.361 1.00 83.12 348 GLY A CA 1
ATOM 2752 C C . GLY A 1 348 ? 8.302 2.304 -21.407 1.00 83.12 348 GLY A C 1
ATOM 2753 O O . GLY A 1 348 ? 7.220 2.180 -20.830 1.00 83.12 348 GLY A O 1
ATOM 2754 N N . THR A 1 349 ? 9.334 1.495 -21.153 1.00 88.06 349 THR A N 1
ATOM 2755 C CA . THR A 1 349 ? 9.300 0.435 -20.137 1.00 88.06 349 THR A CA 1
ATOM 2756 C C . THR A 1 349 ? 9.123 1.004 -18.725 1.00 88.06 349 THR A C 1
ATOM 2758 O O . THR A 1 349 ? 8.277 0.520 -17.982 1.00 88.06 349 THR A O 1
ATOM 2761 N N . ILE A 1 350 ? 9.855 2.061 -18.358 1.00 85.94 350 ILE A N 1
ATOM 2762 C CA . ILE A 1 350 ? 9.739 2.703 -17.035 1.00 85.94 350 ILE A CA 1
ATOM 2763 C C . ILE A 1 350 ? 8.359 3.345 -16.860 1.00 85.94 350 ILE A C 1
ATOM 2765 O O . ILE A 1 350 ? 7.700 3.124 -15.846 1.00 85.94 350 ILE A O 1
ATOM 2769 N N . VAL A 1 351 ? 7.891 4.108 -17.852 1.00 84.81 351 VAL A N 1
ATOM 2770 C CA . VAL A 1 351 ? 6.586 4.783 -17.780 1.00 84.81 351 VAL A CA 1
ATOM 2771 C C . VAL A 1 351 ? 5.453 3.761 -17.683 1.00 84.81 351 VAL A C 1
ATOM 2773 O O . VAL A 1 351 ? 4.585 3.880 -16.821 1.00 84.81 351 VAL A O 1
ATOM 2776 N N . SER A 1 352 ? 5.478 2.713 -18.510 1.00 87.75 352 SER A N 1
ATOM 2777 C CA . SER A 1 352 ? 4.469 1.646 -18.452 1.00 87.75 352 SER A CA 1
ATOM 2778 C C . SER A 1 352 ? 4.513 0.850 -17.146 1.00 87.75 352 SER A C 1
ATOM 2780 O O . SER A 1 352 ? 3.451 0.499 -16.630 1.00 87.75 352 SER A O 1
ATOM 2782 N N . PHE A 1 353 ? 5.701 0.624 -16.577 1.00 90.56 353 PHE A N 1
ATOM 2783 C CA . PHE A 1 353 ? 5.861 0.024 -15.254 1.00 90.56 353 PHE A CA 1
ATOM 2784 C C . PHE A 1 353 ? 5.210 0.888 -14.169 1.00 90.56 353 PHE A C 1
ATOM 2786 O O . PHE A 1 353 ? 4.385 0.388 -13.408 1.00 90.56 353 PHE A O 1
ATOM 2793 N N . LEU A 1 354 ? 5.525 2.188 -14.121 1.00 88.12 354 LEU A N 1
ATOM 2794 C CA . LEU A 1 354 ? 4.973 3.110 -13.124 1.00 88.12 354 LEU A CA 1
ATOM 2795 C C . LEU A 1 354 ? 3.451 3.200 -13.233 1.00 88.12 354 LEU A C 1
ATOM 2797 O O . LEU A 1 354 ? 2.747 3.017 -12.243 1.00 88.12 354 LEU A O 1
ATOM 2801 N N . VAL A 1 355 ? 2.929 3.415 -14.440 1.00 86.62 355 VAL A N 1
ATOM 2802 C CA . VAL A 1 355 ? 1.483 3.491 -14.674 1.00 86.62 355 VAL A CA 1
ATOM 2803 C C . VAL A 1 355 ? 0.795 2.177 -14.292 1.00 86.62 355 VAL A C 1
ATOM 2805 O O . VAL A 1 355 ? -0.213 2.198 -13.587 1.00 86.62 355 VAL A O 1
ATOM 2808 N N . GLY A 1 356 ? 1.352 1.028 -14.692 1.00 88.62 356 GLY A N 1
ATOM 2809 C CA . GLY A 1 356 ? 0.825 -0.289 -14.321 1.00 88.62 356 GLY A CA 1
ATOM 2810 C C . GLY A 1 356 ? 0.824 -0.529 -12.809 1.00 88.62 356 GLY A C 1
ATOM 2811 O O . GLY A 1 356 ? -0.152 -1.061 -12.272 1.00 88.62 356 GLY A O 1
ATOM 2812 N N . TYR A 1 357 ? 1.878 -0.081 -12.119 1.00 90.88 357 TYR A N 1
ATOM 2813 C CA . TYR A 1 357 ? 1.994 -0.149 -10.666 1.00 90.88 357 TYR A CA 1
ATOM 2814 C C . TYR A 1 357 ? 0.901 0.671 -9.976 1.00 90.88 357 TYR A C 1
ATOM 2816 O O . TYR A 1 357 ? 0.158 0.116 -9.172 1.00 90.88 357 TYR A O 1
ATOM 2824 N N . PHE A 1 358 ? 0.745 1.958 -10.307 1.00 88.31 358 PHE A N 1
ATOM 2825 C CA . PHE A 1 358 ? -0.236 2.820 -9.635 1.00 88.31 358 PHE A CA 1
ATOM 2826 C C . PHE A 1 358 ? -1.679 2.384 -9.891 1.00 88.31 358 PHE A C 1
ATOM 2828 O O . PHE A 1 358 ? -2.470 2.339 -8.952 1.00 88.31 358 PHE A O 1
ATOM 2835 N N . VAL A 1 359 ? -2.020 1.987 -11.123 1.00 87.69 359 VAL A N 1
ATOM 2836 C CA . VAL A 1 359 ? -3.374 1.501 -11.450 1.00 87.69 359 VAL A CA 1
ATOM 2837 C C . VAL A 1 359 ? -3.729 0.261 -10.627 1.00 87.69 359 VAL A C 1
ATOM 2839 O O . VAL A 1 359 ? -4.829 0.164 -10.078 1.00 87.69 359 VAL A O 1
ATOM 2842 N N . CYS A 1 360 ? -2.798 -0.687 -10.504 1.00 89.88 360 CYS A N 1
ATOM 2843 C CA . CYS A 1 360 ? -3.042 -1.898 -9.732 1.00 89.88 360 CYS A CA 1
ATOM 2844 C C . CYS A 1 360 ? -2.978 -1.655 -8.218 1.00 89.88 360 CYS A C 1
ATOM 2846 O O . CYS A 1 360 ? -3.756 -2.242 -7.467 1.00 89.88 360 CYS A O 1
ATOM 2848 N N . GLN A 1 361 ? -2.088 -0.777 -7.759 1.00 90.81 361 GLN A N 1
ATOM 2849 C CA . GLN A 1 361 ? -1.972 -0.426 -6.348 1.00 90.81 361 GLN A CA 1
ATOM 2850 C C . GLN A 1 361 ? -3.220 0.314 -5.852 1.00 90.81 361 GLN A C 1
ATOM 2852 O O . GLN A 1 361 ? -3.681 0.065 -4.737 1.00 90.81 361 GLN A O 1
ATOM 2857 N N . ALA A 1 362 ? -3.820 1.174 -6.675 1.00 88.00 362 ALA A N 1
ATOM 2858 C CA . ALA A 1 362 ? -5.079 1.827 -6.342 1.00 88.00 362 ALA A CA 1
ATOM 2859 C C . ALA A 1 362 ? -6.191 0.785 -6.123 1.00 88.00 362 ALA A C 1
ATOM 2861 O O . ALA A 1 362 ? -6.932 0.870 -5.144 1.00 88.00 362 ALA A O 1
ATOM 2862 N N . ALA A 1 363 ? -6.256 -0.253 -6.965 1.00 87.56 363 ALA A N 1
ATOM 2863 C CA . ALA A 1 363 ? -7.236 -1.331 -6.829 1.00 87.56 363 ALA A CA 1
ATOM 2864 C C . ALA A 1 363 ? -7.067 -2.137 -5.531 1.00 87.56 363 ALA A C 1
ATOM 2866 O O . ALA A 1 363 ? -8.047 -2.410 -4.837 1.00 87.56 363 ALA A O 1
ATOM 2867 N N . THR A 1 364 ? -5.829 -2.468 -5.152 1.00 92.19 364 THR A N 1
ATOM 2868 C CA . THR A 1 364 ? -5.557 -3.225 -3.917 1.00 92.19 364 THR A CA 1
ATOM 2869 C C . THR A 1 364 ? -5.625 -2.370 -2.648 1.00 92.19 364 THR A C 1
ATOM 2871 O O . THR A 1 364 ? -5.679 -2.906 -1.534 1.00 92.19 364 THR A O 1
ATOM 2874 N N . THR A 1 365 ? -5.673 -1.039 -2.787 1.00 93.06 365 THR A N 1
ATOM 2875 C CA . THR A 1 365 ? -5.734 -0.100 -1.657 1.00 93.06 365 THR A CA 1
ATOM 2876 C C . THR A 1 365 ? -6.979 -0.328 -0.806 1.00 93.06 365 THR A C 1
ATOM 2878 O O . THR A 1 365 ? -6.872 -0.323 0.416 1.00 93.06 365 THR A O 1
ATOM 2881 N N . MET A 1 366 ? -8.136 -0.618 -1.405 1.00 94.00 366 MET A N 1
ATOM 2882 C CA . MET A 1 366 ? -9.367 -0.877 -0.650 1.00 94.00 366 MET A CA 1
ATOM 2883 C C . MET A 1 366 ? -9.220 -2.053 0.329 1.00 94.00 366 MET A C 1
ATOM 2885 O O . MET A 1 366 ? -9.558 -1.917 1.507 1.00 94.00 366 MET A O 1
ATOM 2889 N N . MET A 1 367 ? -8.663 -3.188 -0.115 1.00 94.94 367 MET A N 1
ATOM 2890 C CA . MET A 1 367 ? -8.429 -4.335 0.774 1.00 94.94 367 MET A CA 1
ATOM 2891 C C . MET A 1 367 ? -7.414 -3.981 1.864 1.00 94.94 367 MET A C 1
ATOM 2893 O O . MET A 1 367 ? -7.633 -4.274 3.038 1.00 94.94 367 MET A O 1
ATOM 2897 N N . ASN A 1 368 ? -6.329 -3.296 1.491 1.00 95.31 368 ASN A N 1
ATOM 2898 C CA . ASN A 1 368 ? -5.268 -2.909 2.418 1.00 95.31 368 ASN A CA 1
ATOM 2899 C C . ASN A 1 368 ? -5.788 -1.977 3.531 1.00 95.31 368 ASN A C 1
ATOM 2901 O O . ASN A 1 368 ? -5.487 -2.168 4.709 1.00 95.31 368 ASN A O 1
ATOM 2905 N N . ILE A 1 369 ? -6.597 -0.980 3.172 1.00 95.44 369 ILE A N 1
ATOM 2906 C CA . ILE A 1 369 ? -7.188 -0.046 4.135 1.00 95.44 369 ILE A CA 1
ATOM 2907 C C . ILE A 1 369 ? -8.233 -0.732 5.010 1.00 95.44 369 ILE A C 1
ATOM 2909 O O . ILE A 1 369 ? -8.297 -0.430 6.200 1.00 95.44 369 ILE A O 1
ATOM 2913 N N . THR A 1 370 ? -8.993 -1.688 4.475 1.00 96.25 370 THR A N 1
ATOM 2914 C CA . THR A 1 370 ? -9.940 -2.476 5.279 1.00 96.25 370 THR A CA 1
ATOM 2915 C C . THR A 1 370 ? -9.210 -3.223 6.396 1.00 96.25 370 THR A C 1
ATOM 2917 O O . THR A 1 370 ? -9.606 -3.112 7.553 1.00 96.25 370 THR A O 1
ATOM 2920 N N . VAL A 1 371 ? -8.085 -3.888 6.094 1.00 96.50 371 VAL A N 1
ATOM 2921 C CA . VAL A 1 371 ? -7.253 -4.560 7.113 1.00 96.50 371 VAL A CA 1
ATOM 2922 C C . VAL A 1 371 ? -6.778 -3.578 8.187 1.00 96.50 371 VAL A C 1
ATOM 2924 O O . VAL A 1 371 ? -6.962 -3.821 9.378 1.00 96.50 371 VAL A O 1
ATOM 2927 N N . LYS A 1 372 ? -6.212 -2.433 7.786 1.00 94.75 372 LYS A N 1
ATOM 2928 C CA . LYS A 1 372 ? -5.734 -1.417 8.741 1.00 94.75 372 LYS A CA 1
ATOM 2929 C C . LYS A 1 372 ? -6.853 -0.851 9.606 1.00 94.75 372 LYS A C 1
ATOM 2931 O O . LYS A 1 372 ? -6.643 -0.606 10.788 1.00 94.75 372 LYS A O 1
ATOM 2936 N N . THR A 1 373 ? -8.027 -0.647 9.018 1.00 94.56 373 THR A N 1
ATOM 2937 C CA . THR A 1 373 ? -9.203 -0.159 9.742 1.00 94.56 373 THR A CA 1
ATOM 2938 C C . THR A 1 373 ? -9.634 -1.186 10.781 1.00 94.56 373 THR A C 1
ATOM 2940 O O . THR A 1 373 ? -9.852 -0.817 11.927 1.00 94.56 373 THR A O 1
ATOM 2943 N N . LEU A 1 374 ? -9.634 -2.481 10.439 1.00 94.94 374 LEU A N 1
ATOM 2944 C CA . LEU A 1 374 ? -9.913 -3.556 11.396 1.00 94.94 374 LEU A CA 1
ATOM 2945 C C . LEU A 1 374 ? -8.907 -3.596 12.558 1.00 94.94 374 LEU A C 1
ATOM 2947 O O . LEU A 1 374 ? -9.320 -3.851 13.687 1.00 94.94 374 LEU A O 1
ATOM 2951 N N . PHE A 1 375 ? -7.620 -3.302 12.327 1.00 94.31 375 PHE A N 1
ATOM 2952 C CA . PHE A 1 375 ? -6.629 -3.204 13.412 1.00 94.31 375 PHE A CA 1
ATOM 2953 C C . PHE A 1 375 ? -6.968 -2.082 14.401 1.00 94.31 375 PHE A C 1
ATOM 2955 O O . PHE A 1 375 ? -6.900 -2.285 15.612 1.00 94.31 375 PHE A O 1
ATOM 2962 N N . ILE A 1 376 ? -7.371 -0.913 13.897 1.00 91.50 376 ILE A N 1
ATOM 2963 C CA . ILE A 1 376 ? -7.791 0.208 14.745 1.00 91.50 376 ILE A CA 1
ATOM 2964 C C . ILE A 1 376 ? -9.112 -0.111 15.450 1.00 91.50 376 ILE A C 1
ATOM 2966 O O . ILE A 1 376 ? -9.219 0.064 16.659 1.00 91.50 376 ILE A O 1
ATOM 2970 N N . CYS A 1 377 ? -10.099 -0.659 14.742 1.00 89.81 377 CYS A N 1
ATOM 2971 C CA . CYS A 1 377 ? -11.371 -1.077 15.329 1.00 89.81 377 CYS A CA 1
ATOM 2972 C C . CYS A 1 377 ? -11.189 -2.103 16.461 1.00 89.81 377 CYS A C 1
ATOM 2974 O O . CYS A 1 377 ? -11.872 -2.020 17.484 1.00 89.81 377 CYS A O 1
ATOM 2976 N N . PHE A 1 378 ? -10.241 -3.033 16.310 1.00 92.12 378 PHE A N 1
ATOM 2977 C CA . PHE A 1 378 ? -9.833 -3.955 17.369 1.00 92.12 378 PHE A CA 1
ATOM 2978 C C . PHE A 1 378 ? -9.245 -3.221 18.580 1.00 92.12 378 PHE A C 1
ATOM 2980 O O . PHE A 1 378 ? -9.610 -3.535 19.709 1.00 92.12 378 PHE A O 1
ATOM 2987 N N . ALA A 1 379 ? -8.385 -2.225 18.353 1.00 89.50 379 ALA A N 1
ATOM 2988 C CA . ALA A 1 379 ? -7.769 -1.436 19.418 1.00 89.50 379 ALA A CA 1
ATOM 2989 C C . ALA A 1 379 ? -8.795 -0.667 20.265 1.00 89.50 379 ALA A C 1
ATOM 2991 O O . ALA A 1 379 ? -8.630 -0.548 21.480 1.00 89.50 379 ALA A O 1
ATOM 2992 N N . VAL A 1 380 ? -9.858 -0.157 19.631 1.00 86.69 380 VAL A N 1
ATOM 2993 C CA . VAL A 1 380 ? -10.922 0.585 20.322 1.00 86.69 380 VAL A CA 1
ATOM 2994 C C . VAL A 1 380 ? -11.903 -0.370 21.015 1.00 86.69 380 VAL A C 1
ATOM 2996 O O . VAL A 1 380 ? -12.183 -0.204 22.199 1.00 86.69 380 VAL A O 1
ATOM 2999 N N . HIS A 1 381 ? -12.422 -1.380 20.304 1.00 86.25 381 HIS A N 1
ATOM 3000 C CA . HIS A 1 381 ? -13.436 -2.309 20.823 1.00 86.25 381 HIS A CA 1
ATOM 3001 C C . HIS A 1 381 ? -13.095 -3.771 20.484 1.00 86.25 381 HIS A C 1
ATOM 3003 O O . HIS A 1 381 ? -13.667 -4.345 19.546 1.00 86.25 381 HIS A O 1
ATOM 3009 N N . PRO A 1 382 ? -12.213 -4.417 21.269 1.00 88.19 382 PRO A N 1
ATOM 3010 C CA . PRO A 1 382 ? -11.735 -5.770 20.983 1.00 88.19 382 PRO A CA 1
ATOM 3011 C C . PRO A 1 382 ? -12.836 -6.838 21.123 1.00 88.19 382 PRO A C 1
ATOM 3013 O O . PRO A 1 382 ? -12.835 -7.829 20.394 1.00 88.19 382 PRO A O 1
ATOM 3016 N N . ALA A 1 383 ? -13.829 -6.612 21.994 1.00 86.69 383 ALA A N 1
ATOM 3017 C CA . ALA A 1 383 ? -14.942 -7.537 22.239 1.00 86.69 383 ALA A CA 1
ATOM 3018 C C . ALA A 1 383 ? -15.866 -7.746 21.025 1.00 86.69 383 ALA A C 1
ATOM 3020 O O . ALA A 1 383 ? -16.547 -8.762 20.926 1.00 86.69 383 ALA A O 1
ATOM 3021 N N . ARG A 1 384 ? -15.905 -6.802 20.080 1.00 86.56 384 ARG A N 1
ATOM 3022 C CA . ARG A 1 384 ? -16.711 -6.961 18.859 1.00 86.56 384 ARG A CA 1
ATOM 3023 C C . ARG A 1 384 ? -16.024 -7.872 17.849 1.00 86.56 384 ARG A C 1
ATOM 3025 O O . ARG A 1 384 ? -16.694 -8.666 17.190 1.00 86.56 384 ARG A O 1
ATOM 3032 N N . LEU A 1 385 ? -14.692 -7.823 17.778 1.00 88.69 385 LEU A N 1
ATOM 3033 C CA . LEU A 1 385 ? -13.928 -8.712 16.910 1.00 88.69 385 LEU A CA 1
ATOM 3034 C C . LEU A 1 385 ? -14.021 -10.167 17.380 1.00 88.69 385 LEU A C 1
ATOM 3036 O O . LEU A 1 385 ? -14.073 -11.051 16.534 1.00 88.69 385 LEU A O 1
ATOM 3040 N N . SER A 1 386 ? -14.101 -10.424 18.691 1.00 90.44 386 SER A N 1
ATOM 3041 C CA . SER A 1 386 ? -14.249 -11.794 19.207 1.00 90.44 386 SER A CA 1
ATOM 3042 C C . SER A 1 386 ? -15.562 -12.451 18.768 1.00 90.44 386 SER A C 1
ATOM 3044 O O . SER A 1 386 ? -15.559 -13.632 18.429 1.00 90.44 386 SER A O 1
ATOM 3046 N N . ARG A 1 387 ? -16.658 -11.679 18.693 1.00 88.38 387 ARG A N 1
ATOM 3047 C CA . ARG A 1 387 ? -17.943 -12.138 18.137 1.00 88.38 387 ARG A CA 1
ATOM 3048 C C . ARG A 1 387 ? -17.888 -12.326 16.620 1.00 88.38 387 ARG A C 1
ATOM 3050 O O . ARG A 1 387 ? -18.495 -13.253 16.096 1.00 88.38 387 ARG A O 1
ATOM 3057 N N . LEU A 1 388 ? -17.173 -11.447 15.916 1.00 88.62 388 LEU A N 1
ATOM 3058 C CA . LEU A 1 388 ? -17.101 -11.458 14.454 1.00 88.62 388 LEU A CA 1
ATOM 3059 C C . LEU A 1 388 ? -16.213 -12.587 13.913 1.00 88.62 388 LEU A C 1
ATOM 3061 O O . LEU A 1 388 ? -16.594 -13.284 12.972 1.00 88.62 388 LEU A O 1
ATOM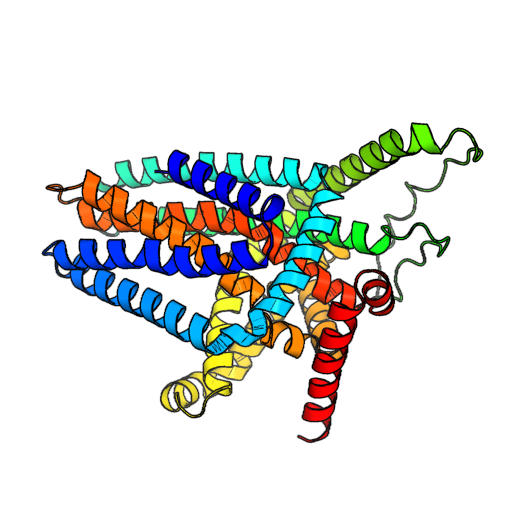 3065 N N . ASN A 1 389 ? -15.016 -12.741 14.479 1.00 91.62 389 ASN A N 1
ATOM 3066 C CA . ASN A 1 389 ? -14.077 -13.804 14.148 1.00 91.62 389 ASN A CA 1
ATOM 3067 C C . ASN A 1 389 ? -13.166 -14.114 15.359 1.00 91.62 389 ASN A C 1
ATOM 3069 O O . ASN A 1 389 ? -12.173 -13.409 15.583 1.00 91.62 389 ASN A O 1
ATOM 3073 N N . PRO A 1 390 ? -13.455 -15.186 16.124 1.00 92.19 390 PRO A N 1
ATOM 3074 C CA . PRO A 1 390 ? -12.704 -15.501 17.337 1.00 92.19 390 PRO A CA 1
ATOM 3075 C C . PRO A 1 390 ? -11.243 -15.875 17.047 1.00 92.19 390 PRO A C 1
ATOM 3077 O O . PRO A 1 390 ? -10.362 -15.567 17.845 1.00 92.19 390 PRO A O 1
ATOM 3080 N N . ILE A 1 391 ? -10.953 -16.479 15.889 1.00 92.62 391 ILE A N 1
ATOM 3081 C CA . ILE A 1 391 ? -9.594 -16.900 15.510 1.00 92.62 391 ILE A CA 1
ATOM 3082 C C . ILE A 1 391 ? -8.682 -15.679 15.349 1.00 92.62 391 ILE A C 1
ATOM 3084 O O . ILE A 1 391 ? -7.580 -15.641 15.901 1.00 92.62 391 ILE A O 1
ATOM 3088 N N . ILE A 1 392 ? -9.154 -14.661 14.620 1.00 93.19 392 ILE A N 1
ATOM 3089 C CA . ILE A 1 392 ? -8.400 -13.417 14.414 1.00 93.19 392 ILE A CA 1
ATOM 3090 C C . ILE A 1 392 ? -8.218 -12.681 15.737 1.00 93.19 392 ILE A C 1
ATOM 3092 O O . ILE A 1 392 ? -7.104 -12.262 16.057 1.00 93.19 392 ILE A O 1
ATOM 3096 N N . TYR A 1 393 ? -9.288 -12.596 16.528 1.00 93.75 393 TYR A N 1
ATOM 3097 C CA . TYR A 1 393 ? -9.251 -11.994 17.852 1.00 93.75 393 TYR A CA 1
ATOM 3098 C C . TYR A 1 393 ? -8.169 -12.618 18.743 1.00 93.75 393 TYR A C 1
ATOM 3100 O O . TYR A 1 393 ? -7.310 -11.895 19.241 1.00 93.75 393 TYR A O 1
ATOM 3108 N N . HIS A 1 394 ? -8.148 -13.947 18.896 1.00 94.12 394 HIS A N 1
ATOM 3109 C CA . HIS A 1 394 ? -7.182 -14.621 19.769 1.00 94.12 394 HIS A CA 1
ATOM 3110 C C . HIS A 1 394 ? -5.727 -14.369 19.359 1.00 94.12 394 HIS A C 1
ATOM 3112 O O . HIS A 1 394 ? -4.874 -14.161 20.225 1.00 94.12 394 HIS A O 1
ATOM 3118 N N . ARG A 1 395 ? -5.422 -14.348 18.054 1.00 93.06 395 ARG A N 1
ATOM 3119 C CA . ARG A 1 395 ? -4.057 -14.058 17.591 1.00 93.06 395 ARG A CA 1
ATOM 3120 C C . ARG A 1 395 ? -3.665 -12.604 17.831 1.00 93.06 395 ARG A C 1
ATOM 3122 O O . ARG A 1 395 ? -2.557 -12.364 18.307 1.00 93.06 395 ARG A O 1
ATOM 3129 N N . PHE A 1 396 ? -4.546 -11.652 17.528 1.00 93.81 396 PHE A N 1
ATOM 3130 C CA . PHE A 1 396 ? -4.280 -10.234 17.784 1.00 93.81 396 PHE A CA 1
ATOM 3131 C C . PHE A 1 396 ? -4.051 -9.969 19.263 1.00 93.81 396 PHE A C 1
ATOM 3133 O O . PHE A 1 396 ? -3.061 -9.332 19.610 1.00 93.81 396 PHE A O 1
ATOM 3140 N N . MET A 1 397 ? -4.898 -10.540 20.118 1.00 93.25 397 MET A N 1
ATOM 3141 C CA . MET A 1 397 ? -4.782 -10.384 21.561 1.00 93.25 397 MET A CA 1
ATOM 3142 C C . MET A 1 397 ? -3.440 -10.925 22.085 1.00 93.25 397 MET A C 1
ATOM 3144 O O . MET A 1 397 ? -2.715 -10.236 22.802 1.00 93.25 397 MET A O 1
ATOM 3148 N N . ARG A 1 398 ? -3.040 -12.122 21.634 1.00 93.56 398 ARG A N 1
ATOM 3149 C CA . ARG A 1 398 ? -1.739 -12.711 21.980 1.00 93.56 398 ARG A CA 1
ATOM 3150 C C . ARG A 1 398 ? -0.563 -11.823 21.557 1.00 93.56 398 ARG A C 1
ATOM 3152 O O . ARG A 1 398 ? 0.386 -11.668 22.319 1.00 93.56 398 ARG A O 1
ATOM 3159 N N . LEU A 1 399 ? -0.597 -11.258 20.348 1.00 91.94 399 LEU A N 1
ATOM 3160 C CA . LEU A 1 399 ? 0.473 -10.383 19.852 1.00 91.94 399 LEU A CA 1
ATOM 3161 C C . LEU A 1 399 ? 0.556 -9.071 20.643 1.00 91.94 399 LEU A C 1
ATOM 3163 O O . LEU A 1 399 ? 1.660 -8.658 21.003 1.00 91.94 399 LEU A O 1
ATOM 3167 N N . SER A 1 400 ? -0.585 -8.445 20.952 1.00 89.50 400 SER A N 1
ATOM 3168 C CA . SER A 1 400 ? -0.617 -7.221 21.763 1.00 89.50 400 SER A CA 1
ATOM 3169 C C . SER A 1 400 ? -0.100 -7.457 23.181 1.00 89.50 400 SER A C 1
ATOM 3171 O O . SER A 1 400 ? 0.688 -6.660 23.691 1.00 89.50 400 SER A O 1
ATOM 3173 N N . GLU A 1 401 ? -0.472 -8.578 23.807 1.00 90.69 401 GLU A N 1
ATOM 3174 C CA . GLU A 1 401 ? 0.021 -8.929 25.139 1.00 90.69 401 GLU A CA 1
ATOM 3175 C C . GLU A 1 401 ? 1.527 -9.154 25.148 1.00 90.69 401 GLU A C 1
ATOM 3177 O O . GLU A 1 401 ? 2.216 -8.570 25.984 1.00 90.69 401 GLU A O 1
ATOM 3182 N N . LEU A 1 402 ? 2.048 -9.953 24.208 1.00 88.81 402 LEU A N 1
ATOM 3183 C CA . LEU A 1 402 ? 3.481 -10.238 24.101 1.00 88.81 402 LEU A CA 1
ATOM 3184 C C . LEU A 1 402 ? 4.306 -8.957 23.989 1.00 88.81 402 LEU A C 1
ATOM 3186 O O . LEU A 1 402 ? 5.362 -8.854 24.614 1.00 88.81 402 LEU A O 1
ATOM 3190 N N . LYS A 1 403 ? 3.809 -7.967 23.241 1.00 86.38 403 LYS A N 1
ATOM 3191 C CA . LYS A 1 403 ? 4.439 -6.650 23.174 1.00 86.38 403 LYS A CA 1
ATOM 3192 C C . LYS A 1 403 ? 4.424 -5.948 24.533 1.00 86.38 403 LYS A C 1
ATOM 3194 O O . LYS A 1 403 ? 5.482 -5.545 25.009 1.00 86.38 403 LYS A O 1
ATOM 3199 N N . SER A 1 404 ? 3.260 -5.881 25.182 1.00 83.44 404 SER A N 1
ATOM 3200 C CA . SER A 1 404 ? 3.112 -5.239 26.497 1.00 83.44 404 SER A CA 1
ATOM 3201 C C . SER A 1 404 ? 3.985 -5.881 27.588 1.00 83.44 404 SER A C 1
ATOM 3203 O O . SER A 1 404 ? 4.409 -5.215 28.531 1.00 83.44 404 SER A O 1
ATOM 3205 N N . PHE A 1 405 ? 4.245 -7.191 27.494 1.00 83.94 405 PHE A N 1
ATOM 3206 C CA . PHE A 1 405 ? 5.156 -7.901 28.390 1.00 83.94 405 PHE A CA 1
ATOM 3207 C C . PHE A 1 405 ? 6.618 -7.618 28.040 1.00 83.94 405 PHE A C 1
ATOM 3209 O O . PHE A 1 405 ? 7.414 -7.360 28.936 1.00 83.94 405 PHE A O 1
ATOM 3216 N N . GLY A 1 406 ? 6.971 -7.622 26.752 1.00 77.88 406 GLY A N 1
ATOM 3217 C CA . GLY A 1 406 ? 8.324 -7.302 26.295 1.00 77.88 406 GLY A CA 1
ATOM 3218 C C . GLY A 1 406 ? 8.776 -5.891 26.678 1.00 77.88 406 GLY A C 1
ATOM 3219 O O . GLY A 1 406 ? 9.941 -5.709 27.019 1.00 77.88 406 GLY A O 1
ATOM 3220 N N . GLU A 1 407 ? 7.868 -4.913 26.666 1.00 76.31 407 GLU A N 1
ATOM 3221 C CA . GLU A 1 407 ? 8.150 -3.538 27.102 1.00 76.31 407 GLU A CA 1
ATOM 3222 C C . GLU A 1 407 ? 8.266 -3.410 28.626 1.00 76.31 407 GLU A C 1
ATOM 3224 O O . GLU A 1 407 ? 9.097 -2.648 29.095 1.00 76.31 407 GLU A O 1
ATOM 3229 N N . ARG A 1 408 ? 7.519 -4.198 29.413 1.00 69.69 408 ARG A N 1
ATOM 3230 C CA . ARG A 1 408 ? 7.648 -4.217 30.886 1.00 69.69 408 ARG A CA 1
ATOM 3231 C C . ARG A 1 408 ? 8.983 -4.774 31.394 1.00 69.69 408 ARG A C 1
ATOM 3233 O O . ARG A 1 408 ? 9.323 -4.554 32.552 1.00 69.69 408 ARG A O 1
ATOM 3240 N N . HIS A 1 409 ? 9.698 -5.534 30.568 1.00 59.88 409 HIS A N 1
ATOM 3241 C CA . HIS A 1 409 ? 10.962 -6.185 30.926 1.00 59.88 409 HIS A CA 1
ATOM 3242 C C . HIS A 1 409 ? 12.206 -5.525 30.308 1.00 59.88 409 HIS A C 1
ATOM 3244 O O . HIS A 1 409 ? 13.309 -6.044 30.488 1.00 59.88 409 HIS A O 1
ATOM 3250 N N . ARG A 1 410 ? 12.044 -4.420 29.575 1.00 53.66 410 ARG A N 1
ATOM 3251 C CA . ARG A 1 410 ? 13.137 -3.558 29.103 1.00 53.66 410 ARG A CA 1
ATOM 3252 C C . ARG A 1 410 ? 13.207 -2.308 29.956 1.00 53.66 410 ARG A C 1
ATOM 3254 O O . ARG A 1 410 ? 14.343 -1.816 30.117 1.00 53.66 410 ARG A O 1
#

pLDDT: mean 81.85, std 16.88, range [24.86, 96.5]